Protein 4A26 (pdb70)

Nearest PDB structures (foldseek):
  4a26-assembly1_A  TM=1.003E+00  e=1.614E-64  Leishmania major
  4a26-assembly1_B  TM=9.549E-01  e=9.004E-58  Leishmania major
  4cjx-assembly1_B  TM=9.185E-01  e=7.185E-43  Trypanosoma brucei brucei TREU927
  9itd-assembly2_C  TM=9.331E-01  e=4.008E-36  Homo sapiens
  8wfc-assembly1_A-2  TM=9.470E-01  e=2.326E-33  Porphyromonas gingivalis

Foldseek 3Di:
DADALQLVVLLVVLLVVLLVVQVVVCVVPVNAGFEAEEEEEADDPVLVVVLVVLVVSCVSSPHHYHYHYHYQPDDLVVLLVVLLVLQPDPSYQAYYYGDDHPPVYDDLVSLCSHDQLRDLQQPDVVSVCQLQDVPHHGLYAHQLLVLVVVSCVVVVHQLAPFEEEEEACDPRHRVSNQSVSVSSHHHYDYHYPPHDPVVVLVSQQRGLEYEADHQDFAAAFLVSHAAAHAYAFPHWDWDQPDPDVVRTFIGTNHPPVRNRVRYRYYHGVVSHCDSSSSSSSSVSSVSSVCVSVPHD/DAALQLLVVLVVLLVVLLVVQVVVCVVPPNAFFEAEEEAEAPDPVLVVLLVVLVVSCVSSPHHYHYHYHYQPDDQVVLLVVLVVLQPDPNYLAYDYRDDHHPVYDPLVSLCSHDQLRPLQQQHVVSVCQLLDPPGHGLYAHQLLVLVVVSCVVVVHQLAPFEEEEEDCDPRHRVSNQSVSVVSNHDYDYHYPPDDPVNSLVSQQRGQEYEADHQDFAAAFLVSHHAAHAYAFPHWDWACDVDRIATGTHYPCVRNVVGYPYYHGPPSGSSSSSSSSSSVSSSSSVVVVVD

Sequence (586 aa):
SAQIIDGKAIAAAIRSELKDKVAALRELYGGRVPGLASIIVGQRMMDSKKYVQQLKHKAAAEVGMASFNVELPEDISQEVLEVNVEKLNNDPNCHGIIVQLPLPKHLNENRAIEKIHPHKDADALLPVNVGLLHYKGREPPFTPCTAKGVIVLLKRCGIEMAGKRAVVLGRSNIVGAPVAALLMKENATVTIVHSGTSTTEDMIDYLRTADIVIAAMGQPGYVKGEWIKEGAAVVDVGTTPVPDPSRKDGYRLVGDVCFEEAAARAAWISPVPGGVGPMTIAMLLENTLEAFKAALGVSAQIIDGKAIAAAIRSELKDKVAALRELYGGRVPGLASIIVGQRMDSKKYVQLKHHKAAAEVGMASFNVELPEDISQEVLEVNVEKLNNDPNCHGIIVQLPLPKHLNENRAIEKIHPHKDADALLPVNVGLLHYKGREPPFTPCTAKGVIVLLKRCGIEMAGKRAVVLGRSNIVGAPVAALLMKENATVTIVHSGTSTEDMIDYLRTADIVIAAMGQPGYVKGEWIKEGAAVVDVGTTPVPDPSGYRLVGDVCFEEAAARAAWISPVPGGVGPMTIAMLLENTLEAFKAALG

Secondary structure (DSSP, 8-state):
--EE--HHHHHHHHHHHHHHHHHHHHHHTTT---EEEEEEES--HHHHHHHHHHHHHHHHTT-EEEEEEE-TT--HHHHHHHHHHHHT-TT--EEEE-SPPPTTS-HHHHHHTS-GGG-TT--SHHHHHHHH-TT---S---HHHHHHHHHHHHHT---TT-EEEEE---TTTHHHHHHHHHHTT-EEEEE-TTS-HHHHHHHHHT-SEEEE-S--TT-B-GGGS-TT-EEEE---EEES-S-STTS-EEE-SB-HHHHTTT-SEEE-TTTSSSHHHHHHHHHHHHHHHHHHHT--/-EE--HHHHHHHHHHHHHHHHHHHHHHSTT---EEEEEEES--HHHHHHHHHHHHHHHHTT-EEEEEEE-SS--HHHHHHHHHHHHH-TT--EEEE-SPPPTTS-HHHHHHTS-TTTBTT--SHHHHHHHHSTT---S---HHHHHHHHHHHHTT---TT-EEEEE---TTTHHHHHHHHHHTT-EEEEE-TTS-HHHHHHHHTT-SEEEE-S--TT-B-GGGSPTT-EEEE---EEE------EEE-SB-HHHHHTT-SEEE-SSSSHHHHHHHHHHHHHHHHHHHHT-

B-factor: mean 48.42, std 17.93, range [16.86, 127.42]

Structure (mmCIF, N/CA/C/O backbone):
data_4A26
#
_entry.id   4A26
#
_cell.length_a   117.220
_cell.length_b   220.080
_cell.length_c   56.310
_cell.angle_alpha   90.00
_cell.angle_beta   90.00
_cell.angle_gamma   90.00
#
_symmetry.space_group_name_H-M   'C 2 2 21'
#
loop_
_entity.id
_entity.type
_entity.pdbx_description
1 polymer 'PUTATIVE C-1-TETRAHYDROFOLATE SYNTHASE, CYTOPLASMIC'
2 non-polymer 'CHLORIDE ION'
3 water water
#
loop_
_atom_site.group_PDB
_atom_site.id
_atom_site.type_symbol
_atom_site.label_atom_id
_atom_site.label_alt_id
_atom_site.labe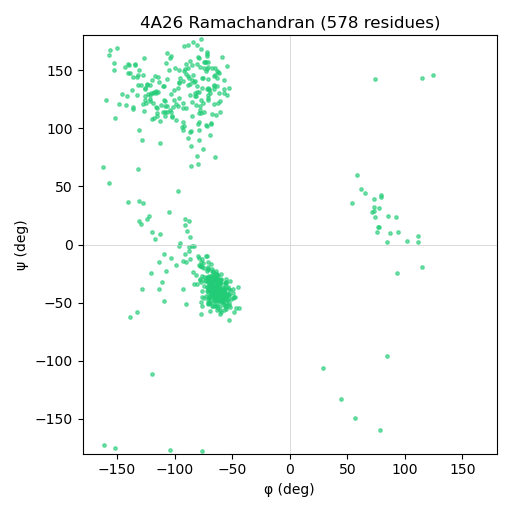l_comp_id
_atom_site.label_asym_id
_atom_site.label_entity_id
_atom_site.label_seq_id
_atom_site.pdbx_PDB_ins_code
_atom_site.Cartn_x
_atom_site.Cartn_y
_atom_site.Cartn_z
_atom_site.occupancy
_atom_site.B_iso_or_equiv
_atom_site.auth_seq_id
_atom_site.auth_comp_id
_atom_site.auth_asym_id
_atom_site.auth_atom_id
_atom_site.pdbx_PDB_model_num
ATOM 1 N N . SER A 1 5 ? -19.318 -64.013 23.688 1.00 50.63 3 SER A N 1
ATOM 2 C CA . SER A 1 5 ? -20.110 -63.531 22.523 1.00 50.56 3 SER A CA 1
ATOM 3 C C . SER A 1 5 ? -20.695 -62.146 22.781 1.00 48.08 3 SER A C 1
ATOM 4 O O . SER A 1 5 ? -20.780 -61.698 23.925 1.00 46.76 3 SER A O 1
ATOM 7 N N . ALA A 1 6 ? -21.105 -61.485 21.702 1.00 47.66 4 ALA A N 1
ATOM 8 C CA . ALA A 1 6 ? -21.652 -60.133 21.770 1.00 45.56 4 ALA A CA 1
ATOM 9 C C . ALA A 1 6 ? -22.939 -60.095 22.577 1.00 45.00 4 ALA A C 1
ATOM 10 O O . ALA A 1 6 ? -23.697 -61.070 22.614 1.00 46.46 4 ALA A O 1
ATOM 12 N N . GLN A 1 7 ? -23.173 -58.958 23.222 1.00 43.05 5 GLN A N 1
ATOM 13 C CA . GLN A 1 7 ? -24.383 -58.739 23.988 1.00 42.40 5 GLN A CA 1
ATOM 14 C C . GLN A 1 7 ? -25.422 -58.124 23.065 1.00 41.68 5 GLN A C 1
ATOM 15 O O . GLN A 1 7 ? -25.079 -57.497 22.061 1.00 41.37 5 GLN A O 1
ATOM 21 N N . ILE A 1 8 ? -26.690 -58.306 23.410 1.00 41.47 6 ILE A N 1
ATOM 22 C CA . ILE A 1 8 ? -27.782 -57.980 22.510 1.00 41.11 6 ILE A CA 1
ATOM 23 C C . ILE A 1 8 ? -28.447 -56.682 22.934 1.00 39.16 6 ILE A C 1
ATOM 24 O O . ILE A 1 8 ? -29.018 -56.598 24.014 1.00 38.98 6 ILE A O 1
ATOM 29 N N . ILE A 1 9 ? -28.345 -55.670 22.074 1.00 37.99 7 ILE A N 1
ATOM 30 C CA . ILE A 1 9 ? -28.959 -54.370 22.299 1.00 36.16 7 ILE A CA 1
ATOM 31 C C . ILE A 1 9 ? -30.473 -54.532 22.189 1.00 36.30 7 ILE A C 1
ATOM 32 O O . ILE A 1 9 ? -31.032 -54.485 21.092 1.00 36.59 7 ILE A O 1
ATOM 37 N N . ASP A 1 10 ? -31.131 -54.744 23.326 1.00 36.16 8 ASP A N 1
ATOM 38 C CA . ASP A 1 10 ? -32.581 -54.937 23.344 1.00 36.44 8 ASP A CA 1
ATOM 39 C C . ASP A 1 10 ? -33.329 -53.614 23.135 1.00 34.85 8 ASP A C 1
ATOM 40 O O . ASP A 1 10 ? -33.780 -52.984 24.093 1.00 34.14 8 ASP A O 1
ATOM 45 N N . GLY A 1 11 ? -33.463 -53.220 21.869 1.00 34.46 9 GLY A N 1
ATOM 46 C CA . GLY A 1 11 ? -34.211 -52.021 21.485 1.00 33.21 9 GLY A CA 1
ATOM 47 C C . GLY A 1 11 ? -35.650 -51.996 21.971 1.00 33.18 9 GLY A C 1
ATOM 48 O O . GLY A 1 11 ? -36.148 -50.945 22.357 1.00 32.23 9 GLY A O 1
ATOM 49 N N . LYS A 1 12 ? -36.313 -53.153 21.949 1.00 34.57 10 LYS A N 1
ATOM 50 C CA . LYS A 1 12 ? -37.702 -53.284 22.417 1.00 34.94 10 LYS A CA 1
ATOM 51 C C . LYS A 1 12 ? -37.846 -52.853 23.871 1.00 34.28 10 LYS A C 1
ATOM 52 O O . LYS A 1 12 ? -38.774 -52.114 24.224 1.00 33.84 10 LYS A O 1
ATOM 58 N N . ALA A 1 13 ? -36.926 -53.326 24.706 1.00 34.26 11 ALA A N 1
ATOM 59 C CA . ALA A 1 13 ? -36.929 -52.994 26.128 1.00 33.94 11 ALA A CA 1
ATOM 60 C C . ALA A 1 13 ? -36.597 -51.513 26.348 1.00 32.14 11 ALA A C 1
ATOM 61 O O . ALA A 1 13 ? -37.294 -50.818 27.088 1.00 32.05 11 ALA A O 1
ATOM 63 N N . ILE A 1 14 ? -35.538 -51.040 25.694 1.00 30.87 12 ILE A N 1
ATOM 64 C CA . ILE A 1 14 ? -35.103 -49.647 25.817 1.00 29.41 12 ILE A CA 1
ATOM 65 C C . ILE A 1 14 ? -36.250 -48.698 25.471 1.00 28.81 12 ILE A C 1
ATOM 66 O O . ILE A 1 14 ? -36.516 -47.747 26.201 1.00 28.63 12 ILE A O 1
ATOM 71 N N . ALA A 1 15 ? -36.929 -48.975 24.362 1.00 28.83 13 ALA A N 1
ATOM 72 C CA . ALA A 1 15 ? -38.110 -48.211 23.953 1.00 28.33 13 ALA A CA 1
ATOM 73 C C . ALA A 1 15 ? -39.210 -48.259 25.016 1.00 28.60 13 ALA A C 1
ATOM 74 O O . ALA A 1 15 ? -39.867 -47.254 25.282 1.00 27.96 13 ALA A O 1
ATOM 76 N N . ALA A 1 16 ? -39.399 -49.433 25.613 1.00 29.66 14 ALA A N 1
ATOM 77 C CA . ALA A 1 16 ? -40.376 -49.613 26.687 1.00 30.51 14 ALA A CA 1
ATOM 78 C C . ALA A 1 16 ? -40.050 -48.717 27.876 1.00 30.16 14 ALA A C 1
ATOM 79 O O . ALA A 1 16 ? -40.939 -48.073 28.432 1.00 30.41 14 ALA A O 1
ATOM 81 N N . ALA A 1 17 ? -38.773 -48.678 28.253 1.00 29.73 15 ALA A N 1
ATOM 82 C CA . ALA A 1 17 ? -38.308 -47.796 29.319 1.00 29.63 15 ALA A CA 1
ATOM 83 C C . ALA A 1 17 ? -38.571 -46.331 28.977 1.00 28.98 15 ALA A C 1
ATOM 84 O O . ALA A 1 17 ? -38.977 -45.552 29.841 1.00 29.19 15 ALA A O 1
ATOM 86 N N . ILE A 1 18 ? -38.339 -45.966 27.716 1.00 28.30 16 ILE A N 1
ATOM 87 C CA . ILE A 1 18 ? -38.543 -44.596 27.257 1.00 27.84 16 ILE A CA 1
ATOM 88 C C . ILE A 1 18 ? -40.021 -44.201 27.286 1.00 28.64 16 ILE A C 1
ATOM 89 O O . ILE A 1 18 ? -40.358 -43.105 27.735 1.00 28.82 16 ILE A O 1
ATOM 94 N N . ARG A 1 19 ? -40.901 -45.091 26.832 1.00 29.55 17 ARG A N 1
ATOM 95 C CA . ARG A 1 19 ? -42.343 -44.827 26.893 1.00 30.38 17 ARG A CA 1
ATOM 96 C C . ARG A 1 19 ? -42.799 -44.546 28.322 1.00 31.50 17 ARG A C 1
ATOM 97 O O . ARG A 1 19 ? -43.616 -43.652 28.551 1.00 31.78 17 ARG A O 1
ATOM 105 N N . SER A 1 20 ? -42.258 -45.302 29.277 1.00 32.50 18 SER A N 1
ATOM 106 C CA . SER A 1 20 ? -42.549 -45.089 30.698 1.00 33.78 18 SER A CA 1
ATOM 107 C C . SER A 1 20 ? -42.072 -43.719 31.172 1.00 33.77 18 SER A C 1
ATOM 108 O O . SER A 1 20 ? -42.774 -43.033 31.913 1.00 34.62 18 SER A O 1
ATOM 111 N N . GLU A 1 21 ? -40.872 -43.335 30.747 1.00 33.14 19 GLU A N 1
ATOM 112 C CA . GLU A 1 21 ? -40.312 -42.031 31.093 1.00 33.21 19 GLU A CA 1
ATOM 113 C C . GLU A 1 21 ? -41.143 -40.890 30.512 1.00 33.35 19 GLU A C 1
ATOM 114 O O . GLU A 1 21 ? -41.407 -39.900 31.201 1.00 34.38 19 GLU A O 1
ATOM 120 N N . LEU A 1 22 ? -41.549 -41.031 29.251 1.00 32.69 20 LEU A N 1
ATOM 121 C CA . LEU A 1 22 ? -42.412 -40.044 28.603 1.00 32.73 20 LEU A CA 1
ATOM 122 C C . LEU A 1 22 ? -43.748 -39.931 29.324 1.00 33.94 20 LEU A C 1
ATOM 123 O O . LEU A 1 22 ? -44.244 -38.827 29.555 1.00 34.50 20 LEU A O 1
ATOM 128 N N . LYS A 1 23 ? -44.324 -41.080 29.674 1.00 34.67 21 LYS A N 1
ATOM 129 C CA . LYS A 1 23 ? -45.583 -41.124 30.416 1.00 36.07 21 LYS A CA 1
ATOM 130 C C . LYS A 1 23 ? -45.486 -40.263 31.672 1.00 37.04 21 LYS A C 1
ATOM 131 O O . LYS A 1 23 ? -46.344 -39.415 31.914 1.00 37.78 21 LYS A O 1
ATOM 137 N N . ASP A 1 24 ? -44.428 -40.476 32.453 1.00 37.28 22 ASP A N 1
ATOM 138 C CA . ASP A 1 24 ? -44.192 -39.707 33.680 1.00 38.48 22 ASP A CA 1
ATOM 139 C C . ASP A 1 24 ? -43.996 -38.217 33.402 1.00 38.33 22 ASP A C 1
ATOM 140 O O . ASP A 1 24 ? -44.582 -37.377 34.085 1.00 39.52 22 ASP A O 1
ATOM 145 N N . LYS A 1 25 ? -43.177 -37.893 32.403 1.00 37.14 23 LYS A N 1
ATOM 146 C CA . LYS A 1 25 ? -42.930 -36.493 32.030 1.00 37.20 23 LYS A CA 1
ATOM 147 C C . LYS A 1 25 ? -44.223 -35.782 31.635 1.00 37.44 23 LYS A C 1
ATOM 148 O O . LYS A 1 25 ? -44.515 -34.694 32.133 1.00 38.58 23 LYS A O 1
ATOM 154 N N . VAL A 1 26 ? -44.993 -36.410 30.751 1.00 36.49 24 VAL A N 1
ATOM 155 C CA . VAL A 1 26 ? -46.298 -35.890 30.345 1.00 36.77 24 VAL A CA 1
ATOM 156 C C . VAL A 1 26 ? -47.237 -35.692 31.544 1.00 38.48 24 VAL A C 1
ATOM 157 O O . VAL A 1 26 ? -47.993 -34.725 31.586 1.00 39.30 24 VAL A O 1
ATOM 161 N N . ALA A 1 27 ? -47.176 -36.604 32.513 1.00 39.19 25 ALA A N 1
ATOM 162 C CA . ALA A 1 27 ? -47.993 -36.510 33.728 1.00 40.97 25 ALA A CA 1
ATOM 163 C C . ALA A 1 27 ? -47.523 -35.382 34.644 1.00 42.09 25 ALA A C 1
ATOM 164 O O . ALA A 1 27 ? -48.327 -34.775 35.349 1.00 43.80 25 ALA A O 1
ATOM 166 N N . ALA A 1 28 ? -46.220 -35.118 34.640 1.00 41.29 26 ALA A N 1
ATOM 167 C CA . ALA A 1 28 ? -45.643 -34.041 35.441 1.00 42.43 26 ALA A CA 1
ATOM 168 C C . ALA A 1 28 ? -46.029 -32.673 34.884 1.00 42.59 26 ALA A C 1
ATOM 169 O O . ALA A 1 28 ? -46.332 -31.755 35.646 1.00 44.68 26 ALA A O 1
ATOM 171 N N . LEU A 1 29 ? -46.017 -32.543 33.558 1.00 40.82 27 LEU A N 1
ATOM 172 C CA . LEU A 1 29 ? -46.376 -31.283 32.899 1.00 40.95 27 LEU A CA 1
ATOM 173 C C . LEU A 1 29 ? -47.869 -30.963 33.016 1.00 41.96 27 LEU A C 1
ATOM 174 O O . LEU A 1 29 ? -48.257 -29.797 33.008 1.00 43.01 27 LEU A O 1
ATOM 179 N N . ARG A 1 30 ? -48.702 -31.995 33.115 1.00 41.74 28 ARG A N 1
ATOM 180 C CA . ARG A 1 30 ? -50.137 -31.803 33.314 1.00 43.09 28 ARG A CA 1
ATOM 181 C C . ARG A 1 30 ? -50.442 -31.007 34.580 1.00 45.49 28 ARG A C 1
ATOM 182 O O . ARG A 1 30 ? -51.222 -30.058 34.546 1.00 46.55 28 ARG A O 1
ATOM 190 N N . GLU A 1 31 ? -49.831 -31.409 35.691 1.00 46.50 29 GLU A N 1
ATOM 191 C CA . GLU A 1 31 ? -50.019 -30.719 36.972 1.00 49.26 29 GLU A CA 1
ATOM 192 C C . GLU A 1 31 ? -49.609 -29.251 36.853 1.00 49.81 29 GLU A C 1
ATOM 193 O O . GLU A 1 31 ? -50.364 -28.354 37.225 1.00 51.75 29 GLU A O 1
ATOM 199 N N . LEU A 1 32 ? -48.420 -29.025 36.300 1.00 48.22 30 LEU A N 1
ATOM 200 C CA . LEU A 1 32 ? -47.839 -27.689 36.210 1.00 48.99 30 LEU A CA 1
ATOM 201 C C . LEU A 1 32 ? -48.524 -26.752 35.211 1.00 48.78 30 LEU A C 1
ATOM 202 O O . LEU A 1 32 ? -48.383 -25.537 35.330 1.00 50.45 30 LEU A O 1
ATOM 207 N N . TYR A 1 33 ? -49.254 -27.293 34.234 1.00 47.00 31 TYR A N 1
ATOM 208 C CA . TYR A 1 33 ? -49.765 -26.473 33.124 1.00 46.59 31 TYR A CA 1
ATOM 209 C C . TYR A 1 33 ? -51.262 -26.658 32.808 1.00 46.47 31 TYR A C 1
ATOM 210 O O . TYR A 1 33 ? -51.677 -26.614 31.649 1.00 44.95 31 TYR A O 1
ATOM 219 N N . GLY A 1 34 ? -52.068 -26.834 33.852 1.00 48.09 32 GLY A N 1
ATOM 220 C CA . GLY A 1 34 ? -53.529 -26.816 33.726 1.00 48.66 32 GLY A CA 1
ATOM 221 C C . GLY A 1 34 ? -54.146 -28.032 33.061 1.00 46.79 32 GLY A C 1
ATOM 222 O O . GLY A 1 34 ? -55.208 -27.934 32.443 1.00 46.64 32 GLY A O 1
ATOM 223 N N . GLY A 1 35 ? -53.490 -29.182 33.190 1.00 45.46 33 GLY A N 1
ATOM 224 C CA . GLY A 1 35 ? -53.982 -30.422 32.597 1.00 44.00 33 GLY A CA 1
ATOM 225 C C . GLY A 1 35 ? -53.783 -30.513 31.094 1.00 41.76 33 GLY A C 1
ATOM 226 O O . GLY A 1 35 ? -54.328 -31.412 30.445 1.00 40.69 33 GLY A O 1
ATOM 227 N N . ARG A 1 36 ? -52.998 -29.589 30.538 1.00 41.16 34 ARG A N 1
ATOM 228 C CA . ARG A 1 36 ? -52.699 -29.587 29.108 1.00 39.26 34 ARG A CA 1
ATOM 229 C C . ARG A 1 36 ? -51.735 -30.718 28.775 1.00 37.46 34 ARG A C 1
ATOM 230 O O . ARG A 1 36 ? -50.997 -31.195 29.638 1.00 37.71 34 ARG A O 1
ATOM 238 N N . VAL A 1 37 ? -51.740 -31.126 27.513 1.00 35.76 35 VAL A N 1
ATOM 239 C CA . VAL A 1 37 ? -51.058 -32.340 27.099 1.00 34.43 35 VAL A CA 1
ATOM 240 C C . VAL A 1 37 ? -50.638 -32.253 25.630 1.00 33.11 35 VAL A C 1
ATOM 241 O O . VAL A 1 37 ? -51.225 -31.489 24.866 1.00 33.26 35 VAL A O 1
ATOM 245 N N . PRO A 1 38 ? -49.606 -33.021 25.232 1.00 32.03 36 PRO A N 1
ATOM 246 C CA . PRO A 1 38 ? -49.165 -32.96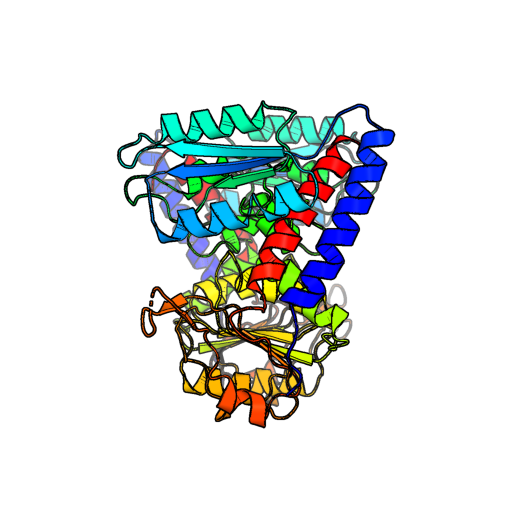8 23.842 1.00 30.99 36 PRO A CA 1
ATOM 247 C C . PRO A 1 38 ? -50.141 -33.644 22.894 1.00 30.60 36 PRO A C 1
ATOM 248 O O . PRO A 1 38 ? -50.823 -34.598 23.271 1.00 30.71 36 PRO A O 1
ATOM 252 N N . GLY A 1 39 ? -50.191 -33.145 21.664 1.00 30.27 37 GLY A N 1
ATOM 253 C CA . GLY A 1 39 ? -51.039 -33.704 20.630 1.00 29.89 37 GLY A CA 1
ATOM 254 C C . GLY A 1 39 ? -50.187 -34.133 19.456 1.00 29.22 37 GLY A C 1
ATOM 255 O O . GLY A 1 39 ? -49.429 -33.334 18.910 1.00 29.23 37 GLY A O 1
ATOM 256 N N . LEU A 1 40 ? -50.291 -35.406 19.091 1.00 28.94 38 LEU A N 1
ATOM 257 C CA . LEU A 1 40 ? -49.702 -35.908 17.863 1.00 28.57 38 LEU A CA 1
ATOM 258 C C . LEU A 1 40 ? -50.808 -36.031 16.830 1.00 28.89 38 LEU A C 1
ATOM 259 O O . LEU A 1 40 ? -51.770 -36.772 17.027 1.00 29.14 38 LEU A O 1
ATOM 264 N N . ALA A 1 41 ? -50.669 -35.286 15.737 1.00 29.06 39 ALA A N 1
ATOM 265 C CA . ALA A 1 41 ? -51.638 -35.303 14.657 1.00 29.36 39 ALA A CA 1
ATOM 266 C C . ALA A 1 41 ? -51.071 -36.055 13.467 1.00 29.43 39 ALA A C 1
ATOM 267 O O . ALA A 1 41 ? -49.880 -35.965 13.180 1.00 29.36 39 ALA A O 1
ATOM 269 N N . SER A 1 42 ? -51.928 -36.803 12.780 1.00 29.91 40 SER A N 1
ATOM 270 C CA . SER A 1 42 ? -51.540 -37.474 11.546 1.00 30.30 40 SER A CA 1
ATOM 271 C C . SER A 1 42 ? -52.559 -37.198 10.450 1.00 30.90 40 SER A C 1
ATOM 272 O O . SER A 1 42 ? -53.739 -36.979 10.730 1.00 31.02 40 SER A O 1
ATOM 275 N N . ILE A 1 43 ? -52.087 -37.196 9.207 1.00 31.35 41 ILE A N 1
ATOM 276 C CA . ILE A 1 43 ? -52.960 -37.126 8.049 1.00 32.26 41 ILE A CA 1
ATOM 277 C C . ILE A 1 43 ? -52.707 -38.357 7.189 1.00 33.22 41 ILE A C 1
ATOM 278 O O . ILE A 1 43 ? -51.572 -38.642 6.822 1.00 33.47 41 ILE A O 1
ATOM 283 N N . ILE A 1 44 ? -53.771 -39.097 6.901 1.00 34.17 42 ILE A N 1
ATOM 284 C CA . ILE A 1 44 ? -53.709 -40.233 5.993 1.00 35.60 42 ILE A CA 1
ATOM 285 C C . ILE A 1 44 ? -54.732 -39.997 4.887 1.00 36.80 42 ILE A C 1
ATOM 286 O O . ILE A 1 44 ? -55.845 -39.532 5.149 1.00 36.41 42 ILE A O 1
ATOM 291 N N . VAL A 1 45 ? -54.332 -40.298 3.653 1.00 38.33 43 VAL A N 1
ATOM 292 C CA . VAL A 1 45 ? -55.164 -40.078 2.477 1.00 39.65 43 VAL A CA 1
ATOM 293 C C . VAL A 1 45 ? -55.445 -41.419 1.811 1.00 41.69 43 VAL A C 1
ATOM 294 O O . VAL A 1 45 ? -54.535 -42.219 1.583 1.00 42.24 43 VAL A O 1
ATOM 298 N N . GLY A 1 46 ? -56.713 -41.658 1.502 1.00 43.11 44 GLY A N 1
ATOM 299 C CA . GLY A 1 46 ? -57.144 -42.961 1.017 1.00 45.39 44 GLY A CA 1
ATOM 300 C C . GLY A 1 46 ? -57.287 -43.945 2.162 1.00 45.64 44 GLY A C 1
ATOM 301 O O . GLY A 1 46 ? -57.422 -43.544 3.318 1.00 44.16 44 GLY A O 1
ATOM 302 N N . GLN A 1 47 ? -57.253 -45.234 1.838 1.00 48.05 45 GLN A N 1
ATOM 303 C CA . GLN A 1 47 ? -57.604 -46.287 2.793 1.00 49.01 45 GLN A CA 1
ATOM 304 C C . GLN A 1 47 ? -56.686 -47.513 2.690 1.00 50.72 45 GLN A C 1
ATOM 305 O O . GLN A 1 47 ? -57.136 -48.649 2.846 1.00 52.26 45 GLN A O 1
ATOM 311 N N . ARG A 1 48 ? -55.399 -47.277 2.433 1.00 50.84 46 ARG A N 1
ATOM 312 C CA . ARG A 1 48 ? -54.403 -48.354 2.427 1.00 52.45 46 ARG A CA 1
ATOM 313 C C . ARG A 1 48 ? -54.323 -49.001 3.808 1.00 52.20 46 ARG A C 1
ATOM 314 O O . ARG A 1 48 ? -54.194 -48.298 4.811 1.00 50.33 46 ARG A O 1
ATOM 322 N N . MET A 1 49 ? -54.390 -50.331 3.852 1.00 54.39 47 MET A N 1
ATOM 323 C CA A MET A 1 49 ? -54.347 -51.058 5.124 0.50 54.42 47 MET A CA 1
ATOM 324 C CA B MET A 1 49 ? -54.342 -51.080 5.110 0.50 54.45 47 MET A CA 1
ATOM 325 C C . MET A 1 49 ? -52.964 -51.003 5.775 1.00 53.22 47 MET A C 1
ATOM 326 O O . MET A 1 49 ? -52.839 -51.173 6.987 1.00 52.39 47 MET A O 1
ATOM 335 N N . ASP A 1 50 ? -51.932 -50.752 4.973 1.00 53.43 48 ASP A N 1
ATOM 336 C CA . ASP A 1 50 ? -50.567 -50.639 5.480 1.00 52.38 48 ASP A CA 1
ATOM 337 C C . ASP A 1 50 ? -50.462 -49.339 6.271 1.00 49.91 48 ASP A C 1
ATOM 338 O O . ASP A 1 50 ? -50.011 -49.335 7.415 1.00 48.88 48 ASP A O 1
ATOM 343 N N . SER A 1 51 ? -50.904 -48.244 5.652 1.00 49.22 49 SER A N 1
ATOM 344 C CA . SER A 1 51 ? -50.868 -46.912 6.264 1.00 47.01 49 SER A CA 1
ATOM 345 C C . SER A 1 51 ? -51.781 -46.802 7.481 1.00 45.96 49 SER A C 1
ATOM 346 O O . SER A 1 51 ? -51.433 -46.138 8.456 1.00 44.57 49 SER A O 1
ATOM 349 N N . LYS A 1 52 ? -52.948 -47.439 7.419 1.00 46.95 50 LYS A N 1
ATOM 350 C CA . LYS A 1 52 ? -53.898 -47.419 8.540 1.00 46.46 50 LYS A CA 1
ATOM 351 C C . LYS A 1 52 ? -53.348 -48.145 9.769 1.00 46.10 50 LYS A C 1
ATOM 352 O O . LYS A 1 52 ? -53.505 -47.673 10.896 1.00 44.86 50 LYS A O 1
ATOM 358 N N . LYS A 1 53 ? -52.713 -49.291 9.537 1.00 47.18 51 LYS A N 1
ATOM 359 C CA . LYS A 1 53 ? -52.096 -50.075 10.603 1.00 47.16 51 LYS A CA 1
ATOM 360 C C . LYS A 1 53 ? -50.957 -49.305 11.274 1.00 45.27 51 LYS A C 1
ATOM 361 O O . LYS A 1 53 ? -50.888 -49.254 12.505 1.00 44.59 51 LYS A O 1
ATOM 367 N N . TYR A 1 54 ? -50.073 -48.706 10.472 1.00 44.54 52 TYR A N 1
ATOM 368 C CA . TYR A 1 54 ? -48.943 -47.942 11.017 1.00 42.94 52 TYR A CA 1
ATOM 369 C C . TYR A 1 54 ? -49.449 -46.819 11.906 1.00 41.09 52 TYR A C 1
ATOM 370 O O . TYR A 1 54 ? -48.896 -46.574 12.978 1.00 40.06 52 TYR A O 1
ATOM 379 N N . VAL A 1 55 ? -50.497 -46.140 11.443 1.00 40.74 53 VAL A N 1
ATOM 380 C CA . VAL A 1 55 ? -51.055 -44.982 12.141 1.00 39.37 53 VAL A CA 1
ATOM 381 C C . VAL A 1 55 ? -51.726 -45.378 13.451 1.00 39.31 53 VAL A C 1
ATOM 382 O O . VAL A 1 55 ? -51.681 -44.614 14.413 1.00 38.58 53 VAL A O 1
ATOM 386 N N . GLN A 1 56 ? -52.343 -46.559 13.492 1.00 40.51 54 GLN A N 1
ATOM 387 C CA A GLN A 1 56 ? -52.924 -47.086 14.730 0.50 41.01 54 GLN A CA 1
ATOM 388 C CA B GLN A 1 56 ? -52.924 -47.060 14.735 0.50 40.97 54 GLN A CA 1
ATOM 389 C C . GLN A 1 56 ? -51.833 -47.247 15.783 1.00 40.32 54 GLN A C 1
ATOM 390 O O . GLN A 1 56 ? -51.950 -46.730 16.894 1.00 39.83 54 GLN A O 1
ATOM 401 N N . LEU A 1 57 ? -50.771 -47.968 15.416 1.00 40.44 55 LEU A N 1
ATOM 402 C CA . LEU A 1 57 ? -49.641 -48.236 16.316 1.00 39.89 55 LEU A CA 1
ATOM 403 C C . LEU A 1 57 ? -49.039 -46.974 16.926 1.00 38.12 55 LEU A C 1
ATOM 404 O O . LEU A 1 57 ? -48.713 -46.957 18.109 1.00 37.74 55 LEU A O 1
ATOM 409 N N . LYS A 1 58 ? -48.874 -45.929 16.120 1.00 37.26 56 LYS A N 1
ATOM 410 C CA . LYS A 1 58 ? -48.359 -44.656 16.626 1.00 36.06 56 LYS A CA 1
ATOM 411 C C . LYS A 1 58 ? -49.330 -44.056 17.636 1.00 36.05 56 LYS A C 1
ATOM 412 O O . LYS A 1 58 ? -48.912 -43.579 18.687 1.00 35.64 56 LYS A O 1
ATOM 418 N N . HIS A 1 59 ? -50.623 -44.096 17.317 1.00 36.74 57 HIS A N 1
ATOM 419 C CA . HIS A 1 59 ? -51.649 -43.499 18.174 1.00 36.90 57 HIS A CA 1
ATOM 420 C C . HIS A 1 59 ? -51.884 -44.291 19.455 1.00 37.70 57 HIS A C 1
ATOM 421 O O . HIS A 1 59 ? -52.284 -43.718 20.467 1.00 37.90 57 HIS A O 1
ATOM 428 N N . LYS A 1 60 ? -51.631 -45.598 19.416 1.00 38.58 58 LYS A N 1
ATOM 429 C CA . LYS A 1 60 ? -51.715 -46.431 20.620 1.00 39.54 58 LYS A CA 1
ATOM 430 C C . LYS A 1 60 ? -50.555 -46.090 21.561 1.00 38.59 58 LYS A C 1
ATOM 431 O O . LYS A 1 60 ? -50.757 -45.896 22.759 1.00 39.06 58 LYS A O 1
ATOM 437 N N . ALA A 1 61 ? -49.347 -45.990 21.011 1.00 37.47 59 ALA A N 1
ATOM 438 C CA . ALA A 1 61 ? -48.184 -45.554 21.783 1.00 36.50 59 ALA A CA 1
ATOM 439 C C . ALA A 1 61 ? -48.435 -44.184 22.415 1.00 35.85 59 ALA A C 1
ATOM 440 O O . ALA A 1 61 ? -48.103 -43.961 23.579 1.00 36.00 59 ALA A O 1
ATOM 442 N N . ALA A 1 62 ? -49.030 -43.276 21.643 1.00 35.26 60 ALA A N 1
ATOM 443 C CA . ALA A 1 62 ? -49.388 -41.945 22.136 1.00 34.83 60 ALA A CA 1
ATOM 444 C C . ALA A 1 62 ? -50.429 -42.008 23.257 1.00 35.73 60 ALA A C 1
ATOM 445 O O . ALA A 1 62 ? -50.416 -41.181 24.166 1.00 35.77 60 ALA A O 1
ATOM 447 N N . ALA A 1 63 ? -51.330 -42.985 23.188 1.00 36.62 61 ALA A N 1
ATOM 448 C CA . ALA A 1 63 ? -52.324 -43.189 24.244 1.00 37.81 61 ALA A CA 1
ATOM 449 C C . ALA A 1 63 ? -51.705 -43.732 25.542 1.00 38.34 61 ALA A C 1
ATOM 450 O O . ALA A 1 63 ? -52.141 -43.358 26.631 1.00 39.17 61 ALA A O 1
ATOM 452 N N . GLU A 1 64 ? -50.702 -44.606 25.423 1.00 37.97 62 GLU A N 1
ATOM 453 C CA . GLU A 1 64 ? -50.000 -45.160 26.594 1.00 38.59 62 GLU A CA 1
ATOM 454 C C . GLU A 1 64 ? -49.253 -44.101 27.402 1.00 37.56 62 GLU A C 1
ATOM 455 O O . GLU A 1 64 ? -49.093 -44.244 28.614 1.00 38.52 62 GLU A O 1
ATOM 461 N N . VAL A 1 65 ? -48.786 -43.061 26.716 1.00 35.75 63 VAL A N 1
ATOM 462 C CA . VAL A 1 65 ? -48.015 -41.979 27.330 1.00 35.00 63 VAL A CA 1
ATOM 463 C C . VAL A 1 65 ? -48.909 -40.819 27.812 1.00 35.35 63 VAL A C 1
ATOM 464 O O . VAL A 1 65 ? -48.442 -39.913 28.498 1.00 35.39 63 VAL A O 1
ATOM 468 N N . GLY A 1 66 ? -50.192 -40.858 27.464 1.00 35.73 64 GLY A N 1
ATOM 469 C CA . GLY A 1 66 ? -51.143 -39.839 27.902 1.00 36.44 64 GLY A CA 1
ATOM 470 C C . GLY A 1 66 ? -51.178 -38.599 27.026 1.00 35.56 64 GLY A C 1
ATOM 471 O O . GLY A 1 66 ? -51.564 -37.522 27.484 1.00 36.15 64 GLY A O 1
ATOM 472 N N . MET A 1 67 ? -50.775 -38.750 25.766 1.00 34.30 65 MET A N 1
ATOM 473 C CA . MET A 1 67 ? -50.858 -37.672 24.790 1.00 33.63 65 MET A CA 1
ATOM 474 C C . MET A 1 67 ? -52.225 -37.673 24.126 1.00 33.96 65 MET A C 1
ATOM 475 O O . MET A 1 67 ? -52.916 -38.694 24.109 1.00 34.37 65 MET A O 1
ATOM 480 N N . ALA A 1 68 ? -52.608 -36.524 23.578 1.00 33.82 66 ALA A N 1
ATOM 481 C CA . ALA A 1 68 ? -53.806 -36.437 22.753 1.00 34.13 66 ALA A CA 1
ATOM 482 C C . ALA A 1 68 ? -53.455 -36.933 21.358 1.00 33.25 66 ALA A C 1
ATOM 483 O O . ALA A 1 68 ? -52.292 -36.907 20.957 1.00 32.55 66 ALA A O 1
ATOM 485 N N . SER A 1 69 ? -54.458 -37.399 20.627 1.00 33.53 67 SER A N 1
ATOM 486 C CA . SER A 1 69 ? -54.241 -37.953 19.300 1.00 33.09 67 SER A CA 1
ATOM 487 C C . SER A 1 69 ? -55.198 -37.296 18.318 1.00 33.25 67 SER A C 1
ATOM 488 O O . SER A 1 69 ? -56.371 -37.105 18.633 1.00 33.89 67 SER A O 1
ATOM 491 N N . PHE A 1 70 ? -54.694 -36.943 17.137 1.00 32.71 68 PHE A N 1
ATOM 492 C CA . PHE A 1 70 ? -55.509 -36.296 16.117 1.00 32.95 68 PHE A CA 1
ATOM 493 C C . PHE A 1 70 ? -55.340 -36.977 14.769 1.00 32.88 68 PHE A C 1
ATOM 494 O O . PHE A 1 70 ? -54.377 -36.716 14.052 1.00 32.41 68 PHE A O 1
ATOM 502 N N . ASN A 1 71 ? -56.281 -37.856 14.431 1.00 33.55 69 ASN A N 1
ATOM 503 C CA . ASN A 1 71 ? -56.265 -38.527 13.137 1.00 33.83 69 ASN A CA 1
ATOM 504 C C . ASN A 1 71 ? -57.212 -37.838 12.167 1.00 33.82 69 ASN A C 1
ATOM 505 O O . ASN A 1 71 ? -58.414 -37.723 12.434 1.00 34.53 69 ASN A O 1
ATOM 510 N N . VAL A 1 72 ? -56.654 -37.365 11.056 1.00 33.13 70 VAL A N 1
ATOM 511 C CA . VAL A 1 72 ? -57.426 -36.805 9.959 1.00 33.14 70 VAL A CA 1
ATOM 512 C C . VAL A 1 72 ? -57.382 -37.797 8.802 1.00 33.61 70 VAL A C 1
ATOM 513 O O . VAL A 1 72 ? -56.301 -38.116 8.304 1.00 33.55 70 VAL A O 1
ATOM 517 N N . GLU A 1 73 ? -58.547 -38.295 8.389 1.00 34.06 71 GLU A N 1
ATOM 518 C CA . GLU A 1 73 ? -58.632 -39.261 7.290 1.00 34.86 71 GLU A CA 1
ATOM 519 C C . GLU A 1 73 ? -59.330 -38.658 6.075 1.00 35.20 71 GLU A C 1
ATOM 520 O O . GLU A 1 73 ? -60.546 -38.483 6.075 1.00 35.51 71 GLU A O 1
ATOM 526 N N . LEU A 1 74 ? -58.545 -38.342 5.046 1.00 35.29 72 LEU A N 1
ATOM 527 C CA . LEU A 1 74 ? -59.062 -37.741 3.818 1.00 35.91 72 LEU A CA 1
ATOM 528 C C . LEU A 1 74 ? -59.309 -38.812 2.754 1.00 37.48 72 LEU A C 1
ATOM 529 O O . LEU A 1 74 ? -58.618 -39.835 2.734 1.00 37.93 72 LEU A O 1
ATOM 534 N N . PRO A 1 75 ? -60.297 -38.586 1.863 1.00 38.45 73 PRO A N 1
ATOM 535 C CA . PRO A 1 75 ? -60.550 -39.534 0.777 1.00 40.22 73 PRO A CA 1
ATOM 536 C C . PRO A 1 75 ? -59.347 -39.759 -0.142 1.00 41.22 73 PRO A C 1
ATOM 537 O O . PRO A 1 75 ? -58.415 -38.953 -0.168 1.00 40.58 73 PRO A O 1
ATOM 541 N N . GLU A 1 76 ? -59.383 -40.854 -0.892 1.00 43.21 74 GLU A N 1
ATOM 542 C CA . GLU A 1 76 ? -58.264 -41.249 -1.746 1.00 44.61 74 GLU A CA 1
ATOM 543 C C . GLU A 1 76 ? -58.100 -40.339 -2.965 1.00 45.48 74 GLU A C 1
ATOM 544 O O . GLU A 1 76 ? -56.990 -40.180 -3.472 1.00 45.90 74 GLU A O 1
ATOM 550 N N . ASP A 1 77 ? -59.205 -39.746 -3.418 1.00 45.87 75 ASP A N 1
ATOM 551 C CA . ASP A 1 77 ? -59.241 -38.967 -4.662 1.00 47.03 75 ASP A CA 1
ATOM 552 C C . ASP A 1 77 ? -59.288 -37.453 -4.410 1.00 45.96 75 ASP A C 1
ATOM 553 O O . ASP A 1 77 ? -59.798 -36.693 -5.236 1.00 46.82 75 ASP A O 1
ATOM 558 N N . ILE A 1 78 ? -58.731 -37.019 -3.282 1.00 44.31 76 ILE A N 1
ATOM 559 C CA . ILE A 1 78 ? -58.858 -35.629 -2.833 1.00 43.29 76 ILE A CA 1
ATOM 560 C C . ILE A 1 78 ? -57.809 -34.706 -3.461 1.00 43.90 76 ILE A C 1
ATOM 561 O O . ILE A 1 78 ? -56.725 -35.152 -3.850 1.00 44.63 76 ILE A O 1
ATOM 566 N N . SER A 1 79 ? -58.147 -33.419 -3.549 1.00 43.82 77 SER A N 1
ATOM 567 C CA . SER A 1 79 ? -57.265 -32.404 -4.122 1.00 44.57 77 SER A CA 1
ATOM 568 C C . SER A 1 79 ? -55.999 -32.206 -3.306 1.00 43.59 77 SER A C 1
ATOM 569 O O . SER A 1 79 ? -55.995 -32.415 -2.095 1.00 42.16 77 SER A O 1
ATOM 572 N N . GLN A 1 80 ? -54.932 -31.786 -3.981 1.00 44.65 78 GLN A N 1
ATOM 573 C CA . GLN A 1 80 ? -53.735 -31.290 -3.313 1.00 44.02 78 GLN A CA 1
ATOM 574 C C . GLN A 1 80 ? -54.100 -30.096 -2.435 1.00 43.12 78 GLN A C 1
ATOM 575 O O . GLN A 1 80 ? -53.705 -30.034 -1.269 1.00 41.65 78 GLN A O 1
ATOM 581 N N . GLU A 1 81 ? -54.855 -29.155 -3.006 1.00 44.05 79 GLU A N 1
ATOM 582 C CA . GLU A 1 81 ? -55.262 -27.936 -2.296 1.00 43.70 79 GLU A CA 1
ATOM 583 C C . GLU A 1 81 ? -55.958 -28.290 -0.982 1.00 41.65 79 GLU A C 1
ATOM 584 O O . GLU A 1 81 ? -55.619 -27.747 0.069 1.00 40.87 79 GLU A O 1
ATOM 590 N N . VAL A 1 82 ? -56.907 -29.221 -1.050 1.00 40.95 80 VAL A N 1
ATOM 591 C CA . VAL A 1 82 ? -57.715 -29.596 0.110 1.00 39.29 80 VAL A CA 1
ATOM 592 C C . VAL A 1 82 ? -56.883 -30.312 1.177 1.00 38.00 80 VAL A C 1
ATOM 593 O O . VAL A 1 82 ? -57.071 -30.075 2.367 1.00 37.14 80 VAL A O 1
ATOM 597 N N . LEU A 1 83 ? -55.969 -31.182 0.755 1.00 38.05 81 LEU A N 1
ATOM 598 C CA . LEU A 1 83 ? -55.013 -31.800 1.678 1.00 36.91 81 LEU A CA 1
ATOM 599 C C . LEU A 1 83 ? -54.253 -30.724 2.444 1.00 36.49 81 LEU A C 1
ATOM 600 O O . LEU A 1 83 ? -54.210 -30.737 3.671 1.00 35.52 81 LEU A O 1
ATOM 605 N N . GLU A 1 84 ? -53.654 -29.797 1.705 1.00 37.64 82 GLU A N 1
ATOM 606 C CA . GLU A 1 84 ? -52.846 -28.729 2.295 1.00 37.71 82 GLU A CA 1
ATOM 607 C C . GLU A 1 84 ? -53.642 -27.833 3.247 1.00 37.03 82 GLU A C 1
ATOM 608 O O . GLU A 1 84 ? -53.095 -27.333 4.227 1.00 36.70 82 GLU A O 1
ATOM 614 N N . VAL A 1 85 ? -54.925 -27.629 2.952 1.00 37.05 83 VAL A N 1
ATOM 615 C CA . VAL A 1 85 ? -55.817 -26.879 3.840 1.00 36.63 83 VAL A CA 1
ATOM 616 C C . VAL A 1 85 ? -55.903 -27.561 5.203 1.00 35.45 83 VAL A C 1
ATOM 617 O O . VAL A 1 85 ? -55.776 -26.908 6.242 1.00 35.30 83 VAL A O 1
ATOM 621 N N . ASN A 1 86 ? -56.111 -28.876 5.192 1.00 34.86 84 ASN A N 1
ATOM 622 C CA . ASN A 1 86 ? -56.140 -29.658 6.428 1.00 33.88 84 ASN A CA 1
ATOM 623 C C . ASN A 1 86 ? -54.799 -29.652 7.147 1.00 33.45 84 ASN A C 1
ATOM 624 O O . ASN A 1 86 ? -54.758 -29.665 8.375 1.00 32.92 84 ASN A O 1
ATOM 629 N N . VAL A 1 87 ? -53.707 -29.629 6.386 1.00 33.97 85 VAL A N 1
ATOM 630 C CA . VAL A 1 87 ? -52.376 -29.494 6.978 1.00 33.89 85 VAL A CA 1
ATOM 631 C C . VAL A 1 87 ? -52.250 -28.129 7.653 1.00 34.42 85 VAL A C 1
ATOM 632 O O . VAL A 1 87 ? -51.736 -28.032 8.768 1.00 34.00 85 VAL A O 1
ATOM 636 N N . GLU A 1 88 ? -52.738 -27.086 6.982 1.00 35.62 86 GLU A N 1
ATOM 637 C CA . GLU A 1 88 ? -52.731 -25.729 7.540 1.00 36.56 86 GLU A CA 1
ATOM 638 C C . GLU A 1 88 ? -53.611 -25.625 8.792 1.00 36.03 86 GLU A C 1
ATOM 639 O O . GLU A 1 88 ? -53.261 -24.924 9.742 1.00 36.39 86 GLU A O 1
ATOM 645 N N . LYS A 1 89 ? -54.750 -26.314 8.790 1.00 35.35 87 LYS A N 1
ATOM 646 C CA . LYS A 1 89 ? -55.621 -26.336 9.962 1.00 35.15 87 LYS A CA 1
ATOM 647 C C . LYS A 1 89 ? -54.862 -26.879 11.174 1.00 34.40 87 LYS A C 1
ATOM 648 O O . LYS A 1 89 ? -54.948 -26.323 12.271 1.00 34.77 87 LYS A O 1
ATOM 654 N N . LEU A 1 90 ? -54.110 -27.956 10.960 1.00 33.58 88 LEU A N 1
ATOM 655 C CA . LEU A 1 90 ? -53.291 -28.550 12.019 1.00 32.80 88 LEU A CA 1
ATOM 656 C C . LEU A 1 90 ? -52.142 -27.628 12.431 1.00 33.29 88 LEU A C 1
ATOM 657 O O . LEU A 1 90 ? -51.801 -27.572 13.610 1.00 33.15 88 LEU A O 1
ATOM 662 N N . ASN A 1 91 ? -51.557 -26.902 11.474 1.00 34.11 89 ASN A N 1
ATOM 663 C CA . ASN A 1 91 ? -50.530 -25.906 11.795 1.00 35.11 89 ASN A CA 1
ATOM 664 C C . ASN A 1 91 ? -51.064 -24.887 12.791 1.00 36.00 89 ASN A C 1
ATOM 665 O O . ASN A 1 91 ? -50.406 -24.573 13.778 1.00 36.22 89 ASN A O 1
ATOM 670 N N . ASN A 1 92 ? -52.272 -24.394 12.526 1.00 36.74 90 ASN A N 1
ATOM 671 C CA . ASN A 1 92 ? -52.908 -23.372 13.359 1.00 38.02 90 ASN A CA 1
ATOM 672 C C . ASN A 1 92 ? -53.742 -23.938 14.518 1.00 37.68 90 ASN A C 1
ATOM 673 O O . ASN A 1 92 ? -54.493 -23.195 15.154 1.00 38.72 90 ASN A O 1
ATOM 678 N N . ASP A 1 93 ? -53.609 -25.239 14.785 1.00 36.54 91 ASP A N 1
ATOM 679 C CA . ASP A 1 93 ? -54.291 -25.891 15.906 1.00 36.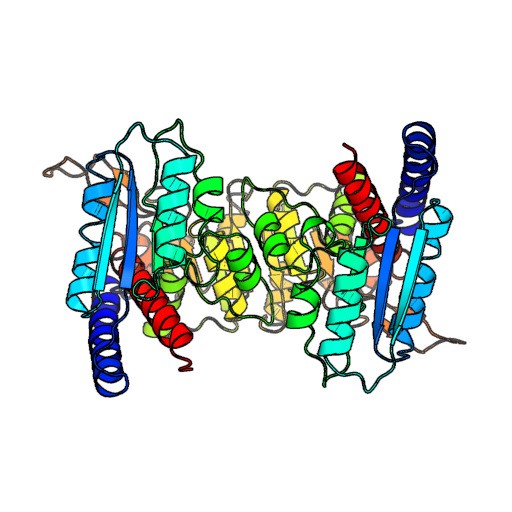37 91 ASP A CA 1
ATOM 680 C C . ASP A 1 93 ? -53.322 -26.014 17.090 1.00 36.51 91 ASP A C 1
ATOM 681 O O . ASP A 1 93 ? -52.405 -26.835 17.057 1.00 35.62 91 ASP A O 1
ATOM 686 N N . PRO A 1 94 ? -53.522 -25.203 18.145 1.00 37.74 92 PRO A N 1
ATOM 687 C CA . PRO A 1 94 ? -52.582 -25.242 19.268 1.00 38.10 92 PRO A CA 1
ATOM 688 C C . PRO A 1 94 ? -52.694 -26.487 20.152 1.00 37.54 92 PRO A C 1
ATOM 689 O O . PRO A 1 94 ? -51.838 -26.697 21.010 1.00 37.86 92 PRO A O 1
ATOM 693 N N . ASN A 1 95 ? -53.732 -27.296 19.949 1.00 37.23 93 ASN A N 1
ATOM 694 C CA . ASN A 1 95 ? -53.871 -28.583 20.640 1.00 36.81 93 ASN A CA 1
ATOM 695 C C . ASN A 1 95 ? -52.941 -29.638 20.034 1.00 35.66 93 ASN A C 1
ATOM 696 O O . ASN A 1 95 ? -52.635 -30.652 20.665 1.00 35.26 93 ASN A O 1
ATOM 701 N N . CYS A 1 96 ? -52.504 -29.377 18.805 1.00 35.41 94 CYS A N 1
ATOM 702 C CA . CYS A 1 96 ? -51.664 -30.283 18.037 1.00 34.52 94 CYS A CA 1
ATOM 703 C C . CYS A 1 96 ? -50.258 -29.711 17.937 1.00 34.39 94 CYS A C 1
ATOM 704 O O . CYS A 1 96 ? -50.069 -28.590 17.461 1.00 34.94 94 CYS A O 1
ATOM 707 N N . HIS A 1 97 ? -49.278 -30.490 18.387 1.00 33.82 95 HIS A N 1
ATOM 708 C CA . HIS A 1 97 ? -47.883 -30.046 18.459 1.00 33.82 95 HIS A CA 1
ATOM 709 C C . HIS A 1 97 ? -46.992 -30.760 17.453 1.00 33.31 95 HIS A C 1
ATOM 710 O O . HIS A 1 97 ? -46.022 -30.182 16.972 1.00 34.04 95 HIS A O 1
ATOM 717 N N . GLY A 1 98 ? -47.312 -32.016 17.153 1.00 32.75 96 GLY A N 1
ATOM 718 C CA . GLY A 1 98 ? -46.626 -32.779 16.109 1.00 32.43 96 GLY A CA 1
ATOM 719 C C . GLY A 1 98 ? -47.577 -33.091 14.966 1.00 32.55 96 GLY A C 1
ATOM 720 O O . GLY A 1 98 ? -48.771 -33.339 15.185 1.00 32.32 96 GLY A O 1
ATOM 721 N N . ILE A 1 99 ? -47.046 -33.071 13.745 1.00 32.86 97 ILE A N 1
ATOM 722 C CA . ILE A 1 99 ? -47.837 -33.322 12.540 1.00 33.10 97 ILE A CA 1
ATOM 723 C C . ILE A 1 99 ? -47.080 -34.248 11.601 1.00 33.35 97 ILE A C 1
ATOM 724 O O . ILE A 1 99 ? -46.004 -33.900 11.119 1.00 33.70 97 ILE A O 1
ATOM 729 N N . ILE A 1 100 ? -47.638 -35.431 11.354 1.00 33.55 98 ILE A N 1
ATOM 730 C CA . ILE A 1 100 ? -47.095 -36.341 10.344 1.00 34.24 98 ILE A CA 1
ATOM 731 C C . ILE A 1 100 ? -48.136 -36.628 9.263 1.00 35.02 98 ILE A C 1
ATOM 732 O O . ILE A 1 100 ? -49.326 -36.735 9.547 1.00 34.72 98 ILE A O 1
ATOM 737 N N . VAL A 1 101 ? -47.670 -36.719 8.022 1.00 36.13 99 VAL A N 1
ATOM 738 C CA . VAL A 1 101 ? -48.495 -37.143 6.906 1.00 37.19 99 VAL A CA 1
ATOM 739 C C . VAL A 1 101 ? -48.056 -38.545 6.553 1.00 37.90 99 VAL A C 1
ATOM 740 O O . VAL A 1 101 ? -46.891 -38.760 6.212 1.00 38.49 99 VAL A O 1
ATOM 744 N N . GLN A 1 102 ? -48.980 -39.498 6.647 1.00 38.23 100 GLN A N 1
ATOM 745 C CA . GLN A 1 102 ? -48.653 -40.906 6.435 1.00 38.97 100 GLN A CA 1
ATOM 746 C C . GLN A 1 102 ? -48.372 -41.176 4.963 1.00 40.40 100 GLN A C 1
ATOM 747 O O . GLN A 1 102 ? -49.195 -40.864 4.099 1.00 41.28 100 GLN A O 1
ATOM 753 N N . LEU A 1 103 ? -47.206 -41.758 4.692 1.00 40.85 101 LEU A N 1
ATOM 754 C CA . LEU A 1 103 ? -46.748 -42.001 3.326 1.00 42.40 101 LEU A CA 1
ATOM 755 C C . LEU A 1 103 ? -46.829 -43.492 2.985 1.00 43.52 101 LEU A C 1
ATOM 756 O O . LEU A 1 103 ? -46.813 -44.334 3.884 1.00 43.08 101 LEU A O 1
ATOM 761 N N . PRO A 1 104 ? -46.924 -43.829 1.685 1.00 45.06 102 PRO A N 1
ATOM 762 C CA . PRO A 1 104 ? -47.038 -42.934 0.531 1.00 45.73 102 PRO A CA 1
ATOM 763 C C . PRO A 1 104 ? -48.470 -42.495 0.235 1.00 45.42 102 PRO A C 1
ATOM 764 O O . PRO A 1 104 ? -49.403 -43.289 0.354 1.00 45.55 102 PRO A O 1
ATOM 768 N N . LEU A 1 105 ? -48.620 -41.235 -0.164 1.00 45.06 103 LEU A N 1
ATOM 769 C CA . LEU A 1 105 ? -49.896 -40.699 -0.633 1.00 45.17 103 LEU A CA 1
ATOM 770 C C . LEU A 1 105 ? -50.233 -41.278 -2.004 1.00 47.54 103 LEU A C 1
ATOM 771 O O . LEU A 1 105 ? -49.359 -41.833 -2.672 1.00 49.07 103 LEU A O 1
ATOM 776 N N . PRO A 1 106 ? -51.502 -41.152 -2.436 1.00 48.07 104 PRO A N 1
ATOM 777 C CA . PRO A 1 106 ? -51.851 -41.532 -3.802 1.00 50.50 104 PRO A CA 1
ATOM 778 C C . PRO A 1 106 ? -50.985 -40.814 -4.844 1.00 51.94 104 PRO A C 1
ATOM 779 O O . PRO A 1 106 ? -50.482 -39.718 -4.583 1.00 51.10 104 PRO A O 1
ATOM 783 N N . LYS A 1 107 ? -50.819 -41.434 -6.009 1.00 54.37 105 LYS A N 1
ATOM 784 C CA . LYS A 1 107 ? -49.883 -40.949 -7.024 1.00 56.18 105 LYS A CA 1
ATOM 785 C C . LYS A 1 107 ? -50.166 -39.517 -7.490 1.00 56.12 105 LYS A C 1
ATOM 786 O O . LYS A 1 107 ? -49.236 -38.755 -7.749 1.00 56.50 105 LYS A O 1
ATOM 792 N N . HIS A 1 108 ? -51.442 -39.150 -7.582 1.00 55.75 106 HIS A N 1
ATOM 793 C CA . HIS A 1 108 ? -51.822 -37.840 -8.121 1.00 56.03 106 HIS A CA 1
ATOM 794 C C . HIS A 1 108 ? -51.396 -36.668 -7.225 1.00 54.16 106 HIS A C 1
ATOM 795 O O . HIS A 1 108 ? -51.285 -35.535 -7.703 1.00 54.85 106 HIS A O 1
ATOM 802 N N . LEU A 1 109 ? -51.158 -36.937 -5.942 1.00 52.04 107 LEU A N 1
ATOM 803 C CA . LEU A 1 109 ? -50.720 -35.900 -5.005 1.00 50.47 107 LEU A CA 1
ATOM 804 C C . LEU A 1 109 ? -49.198 -35.752 -4.978 1.00 51.05 107 LEU A C 1
ATOM 805 O O . LEU A 1 109 ? -48.460 -36.709 -5.232 1.00 51.99 107 LEU A O 1
ATOM 810 N N . ASN A 1 110 ? -48.748 -34.540 -4.660 1.00 50.71 108 ASN A N 1
ATOM 811 C CA . ASN A 1 110 ? -47.332 -34.229 -4.498 1.00 51.14 108 ASN A CA 1
ATOM 812 C C . ASN A 1 110 ? -46.980 -34.277 -3.012 1.00 49.13 108 ASN A C 1
ATOM 813 O O . ASN A 1 110 ? -47.538 -33.515 -2.221 1.00 47.82 108 ASN A O 1
ATOM 818 N N . GLU A 1 111 ? -46.055 -35.164 -2.641 1.00 49.16 109 GLU A N 1
ATOM 819 C CA . GLU A 1 111 ? -45.718 -35.401 -1.230 1.00 47.33 109 GLU A CA 1
ATOM 820 C C . GLU A 1 111 ? -44.856 -34.294 -0.637 1.00 47.00 109 GLU A C 1
ATOM 821 O O . GLU A 1 111 ? -45.188 -33.741 0.413 1.00 45.50 109 GLU A O 1
ATOM 827 N N . ASN A 1 112 ? -43.744 -33.986 -1.303 1.00 48.69 110 ASN A N 1
ATOM 828 C CA . ASN A 1 112 ? -42.837 -32.924 -0.849 1.00 48.82 110 ASN A CA 1
ATOM 829 C C . ASN A 1 112 ? -43.562 -31.590 -0.668 1.00 48.71 110 ASN A C 1
ATOM 830 O O . ASN A 1 112 ? -43.264 -30.835 0.255 1.00 47.78 110 ASN A O 1
ATOM 835 N N . ARG A 1 113 ? -44.515 -31.317 -1.554 1.00 49.77 111 ARG A N 1
ATOM 836 C CA . ARG A 1 113 ? -45.314 -30.092 -1.498 1.00 50.07 111 ARG A CA 1
ATOM 837 C C . ARG A 1 113 ? -46.298 -30.105 -0.325 1.00 47.66 111 ARG A C 1
ATOM 838 O O . ARG A 1 113 ? -46.510 -29.077 0.318 1.00 47.32 111 ARG A O 1
ATOM 846 N N . ALA A 1 114 ? -46.889 -31.266 -0.047 1.00 46.25 112 ALA A N 1
ATOM 847 C CA . ALA A 1 114 ? -47.780 -31.420 1.106 1.00 44.18 112 ALA A CA 1
ATOM 848 C C . ALA A 1 114 ? -47.014 -31.310 2.421 1.00 42.86 112 ALA A C 1
ATOM 849 O O . ALA A 1 114 ? -47.540 -30.796 3.402 1.00 42.03 112 ALA A O 1
ATOM 851 N N . ILE A 1 115 ? -45.775 -31.797 2.431 1.00 42.96 113 ILE A N 1
ATOM 852 C CA . ILE A 1 115 ? -44.906 -31.718 3.608 1.00 41.99 113 ILE A CA 1
ATOM 853 C C . ILE A 1 115 ? -44.361 -30.303 3.854 1.00 42.63 113 ILE A C 1
ATOM 854 O O . ILE A 1 115 ? -44.127 -29.917 5.001 1.00 41.78 113 ILE A O 1
ATOM 859 N N . GLU A 1 116 ? -44.157 -29.538 2.783 1.00 44.32 114 GLU A N 1
ATOM 860 C CA . GLU A 1 116 ? -43.615 -28.178 2.896 1.00 45.32 114 GLU A CA 1
ATOM 861 C C . GLU A 1 116 ? -44.602 -27.260 3.629 1.00 44.53 114 GLU A C 1
ATOM 862 O O . GLU A 1 116 ? -44.187 -26.324 4.317 1.00 44.78 114 GLU A O 1
ATOM 868 N N . LYS A 1 117 ? -45.899 -27.549 3.486 1.00 43.50 115 LYS A N 1
ATOM 869 C CA . LYS A 1 117 ? -46.964 -26.824 4.194 1.00 42.77 115 LYS A CA 1
ATOM 870 C C . LYS A 1 117 ? -46.848 -26.912 5.711 1.00 41.12 115 LYS A C 1
ATOM 871 O O . LYS A 1 117 ? -47.284 -26.001 6.414 1.00 41.21 115 LYS A O 1
ATOM 877 N N . ILE A 1 118 ? -46.291 -28.011 6.215 1.00 39.67 116 ILE A N 1
ATOM 878 C CA . ILE A 1 118 ? -46.153 -28.189 7.658 1.00 38.28 116 ILE A CA 1
ATOM 879 C C . ILE A 1 118 ? -45.226 -27.112 8.208 1.00 38.82 116 ILE A C 1
ATOM 880 O O . ILE A 1 118 ? -44.198 -26.803 7.608 1.00 39.83 116 ILE A O 1
ATOM 885 N N . HIS A 1 119 ? -45.611 -26.533 9.340 1.00 38.23 117 HIS A N 1
ATOM 886 C CA . HIS A 1 119 ? -44.790 -25.537 10.003 1.00 39.03 117 HIS A CA 1
ATOM 887 C C . HIS A 1 119 ? -43.551 -26.216 10.591 1.00 38.43 117 HIS A C 1
ATOM 888 O O . HIS A 1 119 ? -43.666 -27.266 11.226 1.00 37.03 117 HIS A O 1
ATOM 895 N N . PRO A 1 120 ? -42.359 -25.630 10.366 1.00 39.58 118 PRO A N 1
ATOM 896 C CA . PRO A 1 120 ? -41.098 -26.203 10.848 1.00 39.11 118 PRO A CA 1
ATOM 897 C C . PRO A 1 120 ? -41.132 -26.696 12.291 1.00 37.74 118 PRO A C 1
ATOM 898 O O . PRO A 1 120 ? -40.515 -27.720 12.597 1.00 36.80 118 PRO A O 1
ATOM 902 N N . HIS A 1 121 ? -41.849 -25.979 13.158 1.00 37.74 119 HIS A N 1
ATOM 903 C CA . HIS A 1 121 ? -41.897 -26.300 14.587 1.00 36.86 119 HIS A CA 1
ATOM 904 C C . HIS A 1 121 ? -42.904 -27.401 14.955 1.00 35.19 119 HIS A C 1
ATOM 905 O O . HIS A 1 121 ? -42.999 -27.778 16.122 1.00 34.60 119 HIS A O 1
ATOM 912 N N . LYS A 1 122 ? -43.636 -27.926 13.972 1.00 34.66 120 LYS A N 1
ATOM 913 C CA . LYS A 1 122 ? -44.533 -29.069 14.193 1.00 33.46 120 LYS A CA 1
ATOM 914 C C . LYS A 1 122 ? -44.154 -30.287 13.340 1.00 33.10 120 LYS A C 1
ATOM 915 O O . LYS A 1 122 ? -44.901 -31.266 13.277 1.00 32.36 120 LYS A O 1
ATOM 921 N N . ASP A 1 123 ? -42.982 -30.230 12.712 1.00 33.88 121 ASP A N 1
ATOM 922 C CA . ASP A 1 123 ? -42.525 -31.268 11.789 1.00 33.99 121 ASP A CA 1
ATOM 923 C C . ASP A 1 123 ? -41.947 -32.462 12.558 1.00 33.23 121 ASP A C 1
ATOM 924 O O . ASP A 1 123 ? -40.732 -32.655 12.611 1.00 33.64 121 ASP A O 1
ATOM 929 N N . ALA A 1 124 ? -42.831 -33.274 13.128 1.00 35.86 122 ALA A N 1
ATOM 930 C CA . ALA A 1 124 ? -42.435 -34.364 14.028 1.00 34.39 122 ALA A CA 1
ATOM 931 C C . ALA A 1 124 ? -41.499 -35.412 13.406 1.00 33.30 122 ALA A C 1
ATOM 932 O O . ALA A 1 124 ? -40.692 -36.017 14.117 1.00 32.20 122 ALA A O 1
ATOM 934 N N . ASP A 1 125 ? -41.616 -35.641 12.100 1.00 33.93 123 ASP A N 1
ATOM 935 C CA . ASP A 1 125 ? -40.730 -36.586 11.403 1.00 33.11 123 ASP A CA 1
ATOM 936 C C . ASP A 1 125 ? -39.417 -35.940 10.932 1.00 32.74 123 ASP A C 1
ATOM 937 O O . ASP A 1 125 ? -38.477 -36.648 10.557 1.00 32.04 123 ASP A O 1
ATOM 942 N N . ALA A 1 126 ? -39.349 -34.610 10.964 1.00 33.36 124 ALA A N 1
ATOM 943 C CA . ALA A 1 126 ? -38.154 -33.876 10.542 1.00 33.42 124 ALA A CA 1
ATOM 944 C C . ALA A 1 126 ? -37.877 -34.061 9.051 1.00 33.99 124 ALA A C 1
ATOM 945 O O . ALA A 1 126 ? -36.731 -34.285 8.649 1.00 33.74 124 ALA A O 1
ATOM 947 N N . LEU A 1 127 ? -38.933 -33.964 8.245 1.00 34.97 125 LEU A N 1
ATOM 948 C CA . LEU A 1 127 ? -38.851 -34.171 6.795 1.00 35.97 125 LEU A CA 1
ATOM 949 C C . LEU A 1 127 ? -38.617 -32.874 6.003 1.00 37.69 125 LEU A C 1
ATOM 950 O O . LEU A 1 127 ? -38.276 -32.923 4.822 1.00 38.59 125 LEU A O 1
ATOM 955 N N . LEU A 1 128 ? -38.814 -31.728 6.651 1.00 38.12 126 LEU A N 1
ATOM 956 C CA . LEU A 1 128 ? -38.592 -30.428 6.020 1.00 40.23 126 LEU A CA 1
ATOM 957 C C . LEU A 1 128 ? -37.097 -30.180 5.816 1.00 39.96 126 LEU A C 1
ATOM 958 O O . LEU A 1 128 ? -36.289 -30.568 6.661 1.00 38.23 126 LEU A O 1
ATOM 963 N N . PRO A 1 129 ? -36.720 -29.552 4.687 1.00 42.04 127 PRO A N 1
ATOM 964 C CA . PRO A 1 129 ? -35.313 -29.198 4.458 1.00 42.38 127 PRO A CA 1
ATOM 965 C C . PRO A 1 129 ? -34.692 -28.340 5.562 1.00 42.19 127 PRO A C 1
ATOM 966 O O . PRO A 1 129 ? -33.551 -28.578 5.956 1.00 40.86 127 PRO A O 1
ATOM 970 N N . VAL A 1 130 ? -35.442 -27.362 6.061 1.00 43.69 128 VAL A N 1
ATOM 971 C CA . VAL A 1 130 ? -34.952 -26.492 7.131 1.00 44.04 128 VAL A CA 1
ATOM 972 C C . VAL A 1 130 ? -34.564 -27.289 8.387 1.00 41.47 128 VAL A C 1
ATOM 973 O O . VAL A 1 130 ? -33.544 -27.001 9.011 1.00 41.35 128 VAL A O 1
ATOM 977 N N . ASN A 1 131 ? -35.348 -28.304 8.739 1.00 39.85 129 ASN A N 1
ATOM 978 C CA . ASN A 1 131 ? -34.982 -29.187 9.859 1.00 37.75 129 ASN A CA 1
ATOM 979 C C . ASN A 1 131 ? -33.775 -30.067 9.516 1.00 36.59 129 ASN A C 1
ATOM 980 O O . ASN A 1 131 ? -32.898 -30.285 10.356 1.00 35.63 129 ASN A O 1
ATOM 985 N N . VAL A 1 132 ? -33.725 -30.546 8.274 1.00 37.06 130 VAL A N 1
ATOM 986 C CA . VAL A 1 132 ? -32.556 -31.269 7.773 1.00 36.37 130 VAL A CA 1
ATOM 987 C C . VAL A 1 132 ? -31.324 -30.364 7.792 1.00 37.66 130 VAL A C 1
ATOM 988 O O . VAL A 1 132 ? -30.223 -30.808 8.112 1.00 36.54 130 VAL A O 1
ATOM 992 N N . GLY A 1 133 ? -31.520 -29.092 7.452 1.00 40.37 131 GLY A N 1
ATOM 993 C CA . GLY A 1 133 ? -30.449 -28.106 7.509 1.00 42.08 131 GLY A CA 1
ATOM 994 C C . GLY A 1 133 ? -29.892 -27.974 8.908 1.00 41.49 131 GLY A C 1
ATOM 995 O O . GLY A 1 133 ? -28.707 -28.197 9.134 1.00 41.15 131 GLY A O 1
ATOM 996 N N . LEU A 1 134 ? -30.766 -27.634 9.850 1.00 41.81 132 LEU A N 1
ATOM 997 C CA . LEU A 1 134 ? -30.387 -27.485 11.259 1.00 41.55 132 LEU A CA 1
ATOM 998 C C . LEU A 1 134 ? -29.719 -28.744 11.831 1.00 39.48 132 LEU A C 1
ATOM 999 O O . LEU A 1 134 ? -28.834 -28.653 12.680 1.00 39.41 132 LEU A O 1
ATOM 1004 N N . LEU A 1 135 ? -30.141 -29.911 11.356 1.00 38.22 133 LEU A N 1
ATOM 1005 C CA . LEU A 1 135 ? -29.532 -31.178 11.759 1.00 36.51 133 LEU A CA 1
ATOM 1006 C C . LEU A 1 135 ? -28.070 -31.258 11.312 1.00 36.90 133 LEU A C 1
ATOM 1007 O O . LEU A 1 135 ? -27.230 -31.776 12.040 1.00 36.09 133 LEU A O 1
ATOM 1012 N N . HIS A 1 136 ? -27.772 -30.738 10.121 1.00 38.61 134 HIS A N 1
ATOM 1013 C CA . HIS A 1 136 ? -26.402 -30.732 9.588 1.00 39.35 134 HIS A CA 1
ATOM 1014 C C . HIS A 1 136 ? -25.610 -29.480 9.980 1.00 41.67 134 HIS A C 1
ATOM 1015 O O . HIS A 1 136 ? -24.390 -29.457 9.851 1.00 42.10 134 HIS A O 1
ATOM 1022 N N . TYR A 1 137 ? -26.305 -28.451 10.455 1.00 43.64 135 TYR A N 1
ATOM 1023 C CA . TYR A 1 137 ? -25.687 -27.162 10.779 1.00 46.47 135 TYR A CA 1
ATOM 1024 C C . TYR A 1 137 ? -24.844 -27.271 12.054 1.00 46.45 135 TYR A C 1
ATOM 1025 O O . TYR A 1 137 ? -25.383 -27.301 13.163 1.00 46.18 135 TYR A O 1
ATOM 1034 N N . LYS A 1 138 ? -23.525 -27.344 11.890 1.00 47.27 136 LYS A N 1
ATOM 1035 C CA . LYS A 1 138 ? -22.601 -27.407 13.025 1.00 47.77 136 LYS A CA 1
ATOM 1036 C C . LYS A 1 138 ? -22.700 -26.116 13.828 1.00 50.44 136 LYS A C 1
ATOM 1037 O O . LYS A 1 138 ? -22.317 -25.055 13.342 1.00 53.11 136 LYS A O 1
ATOM 1043 N N . GLY A 1 139 ? -23.229 -26.217 15.047 1.00 50.21 137 GLY A N 1
ATOM 1044 C CA . GLY A 1 139 ? -23.443 -25.051 15.913 1.00 52.85 137 GLY A CA 1
ATOM 1045 C C . GLY A 1 139 ? -24.905 -24.706 16.150 1.00 52.91 137 GLY A C 1
ATOM 1046 O O . GLY A 1 139 ? -25.214 -23.670 16.738 1.00 55.20 137 GLY A O 1
ATOM 1047 N N . ARG A 1 140 ? -25.810 -25.564 15.686 1.00 50.63 138 ARG A N 1
ATOM 1048 C CA . ARG A 1 140 ? -27.240 -25.381 15.924 1.00 50.54 138 ARG A CA 1
ATOM 1049 C C . ARG A 1 140 ? -27.907 -26.725 16.148 1.00 47.48 138 ARG A C 1
ATOM 1050 O O . ARG A 1 140 ? -27.432 -27.750 15.657 1.00 45.72 138 ARG A O 1
ATOM 1058 N N . GLU A 1 141 ? -29.004 -26.708 16.899 1.00 47.16 139 GLU A N 1
ATOM 1059 C CA . GLU A 1 141 ? -29.779 -27.908 17.181 1.00 44.82 139 GLU A CA 1
ATOM 1060 C C . GLU A 1 141 ? -31.176 -27.780 16.586 1.00 44.11 139 GLU A C 1
ATOM 1061 O O . GLU A 1 141 ? -31.844 -26.766 16.786 1.00 45.75 139 GLU A O 1
ATOM 1067 N N . PRO A 1 142 ? -31.621 -28.809 15.845 1.00 41.68 140 PRO A N 1
ATOM 1068 C CA . PRO A 1 142 ? -32.965 -28.775 15.284 1.00 41.33 140 PRO A CA 1
ATOM 1069 C C . PRO A 1 142 ? -34.016 -29.101 16.341 1.00 40.52 140 PRO A C 1
ATOM 1070 O O . PRO A 1 142 ? -33.709 -29.809 17.302 1.00 39.67 140 PRO A O 1
ATOM 1074 N N . PRO A 1 143 ? -35.248 -28.591 16.170 1.00 40.85 141 PRO A N 1
ATOM 1075 C CA . PRO A 1 143 ? -36.330 -28.955 17.087 1.00 40.22 141 PRO A CA 1
ATOM 1076 C C . PRO A 1 143 ? -36.644 -30.449 17.042 1.00 37.77 141 PRO A C 1
ATOM 1077 O O . PRO A 1 143 ? -37.001 -31.029 18.063 1.00 37.16 141 PRO A O 1
ATOM 1081 N N . PHE A 1 144 ? -36.504 -31.050 15.860 1.00 36.54 142 PHE A N 1
ATOM 1082 C CA . PHE A 1 144 ? -36.730 -32.474 15.665 1.00 34.68 142 PHE A CA 1
ATOM 1083 C C . PHE A 1 144 ? -35.587 -33.120 14.891 1.00 33.58 142 PHE A C 1
ATOM 1084 O O . PHE A 1 144 ? -35.103 -32.563 13.905 1.00 34.13 142 PHE A O 1
ATOM 1092 N N . THR A 1 145 ? -35.168 -34.299 15.345 1.00 32.16 143 THR A N 1
ATOM 1093 C CA . THR A 1 145 ? -34.265 -35.161 14.583 1.00 31.05 143 THR A CA 1
ATOM 1094 C C . THR A 1 145 ? -35.097 -36.304 14.013 1.00 30.15 143 THR A C 1
ATOM 1095 O O . THR A 1 145 ? -36.106 -36.676 14.615 1.00 30.14 143 THR A O 1
ATOM 1099 N N . PRO A 1 146 ? -34.697 -36.852 12.846 1.00 29.57 144 PRO A N 1
ATOM 1100 C CA . PRO A 1 146 ? -35.424 -37.985 12.279 1.00 29.18 144 PRO A CA 1
ATOM 1101 C C . PRO A 1 146 ? -35.479 -39.155 13.252 1.00 28.22 144 PRO A C 1
ATOM 1102 O O . PRO A 1 146 ? -34.454 -39.548 13.801 1.00 27.40 144 PRO A O 1
ATOM 1106 N N . CYS A 1 147 ? -36.677 -39.697 13.449 1.00 28.58 145 CYS A N 1
ATOM 1107 C CA . CYS A 1 147 ? -36.940 -40.664 14.510 1.00 28.30 145 CYS A CA 1
ATOM 1108 C C . CYS A 1 147 ? -35.985 -41.847 14.512 1.00 27.66 145 CYS A C 1
ATOM 1109 O O . CYS A 1 147 ? -35.210 -42.008 15.457 1.00 27.37 145 CYS A O 1
ATOM 1112 N N . THR A 1 148 ? -36.032 -42.667 13.463 1.00 27.80 146 THR A N 1
ATOM 1113 C CA . THR A 1 148 ? -35.184 -43.857 13.393 1.00 27.40 146 THR A CA 1
ATOM 1114 C C . THR A 1 148 ? -33.720 -43.490 13.621 1.00 26.72 146 THR A C 1
ATOM 1115 O O . THR A 1 148 ? -33.016 -44.161 14.375 1.00 26.48 146 THR A O 1
ATOM 1119 N N . ALA A 1 149 ? -33.285 -42.403 12.991 1.00 26.84 147 ALA A N 1
ATOM 1120 C CA . ALA A 1 149 ? -31.915 -41.915 13.142 1.00 26.38 147 ALA A CA 1
ATOM 1121 C C . ALA A 1 149 ? -31.594 -41.639 14.607 1.00 26.23 147 ALA A C 1
ATOM 1122 O O . ALA A 1 149 ? -30.603 -42.146 15.133 1.00 26.05 147 ALA A O 1
ATOM 1124 N N . LYS A 1 150 ? -32.445 -40.854 15.264 1.00 26.63 148 LYS A N 1
ATOM 1125 C CA . LYS A 1 150 ? -32.224 -40.472 16.661 1.00 26.92 148 LYS A CA 1
ATOM 1126 C C . LYS A 1 150 ? -32.231 -41.697 17.584 1.00 26.67 148 LYS A C 1
ATOM 1127 O O . LYS A 1 150 ? -31.423 -41.787 18.509 1.00 26.82 148 LYS A O 1
ATOM 1133 N N . GLY A 1 151 ? -33.138 -42.633 17.317 1.00 26.50 149 GLY A N 1
ATOM 1134 C CA . GLY A 1 151 ? -33.266 -43.857 18.112 1.00 26.48 149 GLY A CA 1
ATOM 1135 C C . GLY A 1 151 ? -32.089 -44.807 17.990 1.00 25.82 149 GLY A C 1
ATOM 1136 O O . GLY A 1 151 ? -31.872 -45.641 18.867 1.00 26.37 149 GLY A O 1
ATOM 1137 N N . VAL A 1 152 ? -31.337 -44.699 16.900 1.00 24.85 150 VAL A N 1
ATOM 1138 C CA . VAL A 1 152 ? -30.089 -45.447 16.762 1.00 24.44 150 VAL A CA 1
ATOM 1139 C C . VAL A 1 152 ? -29.027 -44.894 17.715 1.00 24.08 150 VAL A C 1
ATOM 1140 O O . VAL A 1 152 ? -28.333 -45.654 18.383 1.00 24.46 150 VAL A O 1
ATOM 1144 N N . ILE A 1 153 ? -28.905 -43.570 17.776 1.00 23.55 151 ILE A N 1
ATOM 1145 C CA . ILE A 1 153 ? -27.952 -42.933 18.690 1.00 23.46 151 ILE A CA 1
ATOM 1146 C C . ILE A 1 153 ? -28.321 -43.210 20.152 1.00 24.08 151 ILE A C 1
ATOM 1147 O O . ILE A 1 153 ? -27.439 -43.475 20.972 1.00 24.71 151 ILE A O 1
ATOM 1152 N N . VAL A 1 154 ? -29.615 -43.168 20.467 1.00 23.99 152 VAL A N 1
ATOM 1153 C CA . VAL A 1 154 ? -30.089 -43.426 21.834 1.00 24.89 152 VAL A CA 1
ATOM 1154 C C . VAL A 1 154 ? -29.846 -44.881 22.254 1.00 25.25 152 VAL A C 1
ATOM 1155 O O . VAL A 1 154 ? -29.497 -45.150 23.400 1.00 26.45 152 VAL A O 1
ATOM 1159 N N . LEU A 1 155 ? -30.023 -45.811 21.323 1.00 24.62 153 LEU A N 1
ATOM 1160 C CA . LEU A 1 155 ? -29.604 -47.201 21.525 1.00 25.13 153 LEU A CA 1
ATOM 1161 C C . LEU A 1 155 ? -28.171 -47.294 22.044 1.00 25.50 153 LEU A C 1
ATOM 1162 O O . LEU A 1 155 ? -27.895 -48.050 22.972 1.00 26.59 153 LEU A O 1
ATOM 1167 N N . LEU A 1 156 ? -27.269 -46.523 21.441 1.00 24.86 154 LEU A N 1
ATOM 1168 C CA . LEU A 1 156 ? -25.859 -46.519 21.837 1.00 25.39 154 LEU A CA 1
ATOM 1169 C C . LEU A 1 156 ? -25.666 -45.891 23.214 1.00 26.77 154 LEU A C 1
ATOM 1170 O O . LEU A 1 156 ? -25.139 -46.530 24.118 1.00 28.12 154 LEU A O 1
ATOM 1175 N N . LYS A 1 157 ? -26.102 -44.641 23.364 1.00 26.90 155 LYS A N 1
ATOM 1176 C CA . LYS A 1 157 ? -26.004 -43.915 24.635 1.00 28.58 155 LYS A CA 1
ATOM 1177 C C . LYS A 1 157 ? -26.497 -44.747 25.810 1.00 29.93 155 LYS A C 1
ATOM 1178 O O . LYS A 1 157 ? -25.858 -44.792 26.865 1.00 31.44 155 LYS A O 1
ATOM 1184 N N . ARG A 1 158 ? -27.643 -45.395 25.613 1.00 29.37 156 ARG A N 1
ATOM 1185 C CA . ARG A 1 158 ? -28.296 -46.161 26.668 1.00 30.80 156 ARG A CA 1
ATOM 1186 C C . ARG A 1 158 ? -27.653 -47.516 26.943 1.00 31.45 156 ARG A C 1
ATOM 1187 O O . ARG A 1 158 ? -27.928 -48.123 27.972 1.00 33.37 156 ARG A O 1
ATOM 1195 N N . CYS A 1 159 ? -26.811 -47.986 26.030 1.00 30.22 157 CYS A N 1
ATOM 1196 C CA . CYS A 1 159 ? -25.993 -49.175 26.271 1.00 31.36 157 CYS A CA 1
ATOM 1197 C C . CYS A 1 159 ? -24.598 -48.811 26.782 1.00 32.08 157 CYS A C 1
ATOM 1198 O O . CYS A 1 159 ? -23.772 -49.691 27.020 1.00 32.85 157 CYS A O 1
ATOM 1201 N N . GLY A 1 160 ? -24.346 -47.516 26.953 1.00 31.95 158 GLY A N 1
ATOM 1202 C CA . GLY A 1 160 ? -23.060 -47.033 27.440 1.00 33.13 158 GLY A CA 1
ATOM 1203 C C . GLY A 1 160 ? -21.989 -47.055 26.369 1.00 31.93 158 GLY A C 1
ATOM 1204 O O . GLY A 1 160 ? -20.797 -46.944 26.672 1.00 32.69 158 GLY A O 1
ATOM 1205 N N . ILE A 1 161 ? -22.413 -47.190 25.114 1.00 30.02 159 ILE A N 1
ATOM 1206 C CA . ILE A 1 161 ? -21.486 -47.295 24.002 1.00 29.08 159 ILE A CA 1
ATOM 1207 C C . ILE A 1 161 ? -20.950 -45.910 23.652 1.00 29.02 159 ILE A C 1
ATOM 1208 O O . ILE A 1 161 ? -21.708 -45.022 23.247 1.00 28.05 159 ILE A O 1
ATOM 1213 N N . GLU A 1 162 ? -19.640 -45.739 23.840 1.00 30.29 160 GLU A N 1
ATOM 1214 C CA . GLU A 1 162 ? -18.955 -44.483 23.552 1.00 30.66 160 GLU A CA 1
ATOM 1215 C C . GLU A 1 162 ? -18.991 -44.197 22.056 1.00 29.08 160 GLU A C 1
ATOM 1216 O O . GLU A 1 162 ? -18.768 -45.095 21.241 1.00 28.08 160 GLU A O 1
ATOM 1222 N N . MET A 1 163 ? -19.279 -42.943 21.712 1.00 29.18 161 MET A N 1
ATOM 1223 C CA . MET A 1 163 ? -19.210 -42.455 20.335 1.00 28.09 161 MET A CA 1
ATOM 1224 C C . MET A 1 163 ? -18.031 -41.493 20.139 1.00 29.07 161 MET A C 1
ATOM 1225 O O . MET A 1 163 ? -17.267 -41.646 19.200 1.00 28.75 161 MET A O 1
ATOM 1230 N N . ALA A 1 164 ? -17.885 -40.508 21.023 1.00 30.76 162 ALA A N 1
ATOM 1231 C CA . ALA A 1 164 ? -16.798 -39.528 20.912 1.00 32.24 162 ALA A CA 1
ATOM 1232 C C . ALA A 1 164 ? -15.423 -40.196 20.834 1.00 32.88 162 ALA A C 1
ATOM 1233 O O . ALA A 1 164 ? -15.092 -41.038 21.667 1.00 33.70 162 ALA A O 1
ATOM 1235 N N . GLY A 1 165 ? -14.634 -39.818 19.830 1.00 32.88 163 GLY A N 1
ATOM 1236 C CA . GLY A 1 165 ? -13.278 -40.343 19.657 1.00 33.59 163 GLY A CA 1
ATOM 1237 C C . GLY A 1 165 ? -13.192 -41.673 18.925 1.00 32.27 163 GLY A C 1
ATOM 1238 O O . GLY A 1 165 ? -12.098 -42.227 18.747 1.00 32.70 163 GLY A O 1
ATOM 1239 N N . LYS A 1 166 ? -14.338 -42.182 18.483 1.00 30.81 164 LYS A N 1
ATOM 1240 C CA . LYS A 1 166 ? -14.403 -43.491 17.847 1.00 29.95 164 LYS A CA 1
ATOM 1241 C C . LYS A 1 166 ? -14.527 -43.365 16.331 1.00 29.05 164 LYS A C 1
ATOM 1242 O O . LYS A 1 166 ? -14.871 -42.299 15.811 1.00 29.17 164 LYS A O 1
ATOM 1248 N N . ARG A 1 167 ? -14.223 -44.456 15.632 1.00 28.40 165 ARG A N 1
ATOM 1249 C CA . ARG A 1 167 ? -14.410 -44.530 14.193 1.00 27.70 165 ARG A CA 1
ATOM 1250 C C . ARG A 1 167 ? -15.757 -45.195 13.938 1.00 26.69 165 ARG A C 1
ATOM 1251 O O . ARG A 1 167 ? -16.129 -46.139 14.631 1.00 26.73 165 ARG A O 1
ATOM 1259 N N . ALA A 1 168 ? -16.494 -44.685 12.956 1.00 26.13 166 ALA A N 1
ATOM 1260 C CA . ALA A 1 168 ? -17.830 -45.186 12.649 1.00 25.29 166 ALA A CA 1
ATOM 1261 C C . ALA A 1 168 ? -18.020 -45.333 11.149 1.00 24.99 166 ALA A C 1
ATOM 1262 O O . ALA A 1 168 ? -17.512 -44.529 10.363 1.00 25.58 166 ALA A O 1
ATOM 1264 N N . VAL A 1 169 ? -18.763 -46.361 10.758 1.00 24.39 167 VAL A N 1
ATOM 1265 C CA . VAL A 1 169 ? -19.138 -46.550 9.366 1.00 24.28 167 VAL A CA 1
ATOM 1266 C C . VAL A 1 169 ? -20.651 -46.685 9.272 1.00 23.84 167 VAL A C 1
ATOM 1267 O O . VAL A 1 169 ? -21.242 -47.522 9.939 1.00 23.63 167 VAL A O 1
ATOM 1271 N N . VAL A 1 170 ? -21.267 -45.829 8.463 1.00 23.88 168 VAL A N 1
ATOM 1272 C CA . VAL A 1 170 ? -22.686 -45.921 8.165 1.00 23.73 168 VAL A CA 1
ATOM 1273 C C . VAL A 1 170 ? -22.826 -46.536 6.785 1.00 24.64 168 VAL A C 1
ATOM 1274 O O . VAL A 1 170 ? -22.453 -45.918 5.787 1.00 25.51 168 VAL A O 1
ATOM 1278 N N . LEU A 1 171 ? -23.330 -47.766 6.734 1.00 24.89 169 LEU A N 1
ATOM 1279 C CA . LEU A 1 171 ? -23.622 -48.425 5.468 1.00 25.99 169 LEU A CA 1
ATOM 1280 C C . LEU A 1 171 ? -24.952 -47.899 4.945 1.00 26.75 169 LEU A C 1
ATOM 1281 O O . LEU A 1 171 ? -26.009 -48.267 5.444 1.00 26.52 169 LEU A O 1
ATOM 1286 N N . GLY A 1 172 ? -24.883 -47.022 3.945 1.00 27.89 170 GLY A N 1
ATOM 1287 C CA . GLY A 1 172 ? -26.076 -46.460 3.312 1.00 28.98 170 GLY A CA 1
ATOM 1288 C C . GLY A 1 172 ? -26.197 -44.968 3.551 1.00 28.59 170 GLY A C 1
ATOM 1289 O O . GLY A 1 172 ? -25.877 -44.483 4.636 1.00 27.45 170 GLY A O 1
ATOM 1290 N N . ARG A 1 173 ? -26.677 -44.255 2.534 1.00 29.95 171 ARG A N 1
ATOM 1291 C CA . ARG A 1 173 ? -26.762 -42.792 2.547 1.00 30.13 171 ARG A CA 1
ATOM 1292 C C . ARG A 1 173 ? -28.195 -42.294 2.325 1.00 30.95 171 ARG A C 1
ATOM 1293 O O . ARG A 1 173 ? -28.410 -41.170 1.883 1.00 31.77 171 ARG A O 1
ATOM 1301 N N . SER A 1 174 ? -29.171 -43.136 2.652 1.00 30.91 172 SER A N 1
ATOM 1302 C CA . SER A 1 174 ? -30.577 -42.816 2.450 1.00 31.82 172 SER A CA 1
ATOM 1303 C C . SER A 1 174 ? -30.994 -41.620 3.290 1.00 31.30 172 SER A C 1
ATOM 1304 O O . SER A 1 174 ? -30.536 -41.460 4.418 1.00 30.08 172 SER A O 1
ATOM 1307 N N . ASN A 1 175 ? -31.870 -40.789 2.731 1.00 32.98 173 ASN A N 1
ATOM 1308 C CA . ASN A 1 175 ? -32.421 -39.624 3.432 1.00 32.86 173 ASN A CA 1
ATOM 1309 C C . ASN A 1 175 ? -33.042 -39.973 4.773 1.00 31.42 173 ASN A C 1
ATOM 1310 O O . ASN A 1 175 ? -32.943 -39.200 5.725 1.00 30.72 173 ASN A O 1
ATOM 1315 N N . ILE A 1 176 ? -33.679 -41.139 4.831 1.00 31.43 174 ILE A N 1
ATOM 1316 C CA . ILE A 1 176 ? -34.525 -41.526 5.957 1.00 30.63 174 ILE A CA 1
ATOM 1317 C C . ILE A 1 176 ? -33.732 -42.070 7.153 1.00 28.89 174 ILE A C 1
ATOM 1318 O O . ILE A 1 176 ? -34.196 -41.977 8.291 1.00 28.56 174 ILE A O 1
ATOM 1323 N N . VAL A 1 177 ? -32.549 -42.635 6.912 1.00 28.25 175 VAL A N 1
ATOM 1324 C CA . VAL A 1 177 ? -31.731 -43.178 8.007 1.00 26.70 175 VAL A CA 1
ATOM 1325 C C . VAL A 1 177 ? -30.245 -42.859 7.849 1.00 26.19 175 VAL A C 1
ATOM 1326 O O . VAL A 1 177 ? -29.666 -42.163 8.679 1.00 25.39 175 VAL A O 1
ATOM 1330 N N . GLY A 1 178 ? -29.639 -43.361 6.777 1.00 26.82 176 GLY A N 1
ATOM 1331 C CA . GLY A 1 178 ? -28.197 -43.235 6.550 1.00 26.44 176 GLY A CA 1
ATOM 1332 C C . GLY A 1 178 ? -27.619 -41.841 6.727 1.00 26.40 176 GLY A C 1
ATOM 1333 O O . GLY A 1 178 ? -26.714 -41.635 7.540 1.00 25.66 176 GLY A O 1
ATOM 1334 N N . ALA A 1 179 ? -28.133 -40.882 5.962 1.00 27.28 177 ALA A N 1
ATOM 1335 C CA . ALA A 1 179 ? -27.598 -39.517 5.980 1.00 27.63 177 ALA A CA 1
ATOM 1336 C C . ALA A 1 179 ? -27.746 -38.837 7.344 1.00 26.64 177 ALA A C 1
ATOM 1337 O O . ALA A 1 179 ? -26.768 -38.315 7.877 1.00 26.58 177 ALA A O 1
ATOM 1339 N N . PRO A 1 180 ? -28.967 -38.827 7.908 1.00 26.10 178 PRO A N 1
ATOM 1340 C CA . PRO A 1 180 ? -29.116 -38.191 9.210 1.00 25.60 178 PRO A CA 1
ATOM 1341 C C . PRO A 1 180 ? -28.270 -38.828 10.315 1.00 24.64 178 PRO A C 1
ATOM 1342 O O . PRO A 1 180 ? -27.620 -38.100 11.068 1.00 25.05 178 PRO A O 1
ATOM 1346 N N . VAL A 1 181 ? -28.265 -40.160 10.407 1.00 23.78 179 VAL A N 1
ATOM 1347 C CA . VAL A 1 181 ? -27.523 -40.843 11.472 1.00 23.10 179 VAL A CA 1
ATOM 1348 C C . VAL A 1 181 ? -26.015 -40.627 11.359 1.00 23.20 179 VAL A C 1
ATOM 1349 O O . VAL A 1 181 ? -25.322 -40.594 12.372 1.00 23.22 179 VAL A O 1
ATOM 1353 N N . ALA A 1 182 ? -25.513 -40.479 10.135 1.00 23.60 180 ALA A N 1
ATOM 1354 C CA . ALA A 1 182 ? -24.099 -40.186 9.925 1.00 23.91 180 ALA A CA 1
ATOM 1355 C C . ALA A 1 182 ? -23.722 -38.843 10.545 1.00 24.70 180 ALA A C 1
ATOM 1356 O O . ALA A 1 182 ? -22.641 -38.706 11.114 1.00 25.11 180 ALA A O 1
ATOM 1358 N N . ALA A 1 183 ? -24.617 -37.863 10.448 1.00 25.34 181 ALA A N 1
ATOM 1359 C CA . ALA A 1 183 ? -24.361 -36.533 11.002 1.00 26.45 181 ALA A CA 1
ATOM 1360 C C . ALA A 1 183 ? -24.542 -36.507 12.515 1.00 26.31 181 ALA A C 1
ATOM 1361 O O . ALA A 1 183 ? -23.869 -35.749 13.203 1.00 27.22 181 ALA A O 1
ATOM 1363 N N . LEU A 1 184 ? -25.461 -37.322 13.032 1.00 25.56 182 LEU A N 1
ATOM 1364 C CA . LEU A 1 184 ? -25.683 -37.399 14.474 1.00 25.40 182 LEU A CA 1
ATOM 1365 C C . LEU A 1 184 ? -24.458 -37.998 15.166 1.00 25.34 182 LEU A C 1
ATOM 1366 O O . LEU A 1 184 ? -24.053 -37.528 16.228 1.00 26.34 182 LEU A O 1
ATOM 1371 N N . LEU A 1 185 ? -23.861 -39.014 14.549 1.00 24.49 183 LEU A N 1
ATOM 1372 C CA . LEU A 1 185 ? -22.626 -39.610 15.056 1.00 24.48 183 LEU A CA 1
ATOM 1373 C C . LEU A 1 185 ? -21.432 -38.648 15.010 1.00 25.56 183 LEU A C 1
ATOM 1374 O O . LEU A 1 185 ? -20.605 -38.649 15.922 1.00 26.22 183 LEU A O 1
ATOM 1379 N N . MET A 1 186 ? -21.335 -37.841 13.953 1.00 26.13 184 MET A N 1
ATOM 1380 C CA . MET A 1 186 ? -20.279 -36.824 13.857 1.00 27.48 184 MET A CA 1
ATOM 1381 C C . MET A 1 186 ? -20.508 -35.730 14.883 1.00 28.88 184 MET A C 1
ATOM 1382 O O . MET A 1 186 ? -19.563 -35.224 15.482 1.00 30.01 184 MET A O 1
ATOM 1387 N N . LYS A 1 187 ? -21.771 -35.368 15.072 1.00 29.12 185 LYS A N 1
ATOM 1388 C CA . LYS A 1 187 ? -22.170 -34.412 16.099 1.00 30.76 185 LYS A CA 1
ATOM 1389 C C . LYS A 1 187 ? -21.789 -34.940 17.489 1.00 30.88 185 LYS A C 1
ATOM 1390 O O . LYS A 1 187 ? -21.495 -34.160 18.402 1.00 32.43 185 LYS A O 1
ATOM 1396 N N . GLU A 1 188 ? -21.784 -36.265 17.632 1.00 29.30 186 GLU A N 1
ATOM 1397 C CA . GLU A 1 188 ? -21.353 -36.915 18.868 1.00 29.52 186 GLU A CA 1
ATOM 1398 C C . GLU A 1 188 ? -19.825 -37.148 18.882 1.00 29.84 186 GLU A C 1
ATOM 1399 O O . GLU A 1 188 ? -19.295 -37.785 19.798 1.00 30.29 186 GLU A O 1
ATOM 1405 N N . ASN A 1 189 ? -19.143 -36.623 17.863 1.00 29.58 187 ASN A N 1
ATOM 1406 C CA . ASN A 1 189 ? -17.679 -36.605 17.755 1.00 30.20 187 ASN A CA 1
ATOM 1407 C C . ASN A 1 189 ? -17.034 -37.950 17.424 1.00 28.80 187 ASN A C 1
ATOM 1408 O O . ASN A 1 189 ? -15.853 -38.178 17.713 1.00 29.51 187 ASN A O 1
ATOM 1413 N N . ALA A 1 190 ? -17.815 -38.828 16.801 1.00 26.71 188 ALA A N 1
ATOM 1414 C CA . ALA A 1 190 ? -17.272 -40.015 16.158 1.00 25.40 188 ALA A CA 1
ATOM 1415 C C . ALA A 1 190 ? -16.826 -39.574 14.776 1.00 25.00 188 ALA A C 1
ATOM 1416 O O . ALA A 1 190 ? -17.431 -38.682 14.186 1.00 25.08 188 ALA A O 1
ATOM 1418 N N . THR A 1 191 ? -15.756 -40.172 14.271 1.00 24.54 189 THR A N 1
ATOM 1419 C CA . THR A 1 191 ? -15.275 -39.845 12.943 1.00 24.50 189 THR A CA 1
ATOM 1420 C C . THR A 1 191 ? -15.983 -40.790 11.984 1.00 23.13 189 THR A C 1
ATOM 1421 O O . THR A 1 191 ? -15.842 -42.006 12.088 1.00 21.96 189 THR A O 1
ATOM 1425 N N . VAL A 1 192 ? -16.773 -40.218 11.073 1.00 23.18 190 VAL A N 1
ATOM 1426 C CA . VAL A 1 192 ? -17.753 -40.988 10.311 1.00 22.38 190 VAL A CA 1
ATOM 1427 C C . VAL A 1 192 ? -17.389 -41.132 8.835 1.00 23.11 190 VAL A C 1
ATOM 1428 O O . VAL A 1 192 ? -16.963 -40.172 8.194 1.00 24.17 190 VAL A O 1
ATOM 1432 N N . THR A 1 193 ? -17.561 -42.348 8.316 1.00 22.81 191 THR A N 1
ATOM 1433 C CA . THR A 1 193 ? -17.462 -42.632 6.884 1.00 23.59 191 THR A CA 1
ATOM 1434 C C . THR A 1 193 ? -18.778 -43.232 6.391 1.00 23.34 191 THR A C 1
ATOM 1435 O O . THR A 1 193 ? -19.286 -44.195 6.974 1.00 22.55 191 THR A O 1
ATOM 1439 N N . ILE A 1 194 ? -19.323 -42.666 5.317 1.00 24.21 192 ILE A N 1
ATOM 1440 C CA . ILE A 1 194 ? -20.593 -43.133 4.766 1.00 24.23 192 ILE A CA 1
ATOM 1441 C C . ILE A 1 194 ? -20.322 -43.985 3.536 1.00 24.88 192 ILE A C 1
ATOM 1442 O O . ILE A 1 194 ? -19.888 -43.477 2.514 1.00 26.16 192 ILE A O 1
ATOM 1447 N N . VAL A 1 195 ? -20.560 -45.287 3.653 1.00 24.37 193 VAL A N 1
ATOM 1448 C CA . VAL A 1 195 ? -20.431 -46.201 2.523 1.00 25.38 193 VAL A CA 1
ATOM 1449 C C . VAL A 1 195 ? -21.758 -46.253 1.761 1.00 26.53 193 VAL A C 1
ATOM 1450 O O . VAL A 1 195 ? -22.838 -46.202 2.373 1.00 25.78 193 VAL A O 1
ATOM 1454 N N . HIS A 1 196 ? -21.665 -46.357 0.434 1.00 28.31 194 HIS A N 1
ATOM 1455 C CA . HIS A 1 196 ? -22.832 -46.304 -0.451 1.00 29.96 194 HIS A CA 1
ATOM 1456 C C . HIS A 1 196 ? -22.599 -47.095 -1.750 1.00 32.27 194 HIS A C 1
ATOM 1457 O O . HIS A 1 196 ? -21.569 -47.752 -1.904 1.00 32.43 194 HIS A O 1
ATOM 1464 N N . SER A 1 197 ? -23.558 -47.037 -2.675 1.00 34.39 195 SER A N 1
ATOM 1465 C CA . SER A 1 197 ? -23.491 -47.791 -3.937 1.00 36.94 195 SER A CA 1
ATOM 1466 C C . SER A 1 197 ? -22.229 -47.531 -4.760 1.00 38.28 195 SER A C 1
ATOM 1467 O O . SER A 1 197 ? -21.792 -48.396 -5.519 1.00 39.94 195 SER A O 1
ATOM 1470 N N . GLY A 1 198 ? -21.673 -46.328 -4.635 1.00 37.89 196 GLY A N 1
ATOM 1471 C CA . GLY A 1 198 ? -20.429 -45.978 -5.312 1.00 39.02 196 GLY A CA 1
ATOM 1472 C C . GLY A 1 198 ? -19.199 -46.550 -4.634 1.00 37.52 196 GLY A C 1
ATOM 1473 O O . GLY A 1 198 ? -18.137 -46.638 -5.248 1.00 38.64 196 GLY A O 1
ATOM 1474 N N . THR A 1 199 ? -19.338 -46.940 -3.369 1.00 35.31 197 THR A N 1
ATOM 1475 C CA . THR A 1 199 ? -18.214 -47.459 -2.590 1.00 34.04 197 THR A CA 1
ATOM 1476 C C . THR A 1 199 ? -17.809 -48.846 -3.067 1.00 35.21 197 THR A C 1
ATOM 1477 O O . THR A 1 199 ? -18.652 -49.712 -3.279 1.00 35.78 197 THR A O 1
ATOM 1481 N N . SER A 1 200 ? -16.507 -49.038 -3.236 1.00 35.92 198 SER A N 1
ATOM 1482 C CA . SER A 1 200 ? -15.955 -50.327 -3.612 1.00 37.20 198 SER A CA 1
ATOM 1483 C C . SER A 1 200 ? -16.138 -51.315 -2.466 1.00 35.87 198 SER A C 1
ATOM 1484 O O . SER A 1 200 ? -16.193 -50.914 -1.296 1.00 34.13 198 SER A O 1
ATOM 1487 N N . THR A 1 201 ? -16.240 -52.598 -2.803 1.00 37.16 199 THR A N 1
ATOM 1488 C CA A THR A 1 201 ? -16.357 -53.645 -1.792 0.50 36.27 199 THR A CA 1
ATOM 1489 C CA B THR A 1 201 ? -16.354 -53.654 -1.802 0.50 36.25 199 THR A CA 1
ATOM 1490 C C . THR A 1 201 ? -15.093 -53.713 -0.947 1.00 35.16 199 THR A C 1
ATOM 1491 O O . THR A 1 201 ? -15.165 -53.841 0.267 1.00 33.59 199 THR A O 1
ATOM 1498 N N . GLU A 1 202 ? -13.935 -53.612 -1.591 1.00 36.57 200 GLU A N 1
ATOM 1499 C CA . GLU A 1 202 ? -12.660 -53.691 -0.878 1.00 36.23 200 GLU A CA 1
ATOM 1500 C C . GLU A 1 202 ? -12.503 -52.543 0.110 1.00 34.60 200 GLU A C 1
ATOM 1501 O O . GLU A 1 202 ? -12.031 -52.746 1.228 1.00 33.50 200 GLU A O 1
ATOM 1507 N N . ASP A 1 203 ? -12.908 -51.344 -0.307 1.00 34.99 201 ASP A N 1
ATOM 1508 C CA . ASP A 1 203 ? -12.875 -50.169 0.564 1.00 33.85 201 ASP A CA 1
ATOM 1509 C C . ASP A 1 203 ? -13.889 -50.340 1.688 1.00 32.65 201 ASP A C 1
ATOM 1510 O O . ASP A 1 203 ? -13.541 -50.219 2.860 1.00 31.70 201 ASP A O 1
ATOM 1515 N N . MET A 1 204 ? -15.138 -50.640 1.334 1.00 33.17 202 MET A N 1
ATOM 1516 C CA . MET A 1 204 ? -16.168 -50.914 2.336 1.00 32.23 202 MET A CA 1
ATOM 1517 C C . MET A 1 204 ? -15.592 -51.826 3.412 1.00 31.46 202 MET A C 1
ATOM 1518 O O . MET A 1 204 ? -15.618 -51.488 4.592 1.00 30.55 202 MET A O 1
ATOM 1523 N N . ILE A 1 205 ? -15.051 -52.967 2.995 1.00 32.34 203 ILE A N 1
ATOM 1524 C CA . ILE A 1 205 ? -14.396 -53.893 3.920 1.00 32.15 203 ILE A CA 1
ATOM 1525 C C . ILE A 1 205 ? -13.278 -53.211 4.719 1.00 31.44 203 ILE A C 1
ATOM 1526 O O . ILE A 1 205 ? -13.183 -53.402 5.931 1.00 30.83 203 ILE A O 1
ATOM 1531 N N . ASP A 1 206 ? -12.447 -52.415 4.045 1.00 31.93 204 ASP A N 1
ATOM 1532 C CA . ASP A 1 206 ? -11.317 -51.749 4.701 1.00 31.70 204 ASP A CA 1
ATOM 1533 C C . ASP A 1 206 ? -11.787 -50.778 5.779 1.00 30.54 204 ASP A C 1
ATOM 1534 O O . ASP A 1 206 ? -11.236 -50.754 6.879 1.00 30.28 204 ASP A O 1
ATOM 1539 N N . TYR A 1 207 ? -12.811 -49.989 5.461 1.00 30.22 205 TYR A N 1
ATOM 1540 C CA . TYR A 1 207 ? -13.396 -49.060 6.427 1.00 29.30 205 TYR A CA 1
ATOM 1541 C C . TYR A 1 207 ? -13.964 -49.791 7.642 1.00 28.71 205 TYR A C 1
ATOM 1542 O O . TYR A 1 207 ? -13.730 -49.378 8.781 1.00 28.51 205 TYR A O 1
ATOM 1551 N N . LEU A 1 208 ? -14.705 -50.872 7.397 1.00 28.86 206 LEU A N 1
ATOM 1552 C CA . LEU A 1 208 ? -15.294 -51.673 8.483 1.00 28.51 206 LEU A CA 1
ATOM 1553 C C . LEU A 1 208 ? -14.245 -52.317 9.394 1.00 28.96 206 LEU A C 1
ATOM 1554 O O . LEU A 1 208 ? -14.504 -52.543 10.575 1.00 28.69 206 LEU A O 1
ATOM 1559 N N . ARG A 1 209 ? -13.068 -52.613 8.839 1.00 29.82 207 ARG A N 1
ATOM 1560 C CA . ARG A 1 209 ? -11.987 -53.268 9.583 1.00 30.49 207 ARG A CA 1
ATOM 1561 C C . ARG A 1 209 ? -11.611 -52.511 10.859 1.00 29.99 207 ARG A C 1
ATOM 1562 O O . ARG A 1 209 ? -11.217 -53.127 11.851 1.00 30.63 207 ARG A O 1
ATOM 1570 N N . THR A 1 210 ? -11.729 -51.184 10.830 1.00 29.12 208 THR A N 1
ATOM 1571 C CA . THR A 1 210 ? -11.370 -50.348 11.976 1.00 29.00 208 THR A CA 1
ATOM 1572 C C . THR A 1 210 ? -12.573 -49.656 12.633 1.00 27.93 208 THR A C 1
ATOM 1573 O O . THR A 1 210 ? -12.392 -48.814 13.510 1.00 27.94 208 THR A O 1
ATOM 1577 N N . ALA A 1 211 ? -13.788 -50.032 12.233 1.00 27.10 209 ALA A N 1
ATOM 1578 C CA . ALA A 1 211 ? -15.005 -49.369 12.710 1.00 26.23 209 ALA A CA 1
ATOM 1579 C C . ALA A 1 211 ? -15.397 -49.842 14.101 1.00 26.48 209 ALA A C 1
ATOM 1580 O O . ALA A 1 211 ? -15.784 -50.998 14.287 1.00 26.70 209 ALA A O 1
ATOM 1582 N N . ASP A 1 212 ? -15.306 -48.934 15.070 1.00 26.41 210 ASP A N 1
ATOM 1583 C CA . ASP A 1 212 ? -15.754 -49.197 16.432 1.00 26.82 210 ASP A CA 1
ATOM 1584 C C . ASP A 1 212 ? -17.277 -49.268 16.498 1.00 26.29 210 ASP A C 1
ATOM 1585 O O . ASP A 1 212 ? -17.847 -49.956 17.348 1.00 26.91 210 ASP A O 1
ATOM 1590 N N . ILE A 1 213 ? -17.926 -48.545 15.594 1.00 25.49 211 ILE A N 1
ATOM 1591 C CA . ILE A 1 213 ? -19.375 -48.546 15.476 1.00 25.08 211 ILE A CA 1
ATOM 1592 C C . ILE A 1 213 ? -19.734 -48.853 14.018 1.00 24.97 211 ILE A C 1
ATOM 1593 O O . ILE A 1 213 ? -18.997 -48.482 13.101 1.00 25.05 211 ILE A O 1
ATOM 1598 N N . VAL A 1 214 ? -20.841 -49.560 13.808 1.00 25.05 212 VAL A N 1
ATOM 1599 C CA . VAL A 1 214 ? -21.305 -49.885 12.462 1.00 25.07 212 VAL A CA 1
ATOM 1600 C C . VAL A 1 214 ? -22.819 -49.798 12.406 1.00 25.15 212 VAL A C 1
ATOM 1601 O O . VAL A 1 214 ? -23.518 -50.413 13.222 1.00 25.60 212 VAL A O 1
ATOM 1605 N N . ILE A 1 215 ? -23.317 -49.036 11.435 1.00 24.91 213 ILE A N 1
ATOM 1606 C CA . ILE A 1 215 ? -24.747 -48.864 11.238 1.00 24.87 213 ILE A CA 1
ATOM 1607 C C . ILE A 1 215 ? -25.088 -49.479 9.888 1.00 25.55 213 ILE A C 1
ATOM 1608 O O . ILE A 1 215 ? -24.677 -48.967 8.845 1.00 25.64 213 ILE A O 1
ATOM 1613 N N . ALA A 1 216 ? -25.806 -50.599 9.919 1.00 26.14 214 ALA A N 1
ATOM 1614 C CA . ALA A 1 216 ? -26.191 -51.309 8.705 1.00 27.15 214 ALA A CA 1
ATOM 1615 C C . ALA A 1 216 ? -27.558 -50.824 8.228 1.00 27.53 214 ALA A C 1
ATOM 1616 O O . ALA A 1 216 ? -28.593 -51.222 8.772 1.00 27.81 214 ALA A O 1
ATOM 1618 N N . ALA A 1 217 ? -27.550 -49.964 7.211 1.00 27.68 215 ALA A N 1
ATOM 1619 C CA . ALA A 1 217 ? -28.766 -49.317 6.722 1.00 28.32 215 ALA A CA 1
ATOM 1620 C C . ALA A 1 217 ? -28.934 -49.409 5.209 1.00 29.99 215 ALA A C 1
ATOM 1621 O O . ALA A 1 217 ? -29.675 -48.621 4.626 1.00 30.64 215 ALA A O 1
ATOM 1623 N N . MET A 1 218 ? -28.264 -50.362 4.568 1.00 31.20 216 MET A N 1
ATOM 1624 C CA . MET A 1 218 ? -28.332 -50.475 3.105 1.00 33.28 216 MET A CA 1
ATOM 1625 C C . MET A 1 218 ? -29.666 -51.051 2.644 1.00 34.65 216 MET A C 1
ATOM 1626 O O . MET A 1 218 ? -30.180 -50.645 1.607 1.00 36.13 216 MET A O 1
ATOM 1631 N N . GLY A 1 219 ? -30.214 -51.983 3.422 1.00 34.50 217 GLY A N 1
ATOM 1632 C CA . GLY A 1 219 ? -31.472 -52.664 3.092 1.00 36.25 217 GLY A CA 1
ATOM 1633 C C . GLY A 1 219 ? -31.301 -53.962 2.314 1.00 38.36 217 GLY A C 1
ATOM 1634 O O . GLY A 1 219 ? -32.222 -54.397 1.622 1.00 40.63 217 GLY A O 1
ATOM 1635 N N . GLN A 1 220 ? -30.122 -54.575 2.436 1.00 37.77 218 GLN A N 1
ATOM 1636 C CA . GLN A 1 220 ? -29.793 -55.843 1.779 1.00 39.62 218 GLN A CA 1
ATOM 1637 C C . GLN A 1 220 ? -29.782 -56.972 2.807 1.00 39.48 218 GLN A C 1
ATOM 1638 O O . GLN A 1 220 ? -28.912 -56.993 3.671 1.00 37.73 218 GLN A O 1
ATOM 1644 N N . PRO A 1 221 ? -30.716 -57.931 2.707 1.00 41.58 219 PRO A N 1
ATOM 1645 C CA . PRO A 1 221 ? -30.751 -58.970 3.738 1.00 41.94 219 PRO A CA 1
ATOM 1646 C C . PRO A 1 221 ? -29.465 -59.791 3.831 1.00 42.10 219 PRO A C 1
ATOM 1647 O O . PRO A 1 221 ? -29.025 -60.358 2.838 1.00 43.92 219 PRO A O 1
ATOM 1651 N N . GLY A 1 222 ? -28.866 -59.811 5.020 1.00 40.49 220 GLY A N 1
ATOM 1652 C CA . GLY A 1 222 ? -27.753 -60.700 5.343 1.00 40.99 220 GLY A CA 1
ATOM 1653 C C . GLY A 1 222 ? -26.534 -60.552 4.458 1.00 40.95 220 GLY A C 1
ATOM 1654 O O . GLY A 1 222 ? -26.118 -61.514 3.807 1.00 43.11 220 GLY A O 1
ATOM 1655 N N . TYR A 1 223 ? -25.952 -59.356 4.433 1.00 38.75 221 TYR A N 1
ATOM 1656 C CA . TYR A 1 223 ? -24.780 -59.112 3.594 1.00 38.83 221 TYR A CA 1
ATOM 1657 C C . TYR A 1 223 ? -23.534 -58.655 4.361 1.00 36.74 221 TYR A C 1
ATOM 1658 O O . TYR A 1 223 ? -22.418 -58.840 3.870 1.00 37.25 221 TYR A O 1
ATOM 1667 N N . VAL A 1 224 ? -23.708 -58.061 5.541 1.00 34.65 222 VAL A N 1
ATOM 1668 C CA . VAL A 1 224 ? -22.563 -57.704 6.375 1.00 32.94 222 VAL A CA 1
ATOM 1669 C C . VAL A 1 224 ? -22.075 -58.959 7.092 1.00 33.93 222 VAL A C 1
ATOM 1670 O O . VAL A 1 224 ? -22.721 -59.442 8.023 1.00 34.31 222 VAL A O 1
ATOM 1674 N N . LYS A 1 225 ? -20.945 -59.495 6.635 1.00 34.57 223 LYS A N 1
ATOM 1675 C CA . LYS A 1 225 ? -20.364 -60.699 7.225 1.00 35.74 223 LYS A CA 1
ATOM 1676 C C . LYS A 1 225 ? -19.699 -60.367 8.560 1.00 34.47 223 LYS A C 1
ATOM 1677 O O . LYS A 1 225 ? -19.089 -59.305 8.716 1.00 32.48 223 LYS A O 1
ATOM 1683 N N . GLY A 1 226 ? -19.818 -61.294 9.510 1.00 35.69 224 GLY A N 1
ATOM 1684 C CA . GLY A 1 226 ? -19.253 -61.131 10.845 1.00 35.21 224 GLY A CA 1
ATOM 1685 C C . GLY A 1 226 ? -17.762 -60.853 10.888 1.00 34.76 224 GLY A C 1
ATOM 1686 O O . GLY A 1 226 ? -17.295 -60.147 11.773 1.00 33.92 224 GLY A O 1
ATOM 1687 N N . GLU A 1 227 ? -17.012 -61.405 9.941 1.00 35.91 225 GLU A N 1
ATOM 1688 C CA . GLU A 1 227 ? -15.560 -61.222 9.913 1.00 36.05 225 GLU A CA 1
ATOM 1689 C C . GLU A 1 227 ? -15.126 -59.804 9.531 1.00 34.27 225 GLU A C 1
ATOM 1690 O O . GLU A 1 227 ? -13.985 -59.421 9.793 1.00 34.27 225 GLU A O 1
ATOM 1696 N N . TRP A 1 228 ? -16.016 -59.037 8.902 1.00 33.27 226 TRP A N 1
ATOM 1697 C CA . TRP A 1 228 ? -15.708 -57.654 8.532 1.00 31.59 226 TRP A CA 1
ATOM 1698 C C . TRP A 1 228 ? -15.817 -56.726 9.736 1.00 30.46 226 TRP A C 1
ATOM 1699 O O . TRP A 1 228 ? -15.288 -55.616 9.720 1.00 29.58 226 TRP A O 1
ATOM 1710 N N . ILE A 1 229 ? -16.513 -57.182 10.772 1.00 30.92 227 ILE A N 1
ATOM 1711 C CA . ILE A 1 229 ? -16.746 -56.378 11.965 1.00 30.19 227 ILE A CA 1
ATOM 1712 C C . ILE A 1 229 ? -15.512 -56.439 12.854 1.00 30.82 227 ILE A C 1
ATOM 1713 O O . ILE A 1 229 ? -14.988 -57.519 13.110 1.00 32.20 227 ILE A O 1
ATOM 1718 N N . LYS A 1 230 ? -15.050 -55.279 13.311 1.00 30.13 228 LYS A N 1
ATOM 1719 C CA . LYS A 1 230 ? -13.898 -55.204 14.199 1.00 31.03 228 LYS A CA 1
ATOM 1720 C C . LYS A 1 230 ? -14.228 -55.860 15.531 1.00 32.33 228 LYS A C 1
ATOM 1721 O O . LYS A 1 230 ? -15.311 -55.660 16.086 1.00 32.16 228 LYS A O 1
ATOM 1727 N N . GLU A 1 231 ? -13.279 -56.634 16.045 1.00 33.94 229 GLU A N 1
ATOM 1728 C CA . GLU A 1 231 ? -13.456 -57.350 17.305 1.00 35.53 229 GLU A CA 1
ATOM 1729 C C . GLU A 1 231 ? -13.716 -56.357 18.444 1.00 35.07 229 GLU A C 1
ATOM 1730 O O . GLU A 1 231 ? -12.851 -55.550 18.776 1.00 35.04 229 GLU A O 1
ATOM 1736 N N . GLY A 1 232 ? -14.920 -56.412 19.013 1.00 34.99 230 GLY A N 1
ATOM 1737 C CA . GLY A 1 232 ? -15.338 -55.510 20.094 1.00 34.76 230 GLY A CA 1
ATOM 1738 C C . GLY A 1 232 ? -16.246 -54.373 19.642 1.00 32.81 230 GLY A C 1
ATOM 1739 O O . GLY A 1 232 ? -16.634 -53.525 20.448 1.00 32.67 230 GLY A O 1
ATOM 1740 N N . ALA A 1 233 ? -16.597 -54.361 18.357 1.00 31.36 231 ALA A N 1
ATOM 1741 C CA . ALA A 1 233 ? -17.392 -53.278 17.776 1.00 29.69 231 ALA A CA 1
ATOM 1742 C C . ALA A 1 233 ? -18.839 -53.312 18.246 1.00 29.52 231 ALA A C 1
ATOM 1743 O O . ALA A 1 233 ? -19.301 -54.309 18.808 1.00 30.83 231 ALA A O 1
ATOM 1745 N N . ALA A 1 234 ? -19.541 -52.207 18.015 1.00 28.15 232 ALA A N 1
ATOM 1746 C CA . ALA A 1 234 ? -20.972 -52.121 18.267 1.00 27.84 232 ALA A CA 1
ATOM 1747 C C . ALA A 1 234 ? -21.658 -52.062 16.916 1.00 26.97 232 ALA A C 1
ATOM 1748 O O . ALA A 1 234 ? -21.338 -51.198 16.095 1.00 25.94 232 ALA A O 1
ATOM 1750 N N . VAL A 1 235 ? -22.592 -52.981 16.682 1.00 27.58 233 VAL A N 1
ATOM 1751 C CA . VAL A 1 235 ? -23.282 -53.065 15.401 1.00 27.18 233 VAL A CA 1
ATOM 1752 C C . VAL A 1 235 ? -24.783 -52.837 15.562 1.00 27.29 233 VAL A C 1
ATOM 1753 O O . VAL A 1 235 ? -25.447 -53.565 16.297 1.00 27.80 233 VAL A O 1
ATOM 1757 N N . VAL A 1 236 ? -25.311 -51.827 14.867 1.00 26.71 234 VAL A N 1
ATOM 1758 C CA . VAL A 1 236 ? -26.757 -51.582 14.844 1.00 26.94 234 VAL A CA 1
ATOM 1759 C C . VAL A 1 236 ? -27.339 -51.906 13.469 1.00 27.33 234 VAL A C 1
ATOM 1760 O O . VAL A 1 236 ? -27.026 -51.246 12.480 1.00 26.94 234 VAL A O 1
ATOM 1764 N N . ASP A 1 237 ? -28.189 -52.928 13.426 1.00 28.60 235 ASP A N 1
ATOM 1765 C CA . ASP A 1 237 ? -28.799 -53.389 12.188 1.00 29.54 235 ASP A CA 1
ATOM 1766 C C . ASP A 1 237 ? -30.141 -52.691 11.995 1.00 29.75 235 ASP A C 1
ATOM 1767 O O . ASP A 1 237 ? -31.114 -53.013 12.662 1.00 30.26 235 ASP A O 1
ATOM 1772 N N . VAL A 1 238 ? -30.179 -51.730 11.079 1.00 29.82 236 VAL A N 1
ATOM 1773 C CA . VAL A 1 238 ? -31.400 -50.974 10.788 1.00 30.37 236 VAL A CA 1
ATOM 1774 C C . VAL A 1 238 ? -32.122 -51.503 9.538 1.00 32.08 236 VAL A C 1
ATOM 1775 O O . VAL A 1 238 ? -33.304 -51.219 9.324 1.00 32.77 236 VAL A O 1
ATOM 1779 N N . GLY A 1 239 ? -31.415 -52.273 8.718 1.00 33.16 237 GLY A N 1
ATOM 1780 C CA . GLY A 1 239 ? -32.021 -52.897 7.549 1.00 35.18 237 GLY A CA 1
ATOM 1781 C C . GLY A 1 239 ? -33.071 -53.928 7.918 1.00 36.90 237 GLY A C 1
ATOM 1782 O O . GLY A 1 239 ? -32.936 -54.630 8.912 1.00 36.90 237 GLY A O 1
ATOM 1783 N N . THR A 1 240 ? -34.120 -54.008 7.104 1.00 38.96 238 THR A N 1
ATOM 1784 C CA . THR A 1 240 ? -35.218 -54.952 7.311 1.00 41.09 238 THR A CA 1
ATOM 1785 C C . THR A 1 240 ? -35.790 -55.382 5.966 1.00 43.69 238 THR A C 1
ATOM 1786 O O . THR A 1 240 ? -36.244 -54.541 5.191 1.00 43.88 238 THR A O 1
ATOM 1790 N N . THR A 1 241 ? -35.758 -56.684 5.695 1.00 46.07 239 THR A N 1
ATOM 1791 C CA . THR A 1 241 ? -36.250 -57.235 4.435 1.00 49.18 239 THR A CA 1
ATOM 1792 C C . THR A 1 241 ? -36.870 -58.620 4.660 1.00 52.23 239 THR A C 1
ATOM 1793 O O . THR A 1 241 ? -36.238 -59.482 5.272 1.00 52.38 239 THR A O 1
ATOM 1797 N N . PRO A 1 242 ? -38.103 -58.843 4.167 1.00 55.12 240 PRO A N 1
ATOM 1798 C CA . PRO A 1 242 ? -38.695 -60.176 4.283 1.00 58.45 240 PRO A CA 1
ATOM 1799 C C . PRO A 1 242 ? -38.028 -61.205 3.364 1.00 61.33 240 PRO A C 1
ATOM 1800 O O . PRO A 1 242 ? -37.475 -60.841 2.327 1.00 61.44 240 PRO A O 1
ATOM 1804 N N . VAL A 1 243 ? -38.077 -62.476 3.762 1.00 64.08 241 VAL A N 1
ATOM 1805 C CA . VAL A 1 243 ? -37.526 -63.580 2.971 1.00 67.29 241 VAL A CA 1
ATOM 1806 C C . VAL A 1 243 ? -38.470 -64.780 3.034 1.00 71.78 241 VAL A C 1
ATOM 1807 O O . VAL A 1 243 ? -39.205 -64.924 4.004 1.00 71.87 241 VAL A O 1
ATOM 1811 N N . PRO A 1 244 ? -38.439 -65.659 2.012 1.00 76.03 242 PRO A N 1
ATOM 1812 C CA . PRO A 1 244 ? -39.356 -66.795 1.965 1.00 80.74 242 PRO A CA 1
ATOM 1813 C C . PRO A 1 244 ? -38.822 -68.084 2.616 1.00 82.87 242 PRO A C 1
ATOM 1814 O O . PRO A 1 244 ? -39.376 -69.158 2.377 1.00 87.25 242 PRO A O 1
ATOM 1818 N N . ASP A 1 245 ? -37.774 -67.979 3.432 1.00 80.42 243 ASP A N 1
ATOM 1819 C CA . ASP A 1 245 ? -37.144 -69.157 4.049 1.00 82.49 243 ASP A CA 1
ATOM 1820 C C . ASP A 1 245 ? -38.034 -69.911 5.052 1.00 85.11 243 ASP A C 1
ATOM 1821 O O . ASP A 1 245 ? -38.171 -71.134 4.957 1.00 89.19 243 ASP A O 1
ATOM 1826 N N . PRO A 1 246 ? -38.646 -69.188 6.008 1.00 83.23 244 PRO A N 1
ATOM 1827 C CA . PRO A 1 246 ? -39.254 -69.857 7.154 1.00 85.16 244 PRO A CA 1
ATOM 1828 C C . PRO A 1 246 ? -40.657 -70.400 6.891 1.00 89.42 244 PRO A C 1
ATOM 1829 O O . PRO A 1 246 ? -41.516 -69.680 6.374 1.00 89.16 244 PRO A O 1
ATOM 1833 N N . SER A 1 247 ? -40.876 -71.663 7.251 1.00 93.63 245 SER A N 1
ATOM 1834 C CA . SER A 1 247 ? -42.214 -72.246 7.269 1.00 97.87 245 SER A CA 1
ATOM 1835 C C . SER A 1 247 ? -42.999 -71.567 8.391 1.00 96.05 245 SER A C 1
ATOM 1836 O O . SER A 1 247 ? -42.774 -71.842 9.570 1.00 95.64 245 SER A O 1
ATOM 1839 N N . ARG A 1 248 ? -43.898 -70.660 8.016 1.00 95.19 246 ARG A N 1
ATOM 1840 C CA . ARG A 1 248 ? -44.578 -69.798 8.981 1.00 92.89 246 ARG A CA 1
ATOM 1841 C C . ARG A 1 248 ? -45.915 -69.298 8.428 1.00 94.28 246 ARG A C 1
ATOM 1842 O O . ARG A 1 248 ? -46.201 -69.447 7.237 1.00 96.50 246 ARG A O 1
ATOM 1850 N N . LYS A 1 249 ? -46.736 -68.723 9.304 1.00 93.27 247 LYS A N 1
ATOM 1851 C CA . LYS A 1 249 ? -47.926 -67.989 8.878 1.00 93.64 247 LYS A CA 1
ATOM 1852 C C . LYS A 1 249 ? -47.450 -66.688 8.227 1.00 89.55 247 LYS A C 1
ATOM 1853 O O . LYS A 1 249 ? -46.702 -65.925 8.843 1.00 85.45 247 LYS A O 1
ATOM 1859 N N . ASP A 1 250 ? -47.885 -66.467 6.984 1.00 90.96 248 ASP A N 1
ATOM 1860 C CA . ASP A 1 250 ? -47.420 -65.378 6.096 1.00 88.04 248 ASP A CA 1
ATOM 1861 C C . ASP A 1 250 ? -46.265 -65.822 5.186 1.00 88.13 248 ASP A C 1
ATOM 1862 O O . ASP A 1 250 ? -46.059 -65.235 4.121 1.00 87.85 248 ASP A O 1
ATOM 1867 N N . GLY A 1 251 ? -45.516 -66.843 5.603 1.00 88.69 249 GLY A N 1
ATOM 1868 C CA . GLY A 1 251 ? -44.438 -67.404 4.787 1.00 89.11 249 GLY A CA 1
ATOM 1869 C C . GLY A 1 251 ? -43.208 -66.519 4.654 1.00 84.38 249 GLY A C 1
ATOM 1870 O O . GLY A 1 251 ? -42.491 -66.599 3.657 1.00 84.67 249 GLY A O 1
ATOM 1871 N N . TYR A 1 252 ? -42.961 -65.674 5.653 1.00 80.09 250 TYR A N 1
ATOM 1872 C CA . TYR A 1 252 ? -41.758 -64.838 5.665 1.00 75.81 250 TYR A CA 1
ATOM 1873 C C . TYR A 1 252 ? -41.360 -64.379 7.068 1.00 71.92 250 TYR A C 1
ATOM 1874 O O . TYR A 1 252 ? -42.155 -64.444 8.008 1.00 72.32 250 TYR A O 1
ATOM 1883 N N . ARG A 1 253 ? -40.114 -63.928 7.190 1.00 68.22 251 ARG A N 1
ATOM 1884 C CA . ARG A 1 253 ? -39.624 -63.292 8.408 1.00 64.47 251 ARG A CA 1
ATOM 1885 C C . ARG A 1 253 ? -38.712 -62.121 8.049 1.00 60.22 251 ARG A C 1
ATOM 1886 O O . ARG A 1 253 ? -38.016 -62.165 7.037 1.00 60.28 251 ARG A O 1
ATOM 1894 N N . LEU A 1 254 ? -38.716 -61.082 8.878 1.00 56.53 252 LEU A N 1
ATOM 1895 C CA . LEU A 1 254 ? -37.840 -59.933 8.663 1.00 52.73 252 LEU A CA 1
ATOM 1896 C C . LEU A 1 254 ? -36.397 -60.327 8.958 1.00 51.01 252 LEU A C 1
ATOM 1897 O O . LEU A 1 254 ? -36.105 -60.890 10.012 1.00 50.95 252 LEU A O 1
ATOM 1902 N N . VAL A 1 255 ? -35.505 -60.038 8.014 1.00 49.53 253 VAL A N 1
ATOM 1903 C CA . VAL A 1 255 ? -34.086 -60.356 8.150 1.00 48.08 253 VAL A CA 1
ATOM 1904 C C . VAL A 1 255 ? -33.254 -59.095 7.927 1.00 44.69 253 VAL A C 1
ATOM 1905 O O . VAL A 1 255 ? -33.492 -58.352 6.974 1.00 44.34 253 VAL A O 1
ATOM 1909 N N . GLY A 1 256 ? -32.279 -58.865 8.803 1.00 42.27 254 GLY A N 1
ATOM 1910 C CA . GLY A 1 256 ? -31.458 -57.662 8.754 1.00 39.34 254 GLY A CA 1
ATOM 1911 C C . GLY A 1 256 ? -30.290 -57.748 7.788 1.00 38.99 254 GLY A C 1
ATOM 1912 O O . GLY A 1 256 ? -30.031 -58.795 7.196 1.00 40.47 254 GLY A O 1
ATOM 1913 N N . ASP A 1 257 ? -29.588 -56.627 7.636 1.00 36.85 255 ASP A N 1
ATOM 1914 C CA . ASP A 1 257 ? -28.392 -56.541 6.795 1.00 36.42 255 ASP A CA 1
ATOM 1915 C C . ASP A 1 257 ? -27.238 -57.388 7.323 1.00 36.59 255 ASP A C 1
ATOM 1916 O O . ASP A 1 257 ? -26.415 -57.882 6.551 1.00 37.45 255 ASP A O 1
ATOM 1921 N N . VAL A 1 258 ? -27.178 -57.539 8.641 1.00 36.03 256 VAL A N 1
ATOM 1922 C CA . VAL A 1 258 ? -26.064 -58.203 9.295 1.00 36.10 256 VAL A CA 1
ATOM 1923 C C . VAL A 1 258 ? -26.358 -59.678 9.473 1.00 38.49 256 VAL A C 1
ATOM 1924 O O . VAL A 1 258 ? -27.488 -60.050 9.773 1.00 39.68 256 VAL A O 1
ATOM 1928 N N . CYS A 1 259 ? -25.342 -60.513 9.264 1.00 39.57 257 CYS A N 1
ATOM 1929 C CA . CYS A 1 259 ? -25.417 -61.920 9.635 1.00 42.00 257 CYS A CA 1
ATOM 1930 C C . CYS A 1 259 ? -25.183 -61.999 11.133 1.00 41.42 257 CYS A C 1
ATOM 1931 O O . CYS A 1 259 ? -24.042 -61.970 11.598 1.00 40.86 257 CYS A O 1
ATOM 1934 N N . PHE A 1 260 ? -26.274 -62.097 11.884 1.00 41.78 258 PHE A N 1
ATOM 1935 C CA . PHE A 1 260 ? -26.224 -61.951 13.328 1.00 41.39 258 PHE A CA 1
ATOM 1936 C C . PHE A 1 260 ? -25.275 -62.932 14.018 1.00 42.95 258 PHE A C 1
ATOM 1937 O O . PHE A 1 260 ? -24.374 -62.524 14.753 1.00 42.03 258 PHE A O 1
ATOM 1945 N N . GLU A 1 261 ? -25.488 -64.222 13.787 1.00 45.57 259 GLU A N 1
ATOM 1946 C CA . GLU A 1 261 ? -24.731 -65.262 14.491 1.00 47.70 259 GLU A CA 1
ATOM 1947 C C . GLU A 1 261 ? -23.236 -65.202 14.199 1.00 46.72 259 GLU A C 1
ATOM 1948 O O . GLU A 1 261 ? -22.427 -65.613 15.027 1.00 47.63 259 GLU A O 1
ATOM 1954 N N . GLU A 1 262 ? -22.872 -64.690 13.028 1.00 45.19 260 GLU A N 1
ATOM 1955 C CA . GLU A 1 262 ? -21.467 -64.479 12.698 1.00 44.14 260 GLU A CA 1
ATOM 1956 C C . GLU A 1 262 ? -20.934 -63.253 13.431 1.00 41.55 260 GLU A C 1
ATOM 1957 O O . GLU A 1 262 ? -19.839 -63.283 13.998 1.00 41.62 260 GLU A O 1
ATOM 1963 N N . ALA A 1 263 ? -21.716 -62.177 13.413 1.00 39.46 261 ALA A N 1
ATOM 1964 C CA . ALA A 1 263 ? -21.323 -60.913 14.037 1.00 37.12 261 ALA A CA 1
ATOM 1965 C C . ALA A 1 263 ? -21.210 -61.011 15.560 1.00 37.49 261 ALA A C 1
ATOM 1966 O O . ALA A 1 263 ? -20.444 -60.269 16.171 1.00 36.55 261 ALA A O 1
ATOM 1968 N N . ALA A 1 264 ? -21.967 -61.924 16.163 1.00 39.16 262 ALA A N 1
ATOM 1969 C CA . ALA A 1 264 ? -21.973 -62.093 17.619 1.00 40.07 262 ALA A CA 1
ATOM 1970 C C . ALA A 1 264 ? -20.652 -62.648 18.164 1.00 41.06 262 ALA A C 1
ATOM 1971 O O . ALA A 1 264 ? -20.278 -62.361 19.299 1.00 41.45 262 ALA A O 1
ATOM 1973 N N . ALA A 1 265 ? -19.950 -63.439 17.359 1.00 41.70 263 ALA A N 1
ATOM 1974 C CA . ALA A 1 265 ? -18.665 -64.008 17.772 1.00 42.85 263 ALA A CA 1
ATOM 1975 C C . ALA A 1 265 ? -17.547 -62.955 17.855 1.00 40.86 263 ALA A C 1
ATOM 1976 O O . ALA A 1 265 ? -16.547 -63.169 18.546 1.00 41.96 263 ALA A O 1
ATOM 1978 N N . ARG A 1 266 ? -17.725 -61.829 17.160 1.00 38.10 264 ARG A N 1
ATOM 1979 C CA . ARG A 1 266 ? -16.711 -60.766 17.101 1.00 36.27 264 ARG A CA 1
ATOM 1980 C C . ARG A 1 266 ? -17.125 -59.458 17.782 1.00 34.47 264 ARG A C 1
ATOM 1981 O O . ARG A 1 266 ? -16.298 -58.806 18.414 1.00 34.17 264 ARG A O 1
ATOM 1989 N N . ALA A 1 267 ? -18.391 -59.073 17.646 1.00 33.41 265 ALA A N 1
ATOM 1990 C CA . ALA A 1 267 ? -18.889 -57.822 18.225 1.00 31.92 265 ALA A CA 1
ATOM 1991 C C . ALA A 1 267 ? -18.984 -57.886 19.748 1.00 33.21 265 ALA A C 1
ATOM 1992 O O . ALA A 1 267 ? -19.066 -58.964 20.331 1.00 35.16 265 ALA A O 1
ATOM 1994 N N . ALA A 1 268 ? -18.962 -56.715 20.381 1.00 32.42 266 ALA A N 1
ATOM 1995 C CA . ALA A 1 268 ? -19.247 -56.590 21.810 1.00 33.73 266 ALA A CA 1
ATOM 1996 C C . ALA A 1 268 ? -20.729 -56.287 22.024 1.00 33.45 266 ALA A C 1
ATOM 1997 O O . ALA A 1 268 ? -21.339 -56.778 22.978 1.00 35.16 266 ALA A O 1
ATOM 1999 N N . TRP A 1 269 ? -21.296 -55.466 21.141 1.00 31.50 267 TRP A N 1
ATOM 2000 C CA . TRP A 1 269 ? -22.718 -55.147 21.170 1.00 31.16 267 TRP A CA 1
ATOM 2001 C C . TRP A 1 269 ? -23.323 -55.267 19.775 1.00 29.87 267 TRP A C 1
ATOM 2002 O O . TRP A 1 269 ? -22.680 -54.935 18.780 1.00 28.75 267 TRP A O 1
ATOM 2013 N N . ILE A 1 270 ? -24.565 -55.735 19.714 1.00 30.31 268 ILE A N 1
ATOM 2014 C CA . ILE A 1 270 ? -25.289 -55.851 18.454 1.00 29.62 268 ILE A CA 1
ATOM 2015 C C . ILE A 1 270 ? -26.798 -55.748 18.698 1.00 30.19 268 ILE A C 1
ATOM 2016 O O . ILE A 1 270 ? -27.282 -56.102 19.771 1.00 31.42 268 ILE A O 1
ATOM 2021 N N . SER A 1 271 ? -27.533 -55.229 17.716 1.00 29.57 269 SER A N 1
ATOM 2022 C CA . SER A 1 271 ? -28.996 -55.180 17.780 1.00 30.22 269 SER A CA 1
ATOM 2023 C C . SER A 1 271 ? -29.569 -56.042 16.661 1.00 31.16 269 SER A C 1
ATOM 2024 O O . SER A 1 271 ? -29.346 -55.755 15.484 1.00 30.41 269 SER A O 1
ATOM 2027 N N . PRO A 1 272 ? -30.319 -57.093 17.016 1.00 33.21 270 PRO A N 1
ATOM 2028 C CA . PRO A 1 272 ? -30.810 -58.020 16.010 1.00 34.81 270 PRO A CA 1
ATOM 2029 C C . PRO A 1 272 ? -32.044 -57.498 15.276 1.00 34.85 270 PRO A C 1
ATOM 2030 O O . PRO A 1 272 ? -32.708 -56.586 15.762 1.00 33.99 270 PRO A O 1
ATOM 2034 N N . VAL A 1 273 ? -32.337 -58.076 14.114 1.00 36.14 271 VAL A N 1
ATOM 2035 C CA . VAL A 1 273 ? -33.612 -57.859 13.439 1.00 36.93 271 VAL A CA 1
ATOM 2036 C C . VAL A 1 273 ? -34.394 -59.170 13.483 1.00 40.16 271 VAL A C 1
ATOM 2037 O O . VAL A 1 273 ? -33.910 -60.181 12.990 1.00 41.41 271 VAL A O 1
ATOM 2041 N N . PRO A 1 274 ? -35.591 -59.168 14.100 1.00 41.87 272 PRO A N 1
ATOM 2042 C CA . PRO A 1 274 ? -36.266 -58.061 14.785 1.00 41.06 272 PRO A CA 1
ATOM 2043 C C . PRO A 1 274 ? -35.599 -57.701 16.112 1.00 40.72 272 PRO A C 1
ATOM 2044 O O . PRO A 1 274 ? -34.847 -58.506 16.661 1.00 41.70 272 PRO A O 1
ATOM 2048 N N . GLY A 1 275 ? -35.894 -56.507 16.621 1.00 40.11 273 GLY A N 1
ATOM 2049 C CA . GLY A 1 275 ? -35.227 -55.963 17.811 1.00 39.81 273 GLY A CA 1
ATOM 2050 C C . GLY A 1 275 ? -34.421 -54.719 17.471 1.00 38.19 273 GLY A C 1
ATOM 2051 O O . GLY A 1 275 ? -34.065 -53.928 18.354 1.00 37.32 273 GLY A O 1
ATOM 2052 N N . GLY A 1 276 ? -34.115 -54.563 16.182 1.00 38.31 274 GLY A N 1
ATOM 2053 C CA . GLY A 1 276 ? -33.473 -53.358 15.667 1.00 36.94 274 GLY A CA 1
ATOM 2054 C C . GLY A 1 276 ? -34.537 -52.298 15.439 1.00 36.80 274 GLY A C 1
ATOM 2055 O O . GLY A 1 276 ? -35.546 -52.569 14.780 1.00 37.98 274 GLY A O 1
ATOM 2056 N N . VAL A 1 277 ? -34.319 -51.106 16.001 1.00 35.64 275 VAL A N 1
ATOM 2057 C CA . VAL A 1 277 ? -35.253 -49.979 15.892 1.00 35.19 275 VAL A CA 1
ATOM 2058 C C . VAL A 1 277 ? -36.711 -50.427 16.117 1.00 36.22 275 VAL A C 1
ATOM 2059 O O . VAL A 1 277 ? -36.979 -51.130 17.096 1.00 37.51 275 VAL A O 1
ATOM 2063 N N . GLY A 1 278 ? -37.644 -50.014 15.259 1.00 35.99 276 GLY A N 1
ATOM 2064 C CA . GLY A 1 278 ? -39.016 -50.525 15.299 1.00 37.05 276 GLY A CA 1
ATOM 2065 C C . GLY A 1 278 ? -39.858 -49.768 16.304 1.00 36.69 276 GLY A C 1
ATOM 2066 O O . GLY A 1 278 ? -40.409 -48.719 15.973 1.00 36.38 276 GLY A O 1
ATOM 2067 N N . PRO A 1 279 ? -39.983 -50.298 17.538 1.00 36.88 277 PRO A N 1
ATOM 2068 C CA . PRO A 1 279 ? -40.613 -49.499 18.595 1.00 36.54 277 PRO A CA 1
ATOM 2069 C C . PRO A 1 279 ? -39.771 -48.314 19.089 1.00 34.68 277 PRO A C 1
ATOM 2070 O O . PRO A 1 279 ? -40.308 -47.438 19.766 1.00 34.80 277 PRO A O 1
ATOM 2074 N N . MET A 1 280 ? -38.475 -48.292 18.773 1.00 33.14 278 MET A N 1
ATOM 2075 C CA . MET A 1 280 ? -37.642 -47.112 19.043 1.00 31.70 278 MET A CA 1
ATOM 2076 C C . MET A 1 280 ? -38.106 -45.926 18.208 1.00 30.66 278 MET A C 1
ATOM 2077 O O . MET A 1 280 ? -38.239 -44.820 18.727 1.00 30.72 278 MET A O 1
ATOM 2082 N N . THR A 1 281 ? -38.336 -46.167 16.918 1.00 29.96 279 THR A N 1
ATOM 2083 C CA . THR A 1 281 ? -38.775 -45.132 15.982 1.00 29.32 279 THR A CA 1
ATOM 2084 C C . THR A 1 281 ? -40.041 -44.441 16.470 1.00 29.75 279 THR A C 1
ATOM 2085 O O . THR A 1 281 ? -40.096 -43.210 16.520 1.00 29.39 279 THR A O 1
ATOM 2089 N N . ILE A 1 282 ? -41.047 -45.239 16.833 1.00 30.35 280 ILE A N 1
ATOM 2090 C CA . ILE A 1 282 ? -42.306 -44.713 17.371 1.00 30.94 280 ILE A CA 1
ATOM 2091 C C . ILE A 1 282 ? -42.097 -44.012 18.710 1.00 30.66 280 ILE A C 1
ATOM 2092 O O . ILE A 1 282 ? -42.749 -43.008 18.996 1.00 30.92 280 ILE A O 1
ATOM 2097 N N . ALA A 1 283 ? -41.191 -44.541 19.528 1.00 30.42 281 ALA A N 1
ATOM 2098 C CA . ALA A 1 283 ? -40.855 -43.921 20.813 1.00 30.63 281 ALA A CA 1
ATOM 2099 C C . ALA A 1 283 ? -40.213 -42.556 20.589 1.00 29.88 281 ALA A C 1
ATOM 2100 O O . ALA A 1 283 ? -40.579 -41.564 21.230 1.00 30.34 281 ALA A O 1
ATOM 2102 N N . MET A 1 284 ? -39.257 -42.522 19.665 1.00 28.86 282 MET A N 1
ATOM 2103 C CA . MET A 1 284 ? -38.609 -41.279 19.248 1.00 28.30 282 MET A CA 1
ATOM 2104 C C . MET A 1 284 ? -39.584 -40.259 18.650 1.00 28.67 282 MET A C 1
ATOM 2105 O O . MET A 1 284 ? -39.390 -39.052 18.806 1.00 28.97 282 MET A O 1
ATOM 2110 N N . LEU A 1 285 ? -40.624 -40.738 17.971 1.00 28.82 283 LEU A N 1
ATOM 2111 C CA . LEU A 1 285 ? -41.681 -39.852 17.475 1.00 29.38 283 LEU A CA 1
ATOM 2112 C C . LEU A 1 285 ? -42.440 -39.199 18.626 1.00 30.20 283 LEU A C 1
ATOM 2113 O O . LEU A 1 285 ? -42.831 -38.039 18.530 1.00 30.67 283 LEU A O 1
ATOM 2118 N N . LEU A 1 286 ? -42.652 -39.942 19.710 1.00 30.73 284 LEU A N 1
ATOM 2119 C CA . LEU A 1 286 ? -43.327 -39.391 20.889 1.00 31.85 284 LEU A CA 1
ATOM 2120 C C . LEU A 1 286 ? -42.435 -38.397 21.633 1.00 31.94 284 LEU A C 1
ATOM 2121 O O . LEU A 1 286 ? -42.913 -37.361 22.098 1.00 32.70 284 LEU A O 1
ATOM 2126 N N . GLU A 1 287 ? -41.144 -38.709 21.735 1.00 31.41 285 GLU A N 1
ATOM 2127 C CA . GLU A 1 287 ? -40.193 -37.809 22.393 1.00 32.02 285 GLU A CA 1
ATOM 2128 C C . GLU A 1 287 ? -40.062 -36.496 21.628 1.00 32.04 285 GLU A C 1
ATOM 2129 O O . GLU A 1 287 ? -40.094 -35.415 22.223 1.00 33.12 285 GLU A O 1
ATOM 2135 N N . ASN A 1 288 ? -39.913 -36.604 20.310 1.00 31.12 286 ASN A N 1
ATOM 2136 C CA . ASN A 1 288 ? -39.971 -35.449 19.428 1.00 31.42 286 ASN A CA 1
ATOM 2137 C C . ASN A 1 288 ? -41.210 -34.608 19.720 1.00 32.76 286 ASN A C 1
ATOM 2138 O O . ASN A 1 288 ? -41.124 -33.392 19.842 1.00 33.83 286 ASN A O 1
ATOM 2143 N N . THR A 1 289 ? -42.357 -35.268 19.856 1.00 33.10 287 THR A N 1
ATOM 2144 C CA . THR A 1 289 ? -43.629 -34.581 20.098 1.00 34.38 287 THR A CA 1
ATOM 2145 C C . THR A 1 289 ? -43.723 -33.975 21.494 1.00 35.47 287 THR A C 1
ATOM 2146 O O . THR A 1 289 ? -44.427 -32.984 21.688 1.00 36.76 287 THR A O 1
ATOM 2150 N N . LEU A 1 290 ? -43.034 -34.572 22.466 1.00 35.19 288 LEU A N 1
ATOM 2151 C CA . LEU A 1 290 ? -42.963 -33.996 23.810 1.00 36.51 288 LEU A CA 1
ATOM 2152 C C . LEU A 1 290 ? -42.192 -32.680 23.748 1.00 37.33 288 LEU A C 1
ATOM 2153 O O . LEU A 1 290 ? -42.685 -31.653 24.204 1.00 38.66 288 LEU A O 1
ATOM 2158 N N . GLU A 1 291 ? -40.991 -32.724 23.168 1.00 36.57 289 GLU A N 1
ATOM 2159 C CA . GLU A 1 291 ? -40.144 -31.535 23.010 1.00 37.72 289 GLU A CA 1
ATOM 2160 C C . GLU A 1 291 ? -40.882 -30.381 22.339 1.00 38.54 289 GLU A C 1
ATOM 2161 O O . GLU A 1 291 ? -40.687 -29.226 22.712 1.00 40.17 289 GLU A O 1
ATOM 2167 N N . ALA A 1 292 ? -41.722 -30.696 21.354 1.00 37.66 290 ALA A N 1
ATOM 2168 C CA . ALA A 1 292 ? -42.547 -29.686 20.686 1.00 38.80 290 ALA A CA 1
ATOM 2169 C C . ALA A 1 292 ? -43.531 -29.051 21.662 1.00 40.38 290 ALA A C 1
ATOM 2170 O O . ALA A 1 292 ? -43.665 -27.832 21.705 1.00 42.22 290 ALA A O 1
ATOM 2172 N N . PHE A 1 293 ? -44.218 -29.891 22.432 1.00 39.99 291 PHE A N 1
ATOM 2173 C CA . PHE A 1 293 ? -45.152 -29.440 23.467 1.00 41.51 291 PHE A CA 1
ATOM 2174 C C . PHE A 1 293 ? -44.414 -28.707 24.584 1.00 42.93 291 PHE A C 1
ATOM 2175 O O . PHE A 1 293 ? -44.911 -27.722 25.127 1.00 45.06 291 PHE A O 1
ATOM 2183 N N . LYS A 1 294 ? -43.222 -29.191 24.911 1.00 42.07 292 LYS A N 1
ATOM 2184 C CA . LYS A 1 294 ? -42.370 -28.553 25.911 1.00 43.48 292 LYS A CA 1
ATOM 2185 C C . LYS A 1 294 ? -41.901 -27.195 25.381 1.00 44.78 292 LYS A C 1
ATOM 2186 O O . LYS A 1 294 ? -41.888 -26.208 26.113 1.00 47.25 292 LYS A O 1
ATOM 2192 N N . ALA A 1 295 ? -41.545 -27.153 24.098 1.00 43.58 293 ALA A N 1
ATOM 2193 C CA . ALA A 1 295 ? -41.128 -25.918 23.435 1.00 44.89 293 ALA A CA 1
ATOM 2194 C C . ALA A 1 295 ? -42.265 -24.903 23.339 1.00 46.95 293 ALA A C 1
ATOM 2195 O O . ALA A 1 295 ? -42.074 -23.725 23.637 1.00 49.41 293 ALA A O 1
ATOM 2197 N N . ALA A 1 296 ? -43.444 -25.367 22.929 1.00 46.43 294 ALA A N 1
ATOM 2198 C CA . ALA A 1 296 ? -44.599 -24.490 22.696 1.00 48.40 294 ALA A CA 1
ATOM 2199 C C . ALA A 1 296 ? -45.115 -23.815 23.964 1.00 50.81 294 ALA A C 1
ATOM 2200 O O . ALA A 1 296 ? -45.691 -22.734 23.894 1.00 53.02 294 ALA A O 1
ATOM 2202 N N . LEU A 1 297 ? -44.919 -24.458 25.112 1.00 50.85 295 LEU A N 1
ATOM 2203 C CA . LEU A 1 297 ? -45.278 -23.868 26.404 1.00 53.51 295 LEU A CA 1
ATOM 2204 C C . LEU A 1 297 ? -44.256 -22.831 26.867 1.00 55.97 295 LEU A C 1
ATOM 2205 O O . LEU A 1 297 ? -44.611 -21.873 27.558 1.00 58.74 295 LEU A O 1
ATOM 2210 N N . GLY A 1 298 ? -42.994 -23.028 26.484 1.00 55.23 296 GLY A N 1
ATOM 2211 C CA . GLY A 1 298 ? -41.897 -22.151 26.898 1.00 57.54 296 GLY A CA 1
ATOM 2212 C C . GLY A 1 298 ? -40.919 -22.826 27.842 1.00 57.51 296 GLY A C 1
ATOM 2213 O O . GLY A 1 298 ? -39.966 -22.198 28.301 1.00 59.41 296 GLY A O 1
ATOM 2214 N N . VAL A 1 299 ? -41.152 -24.106 28.128 1.00 55.75 297 VAL A N 1
ATOM 2215 C CA . VAL A 1 299 ? -40.286 -24.882 29.012 1.00 55.74 297 VAL A CA 1
ATOM 2216 C C . VAL A 1 299 ? -39.050 -25.369 28.271 1.00 54.06 297 VAL A C 1
ATOM 2217 O O . VAL A 1 299 ? -39.147 -25.848 27.139 1.00 51.95 297 VAL A O 1
ATOM 2221 N N . SER A 1 300 ? -37.894 -25.258 28.922 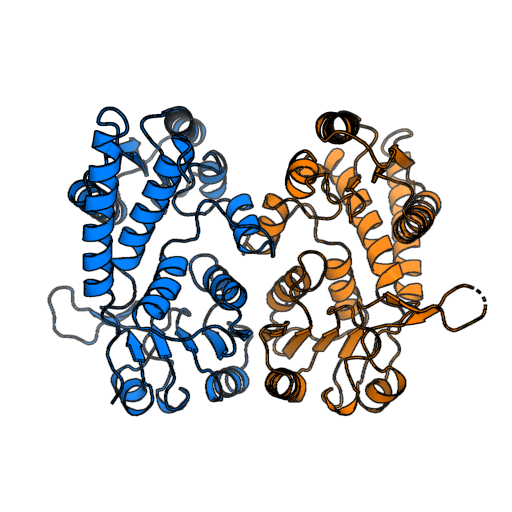1.00 55.47 298 SER A N 1
ATOM 2222 C CA . SER A 1 300 ? -36.630 -25.720 28.348 1.00 54.04 298 SER A CA 1
ATOM 2223 C C . SER A 1 300 ? -36.386 -27.178 28.729 1.00 52.22 298 SER A C 1
ATOM 2224 O O . SER A 1 300 ? -36.366 -28.066 27.874 1.00 49.60 298 SER A O 1
ATOM 2228 N N . ALA B 1 6 ? 3.780 -32.511 -8.512 1.00 75.65 4 ALA B N 1
ATOM 2229 C CA . ALA B 1 6 ? 2.389 -32.035 -8.270 1.00 72.86 4 ALA B CA 1
ATOM 2230 C C . ALA B 1 6 ? 1.991 -30.956 -9.268 1.00 72.76 4 ALA B C 1
ATOM 2231 O O . ALA B 1 6 ? 2.778 -30.063 -9.581 1.00 74.91 4 ALA B O 1
ATOM 2233 N N . GLN B 1 7 ? 0.755 -31.042 -9.752 1.00 70.52 5 GLN B N 1
ATOM 2234 C CA . GLN B 1 7 ? 0.219 -30.073 -10.697 1.00 70.40 5 GLN B CA 1
ATOM 2235 C C . GLN B 1 7 ? -0.515 -28.970 -9.949 1.00 69.25 5 GLN B C 1
ATOM 2236 O O . GLN B 1 7 ? -1.506 -29.226 -9.266 1.00 67.13 5 GLN B O 1
ATOM 2242 N N . ILE B 1 8 ? -0.022 -27.743 -10.078 1.00 70.95 6 ILE B N 1
ATOM 2243 C CA . ILE B 1 8 ? -0.623 -26.607 -9.391 1.00 70.26 6 ILE B CA 1
ATOM 2244 C C . ILE B 1 8 ? -2.010 -26.313 -9.963 1.00 68.21 6 ILE B C 1
ATOM 2245 O O . ILE B 1 8 ? -2.141 -25.896 -11.115 1.00 68.87 6 ILE B O 1
ATOM 2250 N N . ILE B 1 9 ? -3.036 -26.552 -9.146 1.00 66.03 7 ILE B N 1
ATOM 2251 C CA . ILE B 1 9 ? -4.425 -26.279 -9.512 1.00 64.15 7 ILE B CA 1
ATOM 2252 C C . ILE B 1 9 ? -4.624 -24.766 -9.520 1.00 64.92 7 ILE B C 1
ATOM 2253 O O . ILE B 1 9 ? -4.748 -24.146 -8.463 1.00 64.73 7 ILE B O 1
ATOM 2258 N N . ASP B 1 10 ? -4.639 -24.172 -10.710 1.00 66.10 8 ASP B N 1
ATOM 2259 C CA . ASP B 1 10 ? -4.634 -22.715 -10.837 1.00 67.45 8 ASP B CA 1
ATOM 2260 C C . ASP B 1 10 ? -6.054 -22.146 -10.765 1.00 65.66 8 ASP B C 1
ATOM 2261 O O . ASP B 1 10 ? -6.701 -21.907 -11.787 1.00 65.60 8 ASP B O 1
ATOM 2266 N N . GLY B 1 11 ? -6.527 -21.933 -9.540 1.00 64.39 9 GLY B N 1
ATOM 2267 C CA . GLY B 1 11 ? -7.837 -21.334 -9.305 1.00 62.87 9 GLY B CA 1
ATOM 2268 C C . GLY B 1 11 ? -7.936 -19.903 -9.805 1.00 64.23 9 GLY B C 1
ATOM 2269 O O . GLY B 1 11 ? -8.977 -19.495 -10.319 1.00 63.58 9 GLY B O 1
ATOM 2270 N N . LYS B 1 12 ? -6.854 -19.141 -9.655 1.00 66.37 10 LYS B N 1
ATOM 2271 C CA . LYS B 1 12 ? -6.794 -17.769 -10.166 1.00 68.15 10 LYS B CA 1
ATOM 2272 C C . LYS B 1 12 ? -7.041 -17.730 -11.674 1.00 68.98 10 LYS B C 1
ATOM 2273 O O . LYS B 1 12 ? -7.750 -16.853 -12.168 1.00 69.40 10 LYS B O 1
ATOM 2279 N N . ALA B 1 13 ? -6.453 -18.686 -12.392 1.00 69.43 11 ALA B N 1
ATOM 2280 C CA . ALA B 1 13 ? -6.645 -18.812 -13.838 1.00 70.30 11 ALA B CA 1
ATOM 2281 C C . ALA B 1 13 ? -8.057 -19.294 -14.164 1.00 68.00 11 ALA B C 1
ATOM 2282 O O . ALA B 1 13 ? -8.758 -18.687 -14.976 1.00 68.56 11 ALA B O 1
ATOM 2284 N N . ILE B 1 14 ? -8.465 -20.384 -13.521 1.00 65.64 12 ILE B N 1
ATOM 2285 C CA . ILE B 1 14 ? -9.777 -20.982 -13.762 1.00 63.62 12 ILE B CA 1
ATOM 2286 C C . ILE B 1 14 ? -10.899 -19.994 -13.435 1.00 62.84 12 ILE B C 1
ATOM 2287 O O . ILE B 1 14 ? -11.872 -19.894 -14.182 1.00 62.62 12 ILE B O 1
ATOM 2292 N N . ALA B 1 15 ? -10.750 -19.261 -12.334 1.00 62.60 13 ALA B N 1
ATOM 2293 C CA . ALA B 1 15 ? -11.724 -18.236 -11.947 1.00 62.15 13 ALA B CA 1
ATOM 2294 C C . ALA B 1 15 ? -11.736 -17.081 -12.949 1.00 64.25 13 ALA B C 1
ATOM 2295 O O . ALA B 1 15 ? -12.797 -16.534 -13.263 1.00 63.99 13 ALA B O 1
ATOM 2297 N N . ALA B 1 16 ? -10.554 -16.720 -13.448 1.00 66.51 14 ALA B N 1
ATOM 2298 C CA . ALA B 1 16 ? -10.428 -15.709 -14.500 1.00 69.02 14 ALA B CA 1
ATOM 2299 C C . ALA B 1 16 ? -11.235 -16.103 -15.737 1.00 69.18 14 ALA B C 1
ATOM 2300 O O . ALA B 1 16 ? -11.855 -15.252 -16.373 1.00 70.39 14 ALA B O 1
ATOM 2302 N N . ALA B 1 17 ? -11.225 -17.393 -16.066 1.00 68.22 15 ALA B N 1
ATOM 2303 C CA . ALA B 1 17 ? -12.001 -17.918 -17.187 1.00 68.44 15 ALA B CA 1
ATOM 2304 C C . ALA B 1 17 ? -13.502 -17.815 -16.926 1.00 66.87 15 ALA B C 1
ATOM 2305 O O . ALA B 1 17 ? -14.264 -17.419 -17.811 1.00 68.01 15 ALA B O 1
ATOM 2307 N N . ILE B 1 18 ? -13.919 -18.168 -15.711 1.00 64.61 16 ILE B N 1
ATOM 2308 C CA . ILE B 1 18 ? -15.334 -18.126 -15.337 1.00 63.21 16 ILE B CA 1
ATOM 2309 C C . ILE B 1 18 ? -15.843 -16.686 -15.259 1.00 64.19 16 ILE B C 1
ATOM 2310 O O . ILE B 1 18 ? -16.950 -16.395 -15.712 1.00 64.49 16 ILE B O 1
ATOM 2315 N N . ARG B 1 19 ? -15.034 -15.792 -14.692 1.00 65.00 17 ARG B N 1
ATOM 2316 C CA . ARG B 1 19 ? -15.386 -14.367 -14.609 1.00 66.16 17 ARG B CA 1
ATOM 2317 C C . ARG B 1 19 ? -15.743 -13.776 -15.975 1.00 68.50 17 ARG B C 1
ATOM 2318 O O . ARG B 1 19 ? -16.714 -13.028 -16.092 1.00 68.87 17 ARG B O 1
ATOM 2326 N N . SER B 1 20 ? -14.964 -14.117 -17.000 1.00 70.31 18 SER B N 1
ATOM 2327 C CA . SER B 1 20 ? -15.238 -13.642 -18.359 1.00 72.93 18 SER B CA 1
ATOM 2328 C C . SER B 1 20 ? -16.511 -14.279 -18.912 1.00 72.19 18 SER B C 1
ATOM 2329 O O . SER B 1 20 ? -17.286 -13.620 -19.606 1.00 73.78 18 SER B O 1
ATOM 2332 N N . GLU B 1 21 ? -16.723 -15.556 -18.600 1.00 70.12 19 GLU B N 1
ATOM 2333 C CA . GLU B 1 21 ? -17.945 -16.251 -19.005 1.00 69.48 19 GLU B CA 1
ATOM 2334 C C . GLU B 1 21 ? -19.187 -15.615 -18.372 1.00 68.69 19 GLU B C 1
ATOM 2335 O O . GLU B 1 21 ? -20.256 -15.599 -18.983 1.00 69.46 19 GLU B O 1
ATOM 2341 N N . LEU B 1 22 ? -19.037 -15.089 -17.156 1.00 67.47 20 LEU B N 1
ATOM 2342 C CA . LEU B 1 22 ? -20.126 -14.385 -16.470 1.00 66.84 20 LEU B CA 1
ATOM 2343 C C . LEU B 1 22 ? -20.346 -12.980 -17.036 1.00 69.20 20 LEU B C 1
ATOM 2344 O O . LEU B 1 22 ? -21.487 -12.540 -17.177 1.00 69.62 20 LEU B O 1
ATOM 2349 N N . LYS B 1 23 ? -19.255 -12.279 -17.347 1.00 71.01 21 LYS B N 1
ATOM 2350 C CA . LYS B 1 23 ? -19.334 -10.936 -17.932 1.00 73.69 21 LYS B CA 1
ATOM 2351 C C . LYS B 1 23 ? -20.096 -10.964 -19.253 1.00 75.72 21 LYS B C 1
ATOM 2352 O O . LYS B 1 23 ? -20.995 -10.152 -19.474 1.00 76.97 21 LYS B O 1
ATOM 2358 N N . ASP B 1 24 ? -19.728 -11.905 -20.120 1.00 76.32 22 ASP B N 1
ATOM 2359 C CA . ASP B 1 24 ? -20.369 -12.054 -21.429 1.00 78.47 22 ASP B CA 1
ATOM 2360 C C . ASP B 1 24 ? -21.809 -12.555 -21.303 1.00 77.24 22 ASP B C 1
ATOM 2361 O O . ASP B 1 24 ? -22.658 -12.217 -22.132 1.00 79.35 22 ASP B O 1
ATOM 2366 N N . LYS B 1 25 ? -22.078 -13.357 -20.273 1.00 74.17 23 LYS B N 1
ATOM 2367 C CA . LYS B 1 25 ? -23.434 -13.833 -19.993 1.00 73.02 23 LYS B CA 1
ATOM 2368 C C . LYS B 1 25 ? -24.309 -12.696 -19.473 1.00 73.35 23 LYS B C 1
ATOM 2369 O O . LYS B 1 25 ? -25.433 -12.509 -19.941 1.00 74.63 23 LYS B O 1
ATOM 2375 N N . VAL B 1 26 ? -23.785 -11.942 -18.508 1.00 72.42 24 VAL B N 1
ATOM 2376 C CA . VAL B 1 26 ? -24.476 -10.766 -17.963 1.00 72.77 24 VAL B CA 1
ATOM 2377 C C . VAL B 1 26 ? -24.734 -9.704 -19.033 1.00 75.94 24 VAL B C 1
ATOM 2378 O O . VAL B 1 26 ? -25.798 -9.082 -19.051 1.00 76.75 24 VAL B O 1
ATOM 2382 N N . ALA B 1 27 ? -23.757 -9.501 -19.916 1.00 77.90 25 ALA B N 1
ATOM 2383 C CA . ALA B 1 27 ? -23.888 -8.550 -21.022 1.00 81.43 25 ALA B CA 1
ATOM 2384 C C . ALA B 1 27 ? -25.088 -8.888 -21.902 1.00 82.85 25 ALA B C 1
ATOM 2385 O O . ALA B 1 27 ? -25.884 -8.014 -22.235 1.00 84.82 25 ALA B O 1
ATOM 2387 N N . ALA B 1 28 ? -25.211 -10.163 -22.264 1.00 82.03 26 ALA B N 1
ATOM 2388 C CA . ALA B 1 28 ? -26.315 -10.640 -23.097 1.00 83.50 26 ALA B CA 1
ATOM 2389 C C . ALA B 1 28 ? -27.675 -10.384 -22.449 1.00 82.82 26 ALA B C 1
ATOM 2390 O O . ALA B 1 28 ? -28.607 -9.922 -23.111 1.00 85.26 26 ALA B O 1
ATOM 2392 N N . LEU B 1 29 ? -27.777 -10.682 -21.156 1.00 79.80 27 LEU B N 1
ATOM 2393 C CA . LEU B 1 29 ? -29.032 -10.523 -20.413 1.00 79.06 27 LEU B CA 1
ATOM 2394 C C . LEU B 1 29 ? -29.431 -9.055 -20.236 1.00 80.67 27 LEU B C 1
ATOM 2395 O O . LEU B 1 29 ? -30.620 -8.742 -20.117 1.00 81.46 27 LEU B O 1
ATOM 2400 N N . ARG B 1 30 ? -28.441 -8.163 -20.213 1.00 81.37 28 ARG B N 1
ATOM 2401 C CA . ARG B 1 30 ? -28.692 -6.720 -20.139 1.00 83.20 28 ARG B CA 1
ATOM 2402 C C . ARG B 1 30 ? -29.378 -6.218 -21.414 1.00 86.89 28 ARG B C 1
ATOM 2403 O O . ARG B 1 30 ? -30.218 -5.324 -21.360 1.00 88.36 28 ARG B O 1
ATOM 2411 N N . GLU B 1 31 ? -29.017 -6.796 -22.558 1.00 88.50 29 GLU B N 1
ATOM 2412 C CA . GLU B 1 31 ? -29.672 -6.474 -23.825 1.00 92.23 29 GLU B CA 1
ATOM 2413 C C . GLU B 1 31 ? -31.116 -6.982 -23.848 1.00 92.33 29 GLU B C 1
ATOM 2414 O O . GLU B 1 31 ? -32.015 -6.289 -24.321 1.00 95.06 29 GLU B O 1
ATOM 2420 N N . LEU B 1 32 ? -31.329 -8.186 -23.320 1.00 89.59 30 LEU B N 1
ATOM 2421 C CA . LEU B 1 32 ? -32.645 -8.832 -23.350 1.00 89.78 30 LEU B CA 1
ATOM 2422 C C . LEU B 1 32 ? -33.637 -8.262 -22.332 1.00 88.87 30 LEU B C 1
ATOM 2423 O O . LEU B 1 32 ? -34.847 -8.331 -22.550 1.00 90.39 30 LEU B O 1
ATOM 2428 N N . TYR B 1 33 ? -33.135 -7.709 -21.227 1.00 86.63 31 TYR B N 1
ATOM 2429 C CA . TYR B 1 33 ? -34.000 -7.229 -20.143 1.00 85.60 31 TYR B CA 1
ATOM 2430 C C . TYR B 1 33 ? -33.640 -5.817 -19.664 1.00 85.93 31 TYR B C 1
ATOM 2431 O O . TYR B 1 33 ? -33.229 -5.626 -18.517 1.00 83.63 31 TYR B O 1
ATOM 2440 N N . GLY B 1 34 ? -33.802 -4.834 -20.549 1.00 89.03 32 GLY B N 1
ATOM 2441 C CA . GLY B 1 34 ? -33.613 -3.421 -20.201 1.00 89.98 32 GLY B CA 1
ATOM 2442 C C . GLY B 1 34 ? -32.241 -3.106 -19.633 1.00 88.17 32 GLY B C 1
ATOM 2443 O O . GLY B 1 34 ? -31.260 -3.763 -19.973 1.00 87.36 32 GLY B O 1
ATOM 2444 N N . GLY B 1 35 ? -32.169 -2.110 -18.754 1.00 87.58 33 GLY B N 1
ATOM 2445 C CA . GLY B 1 35 ? -30.906 -1.742 -18.107 1.00 86.07 33 GLY B CA 1
ATOM 2446 C C . GLY B 1 35 ? -30.603 -2.516 -16.831 1.00 82.14 33 GLY B C 1
ATOM 2447 O O . GLY B 1 35 ? -29.784 -2.077 -16.022 1.00 81.15 33 GLY B O 1
ATOM 2448 N N . ARG B 1 36 ? -31.236 -3.676 -16.656 1.00 80.12 34 ARG B N 1
ATOM 2449 C CA . ARG B 1 36 ? -31.171 -4.420 -15.398 1.00 76.61 34 ARG B CA 1
ATOM 2450 C C . ARG B 1 36 ? -29.915 -5.284 -15.298 1.00 74.52 34 ARG B C 1
ATOM 2451 O O . ARG B 1 36 ? -29.506 -5.911 -16.277 1.00 75.19 34 ARG B O 1
ATOM 2459 N N . VAL B 1 37 ? -29.315 -5.313 -14.108 1.00 72.10 35 VAL B N 1
ATOM 2460 C CA . VAL B 1 37 ? -28.160 -6.170 -13.823 1.00 70.03 35 VAL B CA 1
ATOM 2461 C C . VAL B 1 37 ? -28.259 -6.762 -12.411 1.00 67.19 35 VAL B C 1
ATOM 2462 O O . VAL B 1 37 ? -28.921 -6.179 -11.548 1.00 66.82 35 VAL B O 1
ATOM 2466 N N . PRO B 1 38 ? -27.597 -7.917 -12.170 1.00 65.18 36 PRO B N 1
ATOM 2467 C CA . PRO B 1 38 ? -27.638 -8.566 -10.853 1.00 62.77 36 PRO B CA 1
ATOM 2468 C C . PRO B 1 38 ? -27.034 -7.715 -9.739 1.00 62.32 36 PRO B C 1
ATOM 2469 O O . PRO B 1 38 ? -26.100 -6.948 -9.982 1.00 63.36 36 PRO B O 1
ATOM 2473 N N . GLY B 1 39 ? -27.565 -7.870 -8.528 1.00 60.99 37 GLY B N 1
ATOM 2474 C CA . GLY B 1 39 ? -27.141 -7.078 -7.375 1.00 60.80 37 GLY B CA 1
ATOM 2475 C C . GLY B 1 39 ? -26.569 -7.937 -6.262 1.00 58.96 37 GLY B C 1
ATOM 2476 O O . GLY B 1 39 ? -27.179 -8.930 -5.860 1.00 57.63 37 GLY B O 1
ATOM 2477 N N . LEU B 1 40 ? -25.397 -7.549 -5.766 1.00 59.02 38 LEU B N 1
ATOM 2478 C CA . LEU B 1 40 ? -24.730 -8.263 -4.685 1.00 57.77 38 LEU B CA 1
ATOM 2479 C C . LEU B 1 40 ? -24.597 -7.333 -3.477 1.00 58.24 38 LEU B C 1
ATOM 2480 O O . LEU B 1 40 ? -23.812 -6.381 -3.501 1.00 59.49 38 LEU B O 1
ATOM 2485 N N . ALA B 1 41 ? -25.373 -7.613 -2.431 1.00 57.43 39 ALA B N 1
ATOM 2486 C CA . ALA B 1 41 ? -25.339 -6.820 -1.204 1.00 57.90 39 ALA B CA 1
ATOM 2487 C C . ALA B 1 41 ? -24.493 -7.518 -0.146 1.00 57.21 39 ALA B C 1
ATOM 2488 O O . ALA B 1 41 ? -24.375 -8.745 -0.142 1.00 56.09 39 ALA B O 1
ATOM 2490 N N . SER B 1 42 ? -23.907 -6.730 0.751 1.00 58.11 40 SER B N 1
ATOM 2491 C CA . SER B 1 42 ? -23.064 -7.271 1.809 1.00 57.93 40 SER B CA 1
ATOM 2492 C C . SER B 1 42 ? -23.073 -6.371 3.044 1.00 59.15 40 SER B C 1
ATOM 2493 O O . SER B 1 42 ? -22.506 -5.275 3.023 1.00 60.64 40 SER B O 1
ATOM 2496 N N . ILE B 1 43 ? -23.719 -6.843 4.111 1.00 58.87 41 ILE B N 1
ATOM 2497 C CA . ILE B 1 43 ? -23.770 -6.118 5.382 1.00 60.06 41 ILE B CA 1
ATOM 2498 C C . ILE B 1 43 ? -22.491 -6.376 6.178 1.00 60.85 41 ILE B C 1
ATOM 2499 O O . ILE B 1 43 ? -21.971 -7.491 6.182 1.00 60.15 41 ILE B O 1
ATOM 2504 N N . ILE B 1 44 ? -21.989 -5.335 6.838 1.00 62.72 42 ILE B N 1
ATOM 2505 C CA . ILE B 1 44 ? -20.797 -5.426 7.678 1.00 64.09 42 ILE B CA 1
ATOM 2506 C C . ILE B 1 44 ? -21.047 -4.674 8.979 1.00 65.87 42 ILE B C 1
ATOM 2507 O O . ILE B 1 44 ? -21.288 -3.467 8.959 1.00 67.05 42 ILE B O 1
ATOM 2512 N N . VAL B 1 45 ? -20.995 -5.381 10.105 1.00 66.43 43 VAL B N 1
ATOM 2513 C CA . VAL B 1 45 ? -21.144 -4.748 11.415 1.00 68.41 43 VAL B CA 1
ATOM 2514 C C . VAL B 1 45 ? -19.761 -4.561 12.039 1.00 70.57 43 VAL B C 1
ATOM 2515 O O . VAL B 1 45 ? -18.999 -5.520 12.172 1.00 70.39 43 VAL B O 1
ATOM 2519 N N . GLY B 1 46 ? -19.439 -3.320 12.400 1.00 72.95 44 GLY B N 1
ATOM 2520 C CA . GLY B 1 46 ? -18.122 -2.980 12.938 1.00 75.51 44 GLY B CA 1
ATOM 2521 C C . GLY B 1 46 ? -17.039 -2.967 11.870 1.00 75.85 44 GLY B C 1
ATOM 2522 O O . GLY B 1 46 ? -17.036 -3.803 10.964 1.00 74.14 44 GLY B O 1
ATOM 2523 N N . GLN B 1 47 ? -16.108 -2.024 11.979 1.00 78.51 45 GLN B N 1
ATOM 2524 C CA . GLN B 1 47 ? -15.019 -1.906 11.012 1.00 79.43 45 GLN B CA 1
ATOM 2525 C C . GLN B 1 47 ? -13.901 -2.915 11.263 1.00 80.21 45 GLN B C 1
ATOM 2526 O O . GLN B 1 47 ? -12.799 -2.534 11.659 1.00 82.66 45 GLN B O 1
ATOM 2532 N N . ARG B 1 48 ? -14.189 -4.196 11.025 1.00 78.43 46 ARG B N 1
ATOM 2533 C CA . ARG B 1 48 ? -13.197 -5.265 11.190 1.00 79.01 46 ARG B CA 1
ATOM 2534 C C . ARG B 1 48 ? -12.249 -5.305 9.991 1.00 79.44 46 ARG B C 1
ATOM 2535 O O . ARG B 1 48 ? -12.695 -5.315 8.842 1.00 77.84 46 ARG B O 1
ATOM 2543 N N . MET B 1 49 ? -10.948 -5.350 10.271 1.00 81.94 47 MET B N 1
ATOM 2544 C CA . MET B 1 49 ? -9.911 -5.246 9.238 1.00 83.10 47 MET B CA 1
ATOM 2545 C C . MET B 1 49 ? -9.918 -6.416 8.250 1.00 81.10 47 MET B C 1
ATOM 2546 O O . MET B 1 49 ? -9.798 -6.211 7.041 1.00 80.69 47 MET B O 1
ATOM 2551 N N . ASP B 1 50 ? -10.058 -7.634 8.767 1.00 80.23 48 ASP B N 1
ATOM 2552 C CA . ASP B 1 50 ? -10.055 -8.839 7.930 1.00 78.45 48 ASP B CA 1
ATOM 2553 C C . ASP B 1 50 ? -11.218 -8.829 6.938 1.00 76.06 48 ASP B C 1
ATOM 2554 O O . ASP B 1 50 ? -11.015 -8.957 5.728 1.00 75.47 48 ASP B O 1
ATOM 2559 N N . SER B 1 51 ? -12.429 -8.666 7.465 1.00 75.03 49 SER B N 1
ATOM 2560 C CA . SER B 1 51 ? -13.650 -8.711 6.660 1.00 72.91 49 SER B CA 1
ATOM 2561 C C . SER B 1 51 ? -13.753 -7.565 5.648 1.00 73.49 49 SER B C 1
ATOM 2562 O O . SER B 1 51 ? -14.322 -7.745 4.570 1.00 72.18 49 SER B O 1
ATOM 2565 N N . LYS B 1 52 ? -13.209 -6.398 5.991 1.00 75.76 50 LYS B N 1
ATOM 2566 C CA . LYS B 1 52 ? -13.197 -5.252 5.070 1.00 76.74 50 LYS B CA 1
ATOM 2567 C C . LYS B 1 52 ? -12.433 -5.541 3.774 1.00 76.90 50 LYS B C 1
ATOM 2568 O O . LYS B 1 52 ? -12.786 -5.022 2.712 1.00 76.84 50 LYS B O 1
ATOM 2574 N N . LYS B 1 53 ? -11.391 -6.364 3.865 1.00 77.28 51 LYS B N 1
ATOM 2575 C CA . LYS B 1 53 ? -10.576 -6.706 2.701 1.00 77.67 51 LYS B CA 1
ATOM 2576 C C . LYS B 1 53 ? -11.352 -7.588 1.719 1.00 75.05 51 LYS B C 1
ATOM 2577 O O . LYS B 1 53 ? -11.409 -7.291 0.524 1.00 75.14 51 LYS B O 1
ATOM 2583 N N . TYR B 1 54 ? -11.949 -8.663 2.232 1.00 72.92 52 TYR B N 1
ATOM 2584 C CA . TYR B 1 54 ? -12.748 -9.587 1.413 1.00 70.51 52 TYR B CA 1
ATOM 2585 C C . TYR B 1 54 ? -13.896 -8.880 0.687 1.00 69.71 52 TYR B C 1
ATOM 2586 O O . TYR B 1 54 ? -14.186 -9.184 -0.470 1.00 68.99 52 TYR B O 1
ATOM 2595 N N . VAL B 1 55 ? -14.537 -7.935 1.371 1.00 69.99 53 VAL B N 1
ATOM 2596 C CA . VAL B 1 55 ? -15.616 -7.142 0.780 1.00 69.56 53 VAL B CA 1
ATOM 2597 C C . VAL B 1 55 ? -15.108 -6.305 -0.398 1.00 71.12 53 VAL B C 1
ATOM 2598 O O . VAL B 1 55 ? -15.770 -6.226 -1.435 1.00 70.71 53 VAL B O 1
ATOM 2602 N N . GLN B 1 56 ? -13.936 -5.690 -0.239 1.00 73.17 54 GLN B N 1
ATOM 2603 C CA . GLN B 1 56 ? -13.320 -4.920 -1.324 1.00 75.09 54 GLN B CA 1
ATOM 2604 C C . GLN B 1 56 ? -13.044 -5.796 -2.547 1.00 74.44 54 GLN B C 1
ATOM 2605 O O . GLN B 1 56 ? -13.290 -5.379 -3.680 1.00 75.15 54 GLN B O 1
ATOM 2611 N N . LEU B 1 57 ? -12.539 -7.006 -2.310 1.00 73.25 55 LEU B N 1
ATOM 2612 C CA . LEU B 1 57 ? -12.269 -7.959 -3.387 1.00 72.52 55 LEU B CA 1
ATOM 2613 C C . LEU B 1 57 ? -13.559 -8.494 -4.012 1.00 70.37 55 LEU B C 1
ATOM 2614 O O . LEU B 1 57 ? -13.610 -8.744 -5.218 1.00 70.49 55 LEU B O 1
ATOM 2619 N N . LYS B 1 58 ? -14.593 -8.664 -3.190 1.00 68.59 56 LYS B N 1
ATOM 2620 C CA . LYS B 1 58 ? -15.859 -9.243 -3.645 1.00 66.72 56 LYS B CA 1
ATOM 2621 C C . LYS B 1 58 ? -16.641 -8.329 -4.587 1.00 67.39 56 LYS B C 1
ATOM 2622 O O . LYS B 1 58 ? -17.249 -8.814 -5.544 1.00 66.75 56 LYS B O 1
ATOM 2628 N N . HIS B 1 59 ? -16.625 -7.022 -4.324 1.00 68.85 57 HIS B N 1
ATOM 2629 C CA A HIS B 1 59 ? -17.327 -6.055 -5.174 0.50 69.90 57 HIS B CA 1
ATOM 2630 C CA B HIS B 1 59 ? -17.330 -6.066 -5.178 0.50 69.85 57 HIS B CA 1
ATOM 2631 C C . HIS B 1 59 ? -16.484 -5.654 -6.385 1.00 71.87 57 HIS B C 1
ATOM 2632 O O . HIS B 1 59 ? -17.013 -5.144 -7.374 1.00 72.89 57 HIS B O 1
ATOM 2645 N N . LYS B 1 60 ? -15.173 -5.877 -6.302 1.00 72.67 58 LYS B N 1
ATOM 2646 C CA . LYS B 1 60 ? -14.275 -5.628 -7.430 1.00 74.64 58 LYS B CA 1
ATOM 2647 C C . LYS B 1 60 ? -14.621 -6.585 -8.567 1.00 73.60 58 LYS B C 1
ATOM 2648 O O . LYS B 1 60 ? -14.854 -6.157 -9.696 1.00 74.99 58 LYS B O 1
ATOM 2654 N N . ALA B 1 61 ? -14.658 -7.878 -8.253 1.00 71.38 59 ALA B N 1
ATOM 2655 C CA . ALA B 1 61 ? -15.063 -8.909 -9.214 1.00 70.27 59 ALA B CA 1
ATOM 2656 C C . ALA B 1 61 ? -16.498 -8.696 -9.702 1.00 69.58 59 ALA B C 1
ATOM 2657 O O . ALA B 1 61 ? -16.797 -8.924 -10.874 1.00 70.16 59 ALA B O 1
ATOM 2659 N N . ALA B 1 62 ? -17.376 -8.259 -8.798 1.00 68.52 60 ALA B N 1
ATOM 2660 C CA . ALA B 1 62 ? -18.757 -7.916 -9.143 1.00 68.16 60 ALA B CA 1
ATOM 2661 C C . ALA B 1 62 ? -18.804 -6.779 -10.159 1.00 70.54 60 ALA B C 1
ATOM 2662 O O . ALA B 1 62 ? -19.568 -6.828 -11.124 1.00 71.04 60 ALA B O 1
ATOM 2664 N N . ALA B 1 63 ? -17.983 -5.757 -9.930 1.00 72.21 61 ALA B N 1
ATOM 2665 C CA . ALA B 1 63 ? -17.843 -4.648 -10.869 1.00 74.88 61 ALA B CA 1
ATOM 2666 C C . ALA B 1 63 ? -17.155 -5.102 -12.159 1.00 76.15 61 ALA B C 1
ATOM 2667 O O . ALA B 1 63 ? -17.532 -4.676 -13.252 1.00 77.96 61 ALA B O 1
ATOM 2669 N N . GLU B 1 64 ? -16.157 -5.973 -12.025 1.00 75.33 62 GLU B N 1
ATOM 2670 C CA . GLU B 1 64 ? -15.423 -6.517 -13.171 1.00 76.49 62 GLU B CA 1
ATOM 2671 C C . GLU B 1 64 ? -16.323 -7.333 -14.107 1.00 75.61 62 GLU B C 1
ATOM 2672 O O . GLU B 1 64 ? -16.074 -7.392 -15.309 1.00 77.43 62 GLU B O 1
ATOM 2678 N N . VAL B 1 65 ? -17.357 -7.961 -13.553 1.00 73.08 63 VAL B N 1
ATOM 2679 C CA . VAL B 1 65 ? -18.315 -8.733 -14.347 1.00 72.42 63 VAL B CA 1
ATOM 2680 C C . VAL B 1 65 ? -19.561 -7.911 -14.698 1.00 73.30 63 VAL B C 1
ATOM 2681 O O . VAL B 1 65 ? -20.462 -8.399 -15.381 1.00 73.21 63 VAL B O 1
ATOM 2685 N N . GLY B 1 66 ? -19.606 -6.663 -14.233 1.00 74.36 64 GLY B N 1
ATOM 2686 C CA . GLY B 1 66 ? -20.693 -5.746 -14.567 1.00 75.56 64 GLY B CA 1
ATOM 2687 C C . GLY B 1 66 ? -21.956 -5.974 -13.758 1.00 73.45 64 GLY B C 1
ATOM 2688 O O . GLY B 1 66 ? -23.061 -5.936 -14.303 1.00 74.02 64 GLY B O 1
ATOM 2689 N N . MET B 1 67 ? -21.789 -6.213 -12.458 1.00 71.25 65 MET B N 1
ATOM 2690 C CA . MET B 1 67 ? -22.913 -6.332 -11.532 1.00 69.44 65 MET B CA 1
ATOM 2691 C C . MET B 1 67 ? -22.990 -5.091 -10.650 1.00 69.98 65 MET B C 1
ATOM 2692 O O . MET B 1 67 ? -22.042 -4.299 -10.586 1.00 71.38 65 MET B O 1
ATOM 2697 N N . ALA B 1 68 ? -24.128 -4.926 -9.983 1.00 69.00 66 ALA B N 1
ATOM 2698 C CA . ALA B 1 68 ? -24.324 -3.842 -9.026 1.00 69.31 66 ALA B CA 1
ATOM 2699 C C . ALA B 1 68 ? -23.889 -4.319 -7.646 1.00 67.32 66 ALA B C 1
ATOM 2700 O O . ALA B 1 68 ? -24.037 -5.494 -7.319 1.00 65.47 66 ALA B O 1
ATOM 2702 N N . SER B 1 69 ? -23.346 -3.404 -6.848 1.00 67.98 67 SER B N 1
ATOM 2703 C CA . SER B 1 69 ? -22.906 -3.711 -5.488 1.00 66.69 67 SER B CA 1
ATOM 2704 C C . SER B 1 69 ? -23.580 -2.783 -4.487 1.00 67.03 67 SER B C 1
ATOM 2705 O O . SER B 1 69 ? -23.694 -1.582 -4.728 1.00 68.95 67 SER B O 1
ATOM 2708 N N . PHE B 1 70 ? -24.023 -3.348 -3.367 1.00 65.43 68 PHE B N 1
ATOM 2709 C CA . PHE B 1 70 ? -24.669 -2.583 -2.303 1.00 65.74 68 PHE B CA 1
ATOM 2710 C C . PHE B 1 70 ? -23.978 -2.903 -0.980 1.00 65.10 68 PHE B C 1
ATOM 2711 O O . PHE B 1 70 ? -24.361 -3.840 -0.276 1.00 63.72 68 PHE B O 1
ATOM 2719 N N . ASN B 1 71 ? -22.944 -2.132 -0.652 1.00 66.40 69 ASN B N 1
ATOM 2720 C CA . ASN B 1 71 ? -22.158 -2.388 0.552 1.00 66.18 69 ASN B CA 1
ATOM 2721 C C . ASN B 1 71 ? -22.677 -1.583 1.739 1.00 66.68 69 ASN B C 1
ATOM 2722 O O . ASN B 1 71 ? -22.371 -0.398 1.884 1.00 68.49 69 ASN B O 1
ATOM 2727 N N . VAL B 1 72 ? -23.476 -2.242 2.575 1.00 65.27 70 VAL B N 1
ATOM 2728 C CA . VAL B 1 72 ? -23.962 -1.659 3.819 1.00 65.74 70 VAL B CA 1
ATOM 2729 C C . VAL B 1 72 ? -22.931 -1.900 4.920 1.00 66.12 70 VAL B C 1
ATOM 2730 O O . VAL B 1 72 ? -22.483 -3.029 5.115 1.00 64.92 70 VAL B O 1
ATOM 2734 N N . GLU B 1 73 ? -22.543 -0.832 5.616 1.00 67.88 71 GLU B N 1
ATOM 2735 C CA . GLU B 1 73 ? -21.658 -0.931 6.778 1.00 68.72 71 GLU B CA 1
ATOM 2736 C C . GLU B 1 73 ? -22.351 -0.336 7.998 1.00 69.60 71 GLU B C 1
ATOM 2737 O O . GLU B 1 73 ? -22.979 0.717 7.909 1.00 70.51 71 GLU B O 1
ATOM 2743 N N . LEU B 1 74 ? -22.233 -1.018 9.133 1.00 69.54 72 LEU B N 1
ATOM 2744 C CA . LEU B 1 74 ? -22.819 -0.559 10.391 1.00 70.62 72 LEU B CA 1
ATOM 2745 C C . LEU B 1 74 ? -21.738 -0.518 11.471 1.00 72.27 72 LEU B C 1
ATOM 2746 O O . LEU B 1 74 ? -20.693 -1.155 11.323 1.00 72.11 72 LEU B O 1
ATOM 2751 N N . PRO B 1 75 ? -21.976 0.239 12.556 1.00 74.09 73 PRO B N 1
ATOM 2752 C CA . PRO B 1 75 ? -20.981 0.296 13.626 1.00 76.14 73 PRO B CA 1
ATOM 2753 C C . PRO B 1 75 ? -20.978 -0.942 14.528 1.00 75.88 73 PRO B C 1
ATOM 2754 O O . PRO B 1 75 ? -21.798 -1.847 14.360 1.00 74.08 73 PRO B O 1
ATOM 2758 N N . GLU B 1 76 ? -20.047 -0.963 15.477 1.00 78.01 74 GLU B N 1
ATOM 2759 C CA . GLU B 1 76 ? -19.838 -2.113 16.354 1.00 78.25 74 GLU B CA 1
ATOM 2760 C C . GLU B 1 76 ? -20.998 -2.290 17.336 1.00 78.60 74 GLU B C 1
ATOM 2761 O O . GLU B 1 76 ? -21.550 -3.383 17.455 1.00 77.33 74 GLU B O 1
ATOM 2767 N N . ASP B 1 77 ? -21.366 -1.208 18.021 1.00 80.55 75 ASP B N 1
ATOM 2768 C CA . ASP B 1 77 ? -22.417 -1.242 19.048 1.00 81.48 75 ASP B CA 1
ATOM 2769 C C . ASP B 1 77 ? -23.828 -1.058 18.464 1.00 79.91 75 ASP B C 1
ATOM 2770 O O . ASP B 1 77 ? -24.494 -0.054 18.722 1.00 81.06 75 ASP B O 1
ATOM 2775 N N . ILE B 1 78 ? -24.277 -2.046 17.690 1.00 77.62 76 ILE B N 1
ATOM 2776 C CA . ILE B 1 78 ? -25.590 -2.004 17.038 1.00 76.22 76 ILE B CA 1
ATOM 2777 C C . ILE B 1 78 ? -26.531 -3.067 17.601 1.00 75.86 76 ILE B C 1
ATOM 2778 O O . ILE B 1 78 ? -26.122 -4.199 17.855 1.00 75.42 76 ILE B O 1
ATOM 2783 N N . SER B 1 79 ? -27.795 -2.689 17.783 1.00 76.23 77 SER B N 1
ATOM 2784 C CA . SER B 1 79 ? -28.826 -3.616 18.238 1.00 76.15 77 SER B CA 1
ATOM 2785 C C . SER B 1 79 ? -29.232 -4.569 17.114 1.00 73.87 77 SER B C 1
ATOM 2786 O O . SER B 1 79 ? -29.145 -4.224 15.934 1.00 72.42 77 SER B O 1
ATOM 2789 N N . GLN B 1 80 ? -29.676 -5.765 17.496 1.00 73.82 78 GLN B N 1
ATOM 2790 C CA . GLN B 1 80 ? -30.127 -6.783 16.540 1.00 71.97 78 GLN B CA 1
ATOM 2791 C C . GLN B 1 80 ? -31.231 -6.270 15.617 1.00 71.29 78 GLN B C 1
ATOM 2792 O O . GLN B 1 80 ? -31.194 -6.504 14.406 1.00 69.52 78 GLN B O 1
ATOM 2798 N N . GLU B 1 81 ? -32.204 -5.572 16.200 1.00 72.88 79 GLU B N 1
ATOM 2799 C CA . GLU B 1 81 ? -33.344 -5.040 15.452 1.00 72.81 79 GLU B CA 1
ATOM 2800 C C . GLU B 1 81 ? -32.890 -4.244 14.226 1.00 71.62 79 GLU B C 1
ATOM 2801 O O . GLU B 1 81 ? -33.414 -4.437 13.129 1.00 70.69 79 GLU B O 1
ATOM 2807 N N . VAL B 1 82 ? -31.908 -3.364 14.416 1.00 71.93 80 VAL B N 1
ATOM 2808 C CA . VAL B 1 82 ? -31.386 -2.536 13.326 1.00 71.10 80 VAL B CA 1
ATOM 2809 C C . VAL B 1 82 ? -30.730 -3.383 12.236 1.00 69.11 80 VAL B C 1
ATOM 2810 O O . VAL B 1 82 ? -30.961 -3.152 11.049 1.00 68.18 80 VAL B O 1
ATOM 2814 N N . LEU B 1 83 ? -29.914 -4.354 12.645 1.00 68.52 81 LEU B N 1
ATOM 2815 C CA . LEU B 1 83 ? -29.262 -5.266 11.702 1.00 66.75 81 LEU B CA 1
ATOM 2816 C C . LEU B 1 83 ? -30.286 -6.066 10.897 1.00 65.62 81 LEU B C 1
ATOM 2817 O O . LEU B 1 83 ? -30.089 -6.306 9.704 1.00 64.44 81 LEU B O 1
ATOM 2822 N N . GLU B 1 84 ? -31.372 -6.473 11.553 1.00 66.20 82 GLU B N 1
ATOM 2823 C CA . GLU B 1 84 ? -32.444 -7.226 10.893 1.00 65.49 82 GLU B CA 1
ATOM 2824 C C . GLU B 1 84 ? -33.324 -6.351 9.992 1.00 65.59 82 GLU B C 1
ATOM 2825 O O . GLU B 1 84 ? -33.894 -6.843 9.017 1.00 64.94 82 GLU B O 1
ATOM 2831 N N . VAL B 1 85 ? -33.432 -5.062 10.312 1.00 66.58 83 VAL B N 1
ATOM 2832 C CA . VAL B 1 85 ? -34.166 -4.118 9.466 1.00 66.94 83 VAL B CA 1
ATOM 2833 C C . VAL B 1 85 ? -33.432 -3.901 8.145 1.00 65.78 83 VAL B C 1
ATOM 2834 O O . VAL B 1 85 ? -34.045 -3.899 7.077 1.00 65.43 83 VAL B O 1
ATOM 2838 N N . ASN B 1 86 ? -32.116 -3.728 8.233 1.00 65.34 84 ASN B N 1
ATOM 2839 C CA . ASN B 1 86 ? -31.275 -3.524 7.055 1.00 64.63 84 ASN B CA 1
ATOM 2840 C C . ASN B 1 86 ? -31.264 -4.730 6.112 1.00 63.00 84 ASN B C 1
ATOM 2841 O O . ASN B 1 86 ? -31.122 -4.565 4.902 1.00 62.67 84 ASN B O 1
ATOM 2846 N N . VAL B 1 87 ? -31.413 -5.932 6.666 1.00 62.16 85 VAL B N 1
ATOM 2847 C CA . VAL B 1 87 ? -31.528 -7.147 5.855 1.00 60.84 85 VAL B CA 1
ATOM 2848 C C . VAL B 1 87 ? -32.877 -7.177 5.126 1.00 61.25 85 VAL B C 1
ATOM 2849 O O . VAL B 1 87 ? -32.932 -7.459 3.927 1.00 60.81 85 VAL B O 1
ATOM 2853 N N . GLU B 1 88 ? -33.952 -6.874 5.854 1.00 62.32 86 GLU B N 1
ATOM 2854 C CA . GLU B 1 88 ? -35.306 -6.805 5.286 1.00 63.08 86 GLU B CA 1
ATOM 2855 C C . GLU B 1 88 ? -35.425 -5.706 4.212 1.00 63.54 86 GLU B C 1
ATOM 2856 O O . GLU B 1 88 ? -36.209 -5.835 3.268 1.00 63.90 86 GLU B O 1
ATOM 2862 N N . LYS B 1 89 ? -34.656 -4.629 4.363 1.00 63.69 87 LYS B N 1
ATOM 2863 C CA . LYS B 1 89 ? -34.559 -3.590 3.328 1.00 64.34 87 LYS B CA 1
ATOM 2864 C C . LYS B 1 89 ? -34.029 -4.190 2.024 1.00 63.28 87 LYS B C 1
ATOM 2865 O O . LYS B 1 89 ? -34.590 -3.954 0.951 1.00 63.97 87 LYS B O 1
ATO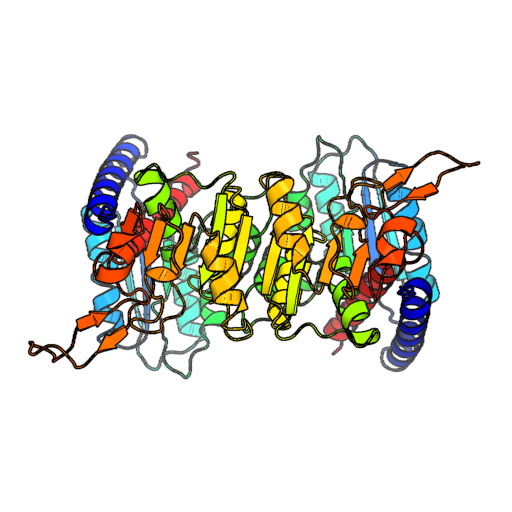M 2871 N N . LEU B 1 90 ? -32.952 -4.964 2.129 1.00 61.76 88 LEU B N 1
ATOM 2872 C CA . LEU B 1 90 ? -32.337 -5.608 0.970 1.00 60.80 88 LEU B CA 1
ATOM 2873 C C . LEU B 1 90 ? -33.204 -6.738 0.407 1.00 60.38 88 LEU B C 1
ATOM 2874 O O . LEU B 1 90 ? -33.141 -7.027 -0.790 1.00 60.17 88 LEU B O 1
ATOM 2879 N N . ASN B 1 91 ? -33.995 -7.382 1.267 1.00 60.39 89 ASN B N 1
ATOM 2880 C CA . ASN B 1 91 ? -34.992 -8.360 0.815 1.00 60.58 89 ASN B CA 1
ATOM 2881 C C . ASN B 1 91 ? -36.030 -7.698 -0.095 1.00 62.14 89 ASN B C 1
ATOM 2882 O O . ASN B 1 91 ? -36.326 -8.201 -1.180 1.00 62.45 89 ASN B O 1
ATOM 2887 N N . ASN B 1 92 ? -36.571 -6.567 0.350 1.00 63.37 90 ASN B N 1
ATOM 2888 C CA . ASN B 1 92 ? -37.596 -5.848 -0.411 1.00 65.14 90 ASN B CA 1
ATOM 2889 C C . ASN B 1 92 ? -37.047 -5.083 -1.620 1.00 65.54 90 ASN B C 1
ATOM 2890 O O . ASN B 1 92 ? -37.814 -4.677 -2.491 1.00 66.98 90 ASN B O 1
ATOM 2895 N N . ASP B 1 93 ? -35.730 -4.883 -1.664 1.00 64.51 91 ASP B N 1
ATOM 2896 C CA . ASP B 1 93 ? -35.076 -4.238 -2.803 1.00 65.04 91 ASP B CA 1
ATOM 2897 C C . ASP B 1 93 ? -35.031 -5.216 -3.986 1.00 64.75 91 ASP B C 1
ATOM 2898 O O . ASP B 1 93 ? -34.345 -6.236 -3.919 1.00 63.14 91 ASP B O 1
ATOM 2903 N N . PRO B 1 94 ? -35.760 -4.906 -5.079 1.00 66.48 92 PRO B N 1
ATOM 2904 C CA . PRO B 1 94 ? -35.748 -5.797 -6.242 1.00 66.56 92 PRO B CA 1
ATOM 2905 C C . PRO B 1 94 ? -34.464 -5.687 -7.073 1.00 66.36 92 PRO B C 1
ATOM 2906 O O . PRO B 1 94 ? -34.213 -6.533 -7.935 1.00 66.16 92 PRO B O 1
ATOM 2910 N N . ASN B 1 95 ? -33.668 -4.651 -6.807 1.00 66.67 93 ASN B N 1
ATOM 2911 C CA . ASN B 1 95 ? -32.406 -4.419 -7.505 1.00 66.79 93 ASN B CA 1
ATOM 2912 C C . ASN B 1 95 ? -31.241 -5.148 -6.826 1.00 64.71 93 ASN B C 1
ATOM 2913 O O . ASN B 1 95 ? -30.107 -5.087 -7.302 1.00 64.78 93 ASN B O 1
ATOM 2918 N N . CYS B 1 96 ? -31.528 -5.818 -5.710 1.00 63.18 94 CYS B N 1
ATOM 2919 C CA . CYS B 1 96 ? -30.553 -6.646 -5.005 1.00 61.38 94 CYS B CA 1
ATOM 2920 C C . CYS B 1 96 ? -31.015 -8.098 -5.049 1.00 59.94 94 CYS B C 1
ATOM 2921 O O . CYS B 1 96 ? -32.069 -8.430 -4.512 1.00 59.89 94 CYS B O 1
ATOM 2924 N N . HIS B 1 97 ? -30.223 -8.956 -5.689 1.00 58.96 95 HIS B N 1
ATOM 2925 C CA . HIS B 1 97 ? -30.601 -10.354 -5.911 1.00 57.88 95 HIS B CA 1
ATOM 2926 C C . HIS B 1 97 ? -29.822 -11.339 -5.042 1.00 56.09 95 HIS B C 1
ATOM 2927 O O . HIS B 1 97 ? -30.282 -12.457 -4.816 1.00 55.29 95 HIS B O 1
ATOM 2934 N N . GLY B 1 98 ? -28.647 -10.924 -4.571 1.00 55.61 96 GLY B N 1
ATOM 2935 C CA . GLY B 1 98 ? -27.810 -11.740 -3.697 1.00 54.23 96 GLY B CA 1
ATOM 2936 C C . GLY B 1 98 ? -27.459 -10.984 -2.429 1.00 54.29 96 GLY B C 1
ATOM 2937 O O . GLY B 1 98 ? -26.970 -9.856 -2.490 1.00 55.09 96 GLY B O 1
ATOM 2938 N N . ILE B 1 99 ? -27.714 -11.610 -1.282 1.00 53.64 97 ILE B N 1
ATOM 2939 C CA . ILE B 1 99 ? -27.452 -11.005 0.021 1.00 53.88 97 ILE B CA 1
ATOM 2940 C C . ILE B 1 99 ? -26.513 -11.903 0.817 1.00 53.16 97 ILE B C 1
ATOM 2941 O O . ILE B 1 99 ? -26.751 -13.105 0.929 1.00 52.56 97 ILE B O 1
ATOM 2946 N N . ILE B 1 100 ? -25.444 -11.321 1.354 1.00 53.52 98 ILE B N 1
ATOM 2947 C CA . ILE B 1 100 ? -24.579 -12.024 2.298 1.00 53.21 98 ILE B CA 1
ATOM 2948 C C . ILE B 1 100 ? -24.327 -11.146 3.523 1.00 54.26 98 ILE B C 1
ATOM 2949 O O . ILE B 1 100 ? -24.261 -9.918 3.418 1.00 54.97 98 ILE B O 1
ATOM 2954 N N . VAL B 1 101 ? -24.213 -11.787 4.683 1.00 54.39 99 VAL B N 1
ATOM 2955 C CA . VAL B 1 101 ? -23.832 -11.107 5.910 1.00 55.62 99 VAL B CA 1
ATOM 2956 C C . VAL B 1 101 ? -22.418 -11.542 6.257 1.00 56.23 99 VAL B C 1
ATOM 2957 O O . VAL B 1 101 ? -22.180 -12.715 6.549 1.00 55.65 99 VAL B O 1
ATOM 2961 N N . GLN B 1 102 ? -21.481 -10.598 6.210 1.00 57.56 100 GLN B N 1
ATOM 2962 C CA . GLN B 1 102 ? -20.075 -10.907 6.462 1.00 58.52 100 GLN B CA 1
ATOM 2963 C C . GLN B 1 102 ? -19.825 -11.297 7.918 1.00 59.68 100 GLN B C 1
ATOM 2964 O O . GLN B 1 102 ? -19.803 -10.446 8.812 1.00 61.17 100 GLN B O 1
ATOM 2970 N N . LEU B 1 103 ? -19.654 -12.598 8.137 1.00 59.31 101 LEU B N 1
ATOM 2971 C CA . LEU B 1 103 ? -19.223 -13.125 9.423 1.00 60.56 101 LEU B CA 1
ATOM 2972 C C . LEU B 1 103 ? -17.732 -12.820 9.594 1.00 62.10 101 LEU B C 1
ATOM 2973 O O . LEU B 1 103 ? -17.029 -12.616 8.601 1.00 62.01 101 LEU B O 1
ATOM 2978 N N . PRO B 1 104 ? -17.239 -12.781 10.844 1.00 63.91 102 PRO B N 1
ATOM 2979 C CA . PRO B 1 104 ? -17.968 -12.979 12.090 1.00 64.77 102 PRO B CA 1
ATOM 2980 C C . PRO B 1 104 ? -18.557 -11.675 12.609 1.00 65.77 102 PRO B C 1
ATOM 2981 O O . PRO B 1 104 ? -17.888 -10.643 12.580 1.00 66.88 102 PRO B O 1
ATOM 2985 N N . LEU B 1 105 ? -19.798 -11.730 13.083 1.00 65.64 103 LEU B N 1
ATOM 2986 C CA . LEU B 1 105 ? -20.449 -10.570 13.688 1.00 66.83 103 LEU B CA 1
ATOM 2987 C C . LEU B 1 105 ? -19.914 -10.351 15.107 1.00 69.38 103 LEU B C 1
ATOM 2988 O O . LEU B 1 105 ? -19.216 -11.214 15.644 1.00 70.17 103 LEU B O 1
ATOM 2993 N N . PRO B 1 106 ? -20.224 -9.190 15.715 1.00 70.90 104 PRO B N 1
ATOM 2994 C CA . PRO B 1 106 ? -19.856 -8.972 17.114 1.00 73.59 104 PRO B CA 1
ATOM 2995 C C . PRO B 1 106 ? -20.520 -9.970 18.060 1.00 74.28 104 PRO B C 1
ATOM 2996 O O . PRO B 1 106 ? -21.640 -10.419 17.801 1.00 72.93 104 PRO B O 1
ATOM 3000 N N . LYS B 1 107 ? -19.822 -10.320 19.136 1.00 76.63 105 LYS B N 1
ATOM 3001 C CA . LYS B 1 107 ? -20.314 -11.307 20.089 1.00 77.81 105 LYS B CA 1
ATOM 3002 C C . LYS B 1 107 ? -21.720 -10.982 20.580 1.00 78.21 105 LYS B C 1
ATOM 3003 O O . LYS B 1 107 ? -22.547 -11.876 20.757 1.00 77.94 105 LYS B O 1
ATOM 3009 N N . HIS B 1 108 ? -21.986 -9.699 20.802 1.00 79.19 106 HIS B N 1
ATOM 3010 C CA . HIS B 1 108 ? -23.293 -9.267 21.311 1.00 79.90 106 HIS B CA 1
ATOM 3011 C C . HIS B 1 108 ? -24.426 -9.471 20.298 1.00 77.48 106 HIS B C 1
ATOM 3012 O O . HIS B 1 108 ? -25.599 -9.458 20.676 1.00 77.84 106 HIS B O 1
ATOM 3019 N N . LEU B 1 109 ? -24.078 -9.657 19.024 1.00 75.28 107 LEU B N 1
ATOM 3020 C CA . LEU B 1 109 ? -25.067 -9.902 17.972 1.00 73.23 107 LEU B CA 1
ATOM 3021 C C . LEU B 1 109 ? -25.220 -11.393 17.677 1.00 72.34 107 LEU B C 1
ATOM 3022 O O . LEU B 1 109 ? -24.232 -12.117 17.552 1.00 72.07 107 LEU B O 1
ATOM 3027 N N . ASN B 1 110 ? -26.471 -11.833 17.563 1.00 72.14 108 ASN B N 1
ATOM 3028 C CA . ASN B 1 110 ? -26.804 -13.215 17.234 1.00 71.43 108 ASN B CA 1
ATOM 3029 C C . ASN B 1 110 ? -26.795 -13.433 15.715 1.00 69.15 108 ASN B C 1
ATOM 3030 O O . ASN B 1 110 ? -27.660 -12.916 15.003 1.00 68.31 108 ASN B O 1
ATOM 3035 N N . GLU B 1 111 ? -25.816 -14.196 15.227 1.00 68.41 109 GLU B N 1
ATOM 3036 C CA . GLU B 1 111 ? -25.652 -14.434 13.788 1.00 66.42 109 GLU B CA 1
ATOM 3037 C C . GLU B 1 111 ? -26.823 -15.217 13.205 1.00 65.74 109 GLU B C 1
ATOM 3038 O O . GLU B 1 111 ? -27.383 -14.837 12.179 1.00 64.49 109 GLU B O 1
ATOM 3044 N N . ASN B 1 112 ? -27.177 -16.314 13.869 1.00 66.91 110 ASN B N 1
ATOM 3045 C CA . ASN B 1 112 ? -28.210 -17.232 13.381 1.00 66.70 110 ASN B CA 1
ATOM 3046 C C . ASN B 1 112 ? -29.518 -16.522 13.047 1.00 66.97 110 ASN B C 1
ATOM 3047 O O . ASN B 1 112 ? -30.051 -16.671 11.947 1.00 65.89 110 ASN B O 1
ATOM 3052 N N . ARG B 1 113 ? -30.018 -15.743 14.001 1.00 68.75 111 ARG B N 1
ATOM 3053 C CA . ARG B 1 113 ? -31.304 -15.062 13.863 1.00 69.41 111 ARG B CA 1
ATOM 3054 C C . ARG B 1 113 ? -31.265 -13.954 12.807 1.00 68.03 111 ARG B C 1
ATOM 3055 O O . ARG B 1 113 ? -32.293 -13.624 12.211 1.00 67.98 111 ARG B O 1
ATOM 3063 N N . ALA B 1 114 ? -30.079 -13.390 12.582 1.00 67.20 112 ALA B N 1
ATOM 3064 C CA . ALA B 1 114 ? -29.877 -12.372 11.549 1.00 66.05 112 ALA B CA 1
ATOM 3065 C C . ALA B 1 114 ? -29.877 -13.000 10.159 1.00 64.32 112 ALA B C 1
ATOM 3066 O O . ALA B 1 114 ? -30.519 -12.493 9.241 1.00 63.89 112 ALA B O 1
ATOM 3068 N N . ILE B 1 115 ? -29.144 -14.101 10.009 1.00 63.50 113 ILE B N 1
ATOM 3069 C CA . ILE B 1 115 ? -29.110 -14.844 8.749 1.00 62.00 113 ILE B CA 1
ATOM 3070 C C . ILE B 1 115 ? -30.497 -15.382 8.393 1.00 62.06 113 ILE B C 1
ATOM 3071 O O . ILE B 1 115 ? -30.879 -15.394 7.223 1.00 61.43 113 ILE B O 1
ATOM 3076 N N . GLU B 1 116 ? -31.249 -15.798 9.409 1.00 63.11 114 GLU B N 1
ATOM 3077 C CA . GLU B 1 116 ? -32.604 -16.323 9.216 1.00 63.63 114 GLU B CA 1
ATOM 3078 C C . GLU B 1 116 ? -33.516 -15.321 8.490 1.00 63.47 114 GLU B C 1
ATOM 3079 O O . GLU B 1 116 ? -34.395 -15.723 7.725 1.00 63.40 114 GLU B O 1
ATOM 3085 N N . LYS B 1 117 ? -33.298 -14.026 8.734 1.00 63.43 115 LYS B N 1
ATOM 3086 C CA . LYS B 1 117 ? -34.089 -12.954 8.103 1.00 63.54 115 LYS B CA 1
ATOM 3087 C C . LYS B 1 117 ? -33.910 -12.861 6.587 1.00 62.12 115 LYS B C 1
ATOM 3088 O O . LYS B 1 117 ? -34.794 -12.354 5.896 1.00 62.61 115 LYS B O 1
ATOM 3094 N N . ILE B 1 118 ? -32.775 -13.338 6.078 1.00 60.49 116 ILE B N 1
ATOM 3095 C CA . ILE B 1 118 ? -32.499 -13.307 4.640 1.00 59.37 116 ILE B CA 1
ATOM 3096 C C . ILE B 1 118 ? -33.489 -14.215 3.913 1.00 59.45 116 ILE B C 1
ATOM 3097 O O . ILE B 1 118 ? -33.733 -15.339 4.348 1.00 59.64 116 ILE B O 1
ATOM 3102 N N . HIS B 1 119 ? -34.063 -13.723 2.816 1.00 59.64 117 HIS B N 1
ATOM 3103 C CA . HIS B 1 119 ? -35.019 -14.510 2.031 1.00 60.06 117 HIS B CA 1
ATOM 3104 C C . HIS B 1 119 ? -34.328 -15.729 1.403 1.00 58.87 117 HIS B C 1
ATOM 3105 O O . HIS B 1 119 ? -33.152 -15.650 1.043 1.00 57.90 117 HIS B O 1
ATOM 3112 N N . PRO B 1 120 ? -35.048 -16.865 1.282 1.00 58.04 118 PRO B N 1
ATOM 3113 C CA . PRO B 1 120 ? -34.431 -18.085 0.739 1.00 55.52 118 PRO B CA 1
ATOM 3114 C C . PRO B 1 120 ? -33.944 -17.964 -0.708 1.00 55.67 118 PRO B C 1
ATOM 3115 O O . PRO B 1 120 ? -32.963 -18.606 -1.077 1.00 53.90 118 PRO B O 1
ATOM 3119 N N . HIS B 1 121 ? -34.626 -17.154 -1.514 1.00 57.92 119 HIS B N 1
ATOM 3120 C CA . HIS B 1 121 ? -34.244 -16.965 -2.919 1.00 58.69 119 HIS B CA 1
ATOM 3121 C C . HIS B 1 121 ? -33.050 -16.013 -3.120 1.00 58.67 119 HIS B C 1
ATOM 3122 O O . HIS B 1 121 ? -32.497 -15.938 -4.222 1.00 59.07 119 HIS B O 1
ATOM 3129 N N . LYS B 1 122 ? -32.655 -15.297 -2.065 1.00 58.26 120 LYS B N 1
ATOM 3130 C CA . LYS B 1 122 ? -31.504 -14.388 -2.121 1.00 58.52 120 LYS B CA 1
ATOM 3131 C C . LYS B 1 122 ? -30.286 -14.879 -1.325 1.00 56.00 120 LYS B C 1
ATOM 3132 O O . LYS B 1 122 ? -29.208 -14.289 -1.420 1.00 56.23 120 LYS B O 1
ATOM 3138 N N . ASP B 1 123 ? -30.451 -15.953 -0.555 1.00 53.66 121 ASP B N 1
ATOM 3139 C CA . ASP B 1 123 ? -29.378 -16.472 0.296 1.00 51.48 121 ASP B CA 1
ATOM 3140 C C . ASP B 1 123 ? -28.198 -16.981 -0.540 1.00 50.16 121 ASP B C 1
ATOM 3141 O O . ASP B 1 123 ? -27.991 -18.188 -0.680 1.00 48.18 121 ASP B O 1
ATOM 3146 N N . ALA B 1 124 ? -27.417 -16.040 -1.066 1.00 51.40 122 ALA B N 1
ATOM 3147 C CA . ALA B 1 124 ? -26.369 -16.330 -2.044 1.00 50.82 122 ALA B CA 1
ATOM 3148 C C . ALA B 1 124 ? -25.231 -17.196 -1.498 1.00 48.33 122 ALA B C 1
ATOM 3149 O O . ALA B 1 124 ? -24.589 -17.921 -2.259 1.00 47.41 122 ALA B O 1
ATOM 3151 N N . ASP B 1 125 ? -24.976 -17.113 -0.193 1.00 47.41 123 ASP B N 1
ATOM 3152 C CA . ASP B 1 125 ? -23.922 -17.915 0.442 1.00 45.39 123 ASP B CA 1
ATOM 3153 C C . ASP B 1 125 ? -24.408 -19.302 0.894 1.00 42.82 123 ASP B C 1
ATOM 3154 O O . ASP B 1 125 ? -23.612 -20.116 1.351 1.00 40.90 123 ASP B O 1
ATOM 3159 N N . ALA B 1 126 ? -25.709 -19.555 0.763 1.00 42.96 124 ALA B N 1
ATOM 3160 C CA . ALA B 1 126 ? -26.317 -20.839 1.120 1.00 41.19 124 ALA B CA 1
ATOM 3161 C C . ALA B 1 126 ? -26.151 -21.166 2.604 1.00 40.03 124 ALA B C 1
ATOM 3162 O O . ALA B 1 126 ? -25.772 -22.281 2.966 1.00 38.33 124 ALA B O 1
ATOM 3164 N N . LEU B 1 127 ? -26.450 -20.186 3.453 1.00 41.33 125 LEU B N 1
ATOM 3165 C CA . LEU B 1 127 ? -26.287 -20.319 4.905 1.00 40.93 125 LEU B CA 1
ATOM 3166 C C . LEU B 1 127 ? -27.599 -20.559 5.656 1.00 41.17 125 LEU B C 1
ATOM 3167 O O . LEU B 1 127 ? -27.579 -20.880 6.844 1.00 40.88 125 LEU B O 1
ATOM 3172 N N . LEU B 1 128 ? -28.732 -20.391 4.979 1.00 42.09 126 LEU B N 1
ATOM 3173 C CA . LEU B 1 128 ? -30.028 -20.699 5.574 1.00 42.62 126 LEU B CA 1
ATOM 3174 C C . LEU B 1 128 ? -30.160 -22.209 5.723 1.00 40.82 126 LEU B C 1
ATOM 3175 O O . LEU B 1 128 ? -29.842 -22.948 4.790 1.00 39.67 126 LEU B O 1
ATOM 3180 N N . PRO B 1 129 ? -30.622 -22.677 6.896 1.00 40.87 127 PRO B N 1
ATOM 3181 C CA . PRO B 1 129 ? -30.852 -24.109 7.100 1.00 39.53 127 PRO B CA 1
ATOM 3182 C C . PRO B 1 129 ? -31.674 -24.774 5.992 1.00 39.64 127 PRO B C 1
ATOM 3183 O O . PRO B 1 129 ? -31.385 -25.907 5.613 1.00 38.40 127 PRO B O 1
ATOM 3187 N N . VAL B 1 130 ? -32.677 -24.073 5.471 1.00 41.49 128 VAL B N 1
ATOM 3188 C CA . VAL B 1 130 ? -33.496 -24.606 4.383 1.00 42.14 128 VAL B CA 1
ATOM 3189 C C . VAL B 1 130 ? -32.655 -24.895 3.131 1.00 41.27 128 VAL B C 1
ATOM 3190 O O . VAL B 1 130 ? -32.939 -25.840 2.394 1.00 40.92 128 VAL B O 1
ATOM 3194 N N . ASN B 1 131 ? -31.619 -24.088 2.904 1.00 41.19 129 ASN B N 1
ATOM 3195 C CA . ASN B 1 131 ? -30.689 -24.311 1.796 1.00 40.70 129 ASN B CA 1
ATOM 3196 C C . ASN B 1 131 ? -29.646 -25.379 2.128 1.00 38.66 129 ASN B C 1
ATOM 3197 O O . ASN B 1 131 ? -29.210 -26.125 1.247 1.00 38.05 129 ASN B O 1
ATOM 3202 N N . VAL B 1 132 ? -29.246 -25.450 3.395 1.00 37.94 130 VAL B N 1
ATOM 3203 C CA . VAL B 1 132 ? -28.339 -26.502 3.846 1.00 36.23 130 VAL B CA 1
ATOM 3204 C C . VAL B 1 132 ? -29.025 -27.859 3.709 1.00 36.13 130 VAL B C 1
ATOM 3205 O O . VAL B 1 132 ? -28.408 -28.835 3.265 1.00 35.22 130 VAL B O 1
ATOM 3209 N N . GLY B 1 133 ? -30.305 -27.907 4.079 1.00 37.45 131 GLY B N 1
ATOM 3210 C CA . GLY B 1 133 ? -31.103 -29.122 3.969 1.00 37.75 131 GLY B CA 1
ATOM 3211 C C . GLY B 1 133 ? -31.278 -29.586 2.540 1.00 38.49 131 GLY B C 1
ATOM 3212 O O . GLY B 1 133 ? -30.939 -30.719 2.205 1.00 37.77 131 GLY B O 1
ATOM 3213 N N . LEU B 1 134 ? -31.803 -28.706 1.692 1.00 40.43 132 LEU B N 1
ATOM 3214 C CA . LEU B 1 134 ? -32.010 -29.021 0.276 1.00 41.64 132 LEU B CA 1
ATOM 3215 C C . LEU B 1 134 ? -30.753 -29.616 -0.359 1.00 40.72 132 LEU B C 1
ATOM 3216 O O . LEU B 1 134 ? -30.842 -30.580 -1.119 1.00 41.08 132 LEU B O 1
ATOM 3221 N N . LEU B 1 135 ? -29.591 -29.056 -0.023 1.00 39.97 133 LEU B N 1
ATOM 3222 C CA . LEU B 1 135 ? -28.302 -29.600 -0.467 1.00 39.25 133 LEU B CA 1
ATOM 3223 C C . LEU B 1 135 ? -28.152 -31.065 -0.063 1.00 38.65 133 LEU B C 1
ATOM 3224 O O . LEU B 1 135 ? -27.914 -31.924 -0.910 1.00 39.14 133 LEU B O 1
ATOM 3229 N N . HIS B 1 136 ? -28.298 -31.345 1.231 1.00 38.29 134 HIS B N 1
ATOM 3230 C CA . HIS B 1 136 ? -28.085 -32.700 1.759 1.00 37.67 134 HIS B CA 1
ATOM 3231 C C . HIS B 1 136 ? -29.182 -33.699 1.370 1.00 39.31 134 HIS B C 1
ATOM 3232 O O . HIS B 1 136 ? -28.937 -34.906 1.372 1.00 39.07 134 HIS B O 1
ATOM 3239 N N . TYR B 1 137 ? -30.372 -33.199 1.033 1.00 41.46 135 TYR B N 1
ATOM 3240 C CA . TYR B 1 137 ? -31.529 -34.052 0.723 1.00 43.47 135 TYR B CA 1
ATOM 3241 C C . TYR B 1 137 ? -31.421 -34.639 -0.687 1.00 44.60 135 TYR B C 1
ATOM 3242 O O . TYR B 1 137 ? -31.368 -33.899 -1.671 1.00 45.75 135 TYR B O 1
ATOM 3251 N N . LYS B 1 138 ? -31.387 -35.966 -0.773 1.00 44.82 136 LYS B N 1
ATOM 3252 C CA . LYS B 1 138 ? -31.293 -36.676 -2.055 1.00 46.35 136 LYS B CA 1
ATOM 3253 C C . LYS B 1 138 ? -32.578 -36.534 -2.867 1.00 48.92 136 LYS B C 1
ATOM 3254 O O . LYS B 1 138 ? -33.672 -36.780 -2.354 1.00 50.03 136 LYS B O 1
ATOM 3260 N N . GLY B 1 139 ? -32.439 -36.150 -4.134 1.00 50.06 137 GLY B N 1
ATOM 3261 C CA . GLY B 1 139 ? -33.587 -35.923 -5.014 1.00 52.87 137 GLY B CA 1
ATOM 3262 C C . GLY B 1 139 ? -34.133 -34.508 -4.909 1.00 53.14 137 GLY B C 1
ATOM 3263 O O . GLY B 1 139 ? -35.209 -34.202 -5.429 1.00 55.37 137 GLY B O 1
ATOM 3264 N N . ARG B 1 140 ? -33.387 -33.651 -4.220 1.00 50.86 138 ARG B N 1
ATOM 3265 C CA . ARG B 1 140 ? -33.730 -32.247 -4.058 1.00 51.04 138 ARG B CA 1
ATOM 3266 C C . ARG B 1 140 ? -32.449 -31.447 -4.258 1.00 49.49 138 ARG B C 1
ATOM 3267 O O . ARG B 1 140 ? -31.400 -31.802 -3.719 1.00 47.32 138 ARG B O 1
ATOM 3275 N N . GLU B 1 141 ? -32.534 -30.388 -5.055 1.00 50.88 139 GLU B N 1
ATOM 3276 C CA . GLU B 1 141 ? -31.384 -29.537 -5.340 1.00 50.01 139 GLU B CA 1
ATOM 3277 C C . GLU B 1 141 ? -31.697 -28.109 -4.893 1.00 50.12 139 GLU B C 1
ATOM 3278 O O . GLU B 1 141 ? -32.756 -27.581 -5.222 1.00 52.08 139 GLU B O 1
ATOM 3284 N N . PRO B 1 142 ? -30.781 -27.484 -4.133 1.00 48.21 140 PRO B N 1
ATOM 3285 C CA . PRO B 1 142 ? -31.041 -26.161 -3.567 1.00 48.57 140 PRO B CA 1
ATOM 3286 C C . PRO B 1 142 ? -30.863 -25.021 -4.578 1.00 50.30 140 PRO B C 1
ATOM 3287 O O . PRO B 1 142 ? -30.200 -25.211 -5.599 1.00 50.74 140 PRO B O 1
ATOM 3291 N N . PRO B 1 143 ? -31.450 -23.840 -4.297 1.00 51.53 141 PRO B N 1
ATOM 3292 C CA . PRO B 1 143 ? -31.225 -22.648 -5.130 1.00 53.38 141 PRO B CA 1
ATOM 3293 C C . PRO B 1 143 ? -29.762 -22.189 -5.168 1.00 52.36 141 PRO B C 1
ATOM 3294 O O . PRO B 1 143 ? -29.300 -21.702 -6.199 1.00 53.51 141 PRO B O 1
ATOM 3298 N N . PHE B 1 144 ? -29.057 -22.339 -4.046 1.00 50.27 142 PHE B N 1
ATOM 3299 C CA . PHE B 1 144 ? -27.639 -21.995 -3.955 1.00 49.49 142 PHE B CA 1
ATOM 3300 C C . PHE B 1 144 ? -26.849 -23.091 -3.256 1.00 47.06 142 PHE B C 1
ATOM 3301 O O . PHE B 1 144 ? -27.393 -23.854 -2.461 1.00 46.08 142 PHE B O 1
ATOM 3309 N N . THR B 1 145 ? -25.557 -23.151 -3.558 1.00 46.54 143 THR B N 1
ATOM 3310 C CA . THR B 1 145 ? -24.613 -24.005 -2.844 1.00 44.29 143 THR B CA 1
ATOM 3311 C C . THR B 1 145 ? -23.597 -23.084 -2.176 1.00 44.24 143 THR B C 1
ATOM 3312 O O . THR B 1 145 ? -23.260 -22.037 -2.730 1.00 45.97 143 THR B O 1
ATOM 3316 N N . PRO B 1 146 ? -23.110 -23.451 -0.979 1.00 42.65 144 PRO B N 1
ATOM 3317 C CA . PRO B 1 146 ? -22.039 -22.630 -0.418 1.00 42.95 144 PRO B CA 1
ATOM 3318 C C . PRO B 1 146 ? -20.884 -22.464 -1.412 1.00 43.65 144 PRO B C 1
ATOM 3319 O O . PRO B 1 146 ? -20.454 -23.438 -2.038 1.00 42.92 144 PRO B O 1
ATOM 3323 N N . CYS B 1 147 ? -20.405 -21.231 -1.550 1.00 45.27 145 CYS B N 1
ATOM 3324 C CA . CYS B 1 147 ? -19.468 -20.862 -2.611 1.00 46.59 145 CYS B CA 1
ATOM 3325 C C . CYS B 1 147 ? -18.198 -21.706 -2.621 1.00 45.35 145 CYS B C 1
ATOM 3326 O O . CYS B 1 147 ? -17.824 -22.263 -3.654 1.00 45.57 145 CYS B O 1
ATOM 3329 N N . THR B 1 148 ? -17.541 -21.797 -1.470 1.00 44.26 146 THR B N 1
ATOM 3330 C CA . THR B 1 148 ? -16.261 -22.496 -1.375 1.00 43.51 146 THR B CA 1
ATOM 3331 C C . THR B 1 148 ? -16.387 -23.963 -1.778 1.00 41.72 146 THR B C 1
ATOM 3332 O O . THR B 1 148 ? -15.543 -24.482 -2.507 1.00 42.16 146 THR B O 1
ATOM 3336 N N . ALA B 1 149 ? -17.446 -24.616 -1.306 1.00 40.15 147 ALA B N 1
ATOM 3337 C CA . ALA B 1 149 ? -17.694 -26.027 -1.607 1.00 38.61 147 ALA B CA 1
ATOM 3338 C C . ALA B 1 149 ? -18.009 -26.247 -3.083 1.00 39.64 147 ALA B C 1
ATOM 3339 O O . ALA B 1 149 ? -17.515 -27.201 -3.690 1.00 39.42 147 ALA B O 1
ATOM 3341 N N . LYS B 1 150 ? -18.828 -25.365 -3.656 1.00 40.95 148 LYS B N 1
ATOM 3342 C CA . LYS B 1 150 ? -19.117 -25.410 -5.090 1.00 42.43 148 LYS B CA 1
ATOM 3343 C C . LYS B 1 150 ? -17.828 -25.275 -5.885 1.00 43.56 148 LYS B C 1
ATOM 3344 O O . LYS B 1 150 ? -17.618 -25.999 -6.857 1.00 44.23 148 LYS B O 1
ATOM 3350 N N . GLY B 1 151 ? -16.965 -24.358 -5.449 1.00 44.05 149 GLY B N 1
ATOM 3351 C CA . GLY B 1 151 ? -15.692 -24.089 -6.116 1.00 45.43 149 GLY B CA 1
ATOM 3352 C C . GLY B 1 151 ? -14.769 -25.287 -6.128 1.00 44.30 149 GLY B C 1
ATOM 3353 O O . GLY B 1 151 ? -14.226 -25.644 -7.171 1.00 45.47 149 GLY B O 1
ATOM 3354 N N . VAL B 1 152 ? -14.603 -25.911 -4.964 1.00 42.23 150 VAL B N 1
ATOM 3355 C CA . VAL B 1 152 ? -13.763 -27.105 -4.829 1.00 41.21 150 VAL B CA 1
ATOM 3356 C C . VAL B 1 152 ? -14.166 -28.185 -5.832 1.00 41.48 150 VAL B C 1
ATOM 3357 O O . VAL B 1 152 ? -13.314 -28.754 -6.511 1.00 42.46 150 VAL B O 1
ATOM 3361 N N . ILE B 1 153 ? -15.466 -28.446 -5.940 1.00 41.03 151 ILE B N 1
ATOM 3362 C CA . ILE B 1 153 ? -15.967 -29.427 -6.898 1.00 41.61 151 ILE B CA 1
ATOM 3363 C C . ILE B 1 153 ? -15.669 -29.013 -8.338 1.00 44.35 151 ILE B C 1
ATOM 3364 O O . ILE B 1 153 ? -15.304 -29.855 -9.159 1.00 45.37 151 ILE B O 1
ATOM 3369 N N . VAL B 1 154 ? -15.803 -27.723 -8.641 1.00 45.92 152 VAL B N 1
ATOM 3370 C CA . VAL B 1 154 ? -15.543 -27.237 -9.998 1.00 48.93 152 VAL B CA 1
ATOM 3371 C C . VAL B 1 154 ? -14.067 -27.411 -10.368 1.00 50.20 152 VAL B C 1
ATOM 3372 O O . VAL B 1 154 ? -13.754 -27.813 -11.489 1.00 52.28 152 VAL B O 1
ATOM 3376 N N . LEU B 1 155 ? -13.170 -27.115 -9.429 1.00 49.43 153 LEU B N 1
ATOM 3377 C CA . LEU B 1 155 ? -11.736 -27.364 -9.628 1.00 50.51 153 LEU B CA 1
ATOM 3378 C C . LEU B 1 155 ? -11.460 -28.857 -9.816 1.00 49.96 153 LEU B C 1
ATOM 3379 O O . LEU B 1 155 ? -10.597 -29.237 -10.615 1.00 51.86 153 LEU B O 1
ATOM 3384 N N . LEU B 1 156 ? -12.189 -29.690 -9.075 1.00 47.72 154 LEU B N 1
ATOM 3385 C CA . LEU B 1 156 ? -12.110 -31.145 -9.229 1.00 47.38 154 LEU B CA 1
ATOM 3386 C C . LEU B 1 156 ? -12.519 -31.578 -10.640 1.00 49.83 154 LEU B C 1
ATOM 3387 O O . LEU B 1 156 ? -11.773 -32.297 -11.307 1.00 51.37 154 LEU B O 1
ATOM 3392 N N . LYS B 1 157 ? -13.696 -31.140 -11.088 1.00 50.56 155 LYS B N 1
ATOM 3393 C CA . LYS B 1 157 ? -14.176 -31.470 -12.438 1.00 53.26 155 LYS B CA 1
ATOM 3394 C C . LYS B 1 157 ? -13.273 -30.898 -13.534 1.00 56.26 155 LYS B C 1
ATOM 3395 O O . LYS B 1 157 ? -12.925 -31.605 -14.481 1.00 58.36 155 LYS B O 1
ATOM 3401 N N . ARG B 1 158 ? -12.901 -29.625 -13.398 1.00 56.76 156 ARG B N 1
ATOM 3402 C CA . ARG B 1 158 ? -12.108 -28.926 -14.417 1.00 59.97 156 ARG B CA 1
ATOM 3403 C C . ARG B 1 158 ? -10.726 -29.541 -14.625 1.00 60.95 156 ARG B C 1
ATOM 3404 O O . ARG B 1 158 ? -10.206 -29.541 -15.744 1.00 63.99 156 ARG B O 1
ATOM 3412 N N . CYS B 1 159 ? -10.137 -30.064 -13.551 1.00 58.58 157 CYS B N 1
ATOM 3413 C CA . CYS B 1 159 ? -8.811 -30.687 -13.622 1.00 59.40 157 CYS B CA 1
ATOM 3414 C C . CYS B 1 159 ? -8.854 -32.159 -14.059 1.00 59.56 157 CYS B C 1
ATOM 3415 O O . CYS B 1 159 ? -7.809 -32.795 -14.192 1.00 60.40 157 CYS B O 1
ATOM 3418 N N . GLY B 1 160 ? -10.054 -32.692 -14.286 1.00 58.98 158 GLY B N 1
ATOM 3419 C CA . GLY B 1 160 ? -10.220 -34.075 -14.732 1.00 59.53 158 GLY B CA 1
ATOM 3420 C C . GLY B 1 160 ? -9.946 -35.077 -13.627 1.00 56.81 158 GLY B C 1
ATOM 3421 O O . GLY B 1 160 ? -9.472 -36.185 -13.882 1.00 57.55 158 GLY B O 1
ATOM 3422 N N . ILE B 1 161 ? -10.253 -34.681 -12.396 1.00 53.80 159 ILE B N 1
ATOM 3423 C CA . ILE B 1 161 ? -10.006 -35.514 -11.229 1.00 51.37 159 ILE B CA 1
ATOM 3424 C C . ILE B 1 161 ? -11.251 -36.342 -10.922 1.00 49.99 159 ILE B C 1
ATOM 3425 O O . ILE B 1 161 ? -12.332 -35.786 -10.706 1.00 49.25 159 ILE B O 1
ATOM 3430 N N . GLU B 1 162 ? -11.095 -37.665 -10.913 1.00 49.99 160 GLU B N 1
ATOM 3431 C CA . GLU B 1 162 ? -12.217 -38.574 -10.667 1.00 49.06 160 GLU B CA 1
ATOM 3432 C C . GLU B 1 162 ? -12.673 -38.515 -9.215 1.00 45.68 160 GLU B C 1
ATOM 3433 O O . GLU B 1 162 ? -11.853 -38.522 -8.297 1.00 44.13 160 GLU B O 1
ATOM 3439 N N . MET B 1 163 ? -13.988 -38.444 -9.026 1.00 44.78 161 MET B N 1
ATOM 3440 C CA . MET B 1 163 ? -14.602 -38.518 -7.701 1.00 42.08 161 MET B CA 1
ATOM 3441 C C . MET B 1 163 ? -15.447 -39.785 -7.514 1.00 41.62 161 MET B C 1
ATOM 3442 O O . MET B 1 163 ? -15.798 -40.128 -6.391 1.00 40.00 161 MET B O 1
ATOM 3447 N N . ALA B 1 164 ? -15.776 -40.475 -8.602 1.00 43.47 162 ALA B N 1
ATOM 3448 C CA . ALA B 1 164 ? -16.607 -41.673 -8.525 1.00 43.65 162 ALA B CA 1
ATOM 3449 C C . ALA B 1 164 ? -15.775 -42.893 -8.131 1.00 43.17 162 ALA B C 1
ATOM 3450 O O . ALA B 1 164 ? -14.830 -43.259 -8.828 1.00 44.52 162 ALA B O 1
ATOM 3452 N N . GLY B 1 165 ? -16.136 -43.511 -7.008 1.00 41.25 163 GLY B N 1
ATOM 3453 C CA . GLY B 1 165 ? -15.477 -44.727 -6.530 1.00 40.98 163 GLY B CA 1
ATOM 3454 C C . GLY B 1 165 ? -14.133 -44.482 -5.871 1.00 39.41 163 GLY B C 1
ATOM 3455 O O . GLY B 1 165 ? -13.357 -45.418 -5.672 1.00 39.63 163 GLY B O 1
ATOM 3456 N N . LYS B 1 166 ? -13.865 -43.226 -5.523 1.00 37.88 164 LYS B N 1
ATOM 3457 C CA . LYS B 1 166 ? -12.586 -42.834 -4.945 1.00 36.79 164 LYS B CA 1
ATOM 3458 C C . LYS B 1 166 ? -12.731 -42.600 -3.452 1.00 34.31 164 LYS B C 1
ATOM 3459 O O . LYS B 1 166 ? -13.842 -42.411 -2.952 1.00 33.37 164 LYS B O 1
ATOM 3465 N N . ARG B 1 167 ? -11.602 -42.627 -2.748 1.00 33.49 165 ARG B N 1
ATOM 3466 C CA . ARG B 1 167 ? -11.578 -42.416 -1.298 1.00 31.62 165 ARG B CA 1
ATOM 3467 C C . ARG B 1 167 ? -11.253 -40.951 -0.993 1.00 30.72 165 ARG B C 1
ATOM 3468 O O . ARG B 1 167 ? -10.252 -40.423 -1.477 1.00 31.37 165 ARG B O 1
ATOM 3476 N N . ALA B 1 168 ? -12.111 -40.302 -0.207 1.00 29.33 166 ALA B N 1
ATOM 3477 C CA . ALA B 1 168 ? -12.004 -38.864 0.033 1.00 29.11 166 ALA B CA 1
ATOM 3478 C C . ALA B 1 168 ? -11.996 -38.512 1.514 1.00 27.97 166 ALA B C 1
ATOM 3479 O O . ALA B 1 168 ? -12.949 -38.811 2.223 1.00 27.32 166 ALA B O 1
ATOM 3481 N N . VAL B 1 169 ? -10.923 -37.862 1.966 1.00 28.14 167 VAL B N 1
ATOM 3482 C CA . VAL B 1 169 ? -10.837 -37.343 3.327 1.00 27.52 167 VAL B CA 1
ATOM 3483 C C . VAL B 1 169 ? -11.069 -35.834 3.316 1.00 27.90 167 VAL B C 1
ATOM 3484 O O . VAL B 1 169 ? -10.441 -35.118 2.538 1.00 28.92 167 VAL B O 1
ATOM 3488 N N . VAL B 1 170 ? -11.968 -35.355 4.176 1.00 27.27 168 VAL B N 1
ATOM 3489 C CA . VAL B 1 170 ? -12.208 -33.918 4.326 1.00 27.72 168 VAL B CA 1
ATOM 3490 C C . VAL B 1 170 ? -11.805 -33.476 5.726 1.00 27.87 168 VAL B C 1
ATOM 3491 O O . VAL B 1 170 ? -12.426 -33.871 6.709 1.00 27.21 168 VAL B O 1
ATOM 3495 N N . LEU B 1 171 ? -10.761 -32.657 5.806 1.00 29.16 169 LEU B N 1
ATOM 3496 C CA . LEU B 1 171 ? -10.270 -32.153 7.077 1.00 29.96 169 LEU B CA 1
ATOM 3497 C C . LEU B 1 171 ? -11.057 -30.902 7.469 1.00 30.79 169 LEU B C 1
ATOM 3498 O O . LEU B 1 171 ? -10.769 -29.793 7.008 1.00 31.84 169 LEU B O 1
ATOM 3503 N N . GLY B 1 172 ? -12.060 -31.102 8.320 1.00 30.46 170 GLY B N 1
ATOM 3504 C CA . GLY B 1 172 ? -12.920 -30.024 8.782 1.00 31.34 170 GLY B CA 1
ATOM 3505 C C . GLY B 1 172 ? -14.377 -30.324 8.501 1.00 30.49 170 GLY B C 1
ATOM 3506 O O . GLY B 1 172 ? -14.706 -30.943 7.490 1.00 29.34 170 GLY B O 1
ATOM 3507 N N . ARG B 1 173 ? -15.240 -29.864 9.402 1.00 31.37 171 ARG B N 1
ATOM 3508 C CA . ARG B 1 173 ? -16.683 -30.071 9.306 1.00 31.30 171 ARG B CA 1
ATOM 3509 C C . ARG B 1 173 ? -17.441 -28.745 9.422 1.00 32.89 171 ARG B C 1
ATOM 3510 O O . ARG B 1 173 ? -18.529 -28.696 10.000 1.00 33.32 171 ARG B O 1
ATOM 3518 N N . SER B 1 174 ? -16.872 -27.675 8.875 1.00 34.41 172 SER B N 1
ATOM 3519 C CA . SER B 1 174 ? -17.470 -26.345 9.005 1.00 36.22 172 SER B CA 1
ATOM 3520 C C . SER B 1 174 ? -18.690 -26.211 8.100 1.00 36.23 172 SER B C 1
ATOM 3521 O O . SER B 1 174 ? -18.820 -26.933 7.111 1.00 35.31 172 SER B O 1
ATOM 3524 N N . ASN B 1 175 ? -19.580 -25.286 8.450 1.00 37.77 173 ASN B N 1
ATOM 3525 C CA . ASN B 1 175 ? -20.787 -25.034 7.660 1.00 38.21 173 ASN B CA 1
ATOM 3526 C C . ASN B 1 175 ? -20.475 -24.367 6.323 1.00 38.95 173 ASN B C 1
ATOM 3527 O O . ASN B 1 175 ? -21.228 -24.522 5.357 1.00 38.87 173 ASN B O 1
ATOM 3532 N N . ILE B 1 176 ? -19.365 -23.631 6.276 1.00 39.98 174 ILE B N 1
ATOM 3533 C CA . ILE B 1 176 ? -18.971 -22.886 5.080 1.00 41.03 174 ILE B CA 1
ATOM 3534 C C . ILE B 1 176 ? -18.223 -23.741 4.053 1.00 39.93 174 ILE B C 1
ATOM 3535 O O . ILE B 1 176 ? -18.370 -23.516 2.854 1.00 40.59 174 ILE B O 1
ATOM 3540 N N . VAL B 1 177 ? -17.425 -24.707 4.514 1.00 38.54 175 VAL B N 1
ATOM 3541 C CA . VAL B 1 177 ? -16.566 -25.490 3.616 1.00 37.81 175 VAL B CA 1
ATOM 3542 C C . VAL B 1 177 ? -16.639 -26.997 3.858 1.00 35.92 175 VAL B C 1
ATOM 3543 O O . VAL B 1 177 ? -16.965 -27.756 2.947 1.00 35.47 175 VAL B O 1
ATOM 3547 N N . GLY B 1 178 ? -16.327 -27.420 5.081 1.00 35.05 176 GLY B N 1
ATOM 3548 C CA . GLY B 1 178 ? -16.085 -28.828 5.380 1.00 33.49 176 GLY B CA 1
ATOM 3549 C C . GLY B 1 178 ? -17.276 -29.741 5.190 1.00 32.43 176 GLY B C 1
ATOM 3550 O O . GLY B 1 178 ? -17.185 -30.760 4.501 1.00 31.75 176 GLY B O 1
ATOM 3551 N N . ALA B 1 179 ? -18.390 -29.385 5.819 1.00 32.50 177 ALA B N 1
ATOM 3552 C CA . ALA B 1 179 ? -19.618 -30.153 5.682 1.00 31.80 177 ALA B CA 1
ATOM 3553 C C . ALA B 1 179 ? -20.082 -30.182 4.226 1.00 32.08 177 ALA B C 1
ATOM 3554 O O . ALA B 1 179 ? -20.167 -31.258 3.633 1.00 31.86 177 ALA B O 1
ATOM 3556 N N . PRO B 1 180 ? -20.358 -29.005 3.632 1.00 32.97 178 PRO B N 1
ATOM 3557 C CA . PRO B 1 180 ? -20.934 -29.022 2.283 1.00 33.47 178 PRO B CA 1
ATOM 3558 C C . PRO B 1 180 ? -20.069 -29.736 1.244 1.00 33.20 178 PRO B C 1
ATOM 3559 O O . PRO B 1 180 ? -20.614 -30.436 0.395 1.00 33.51 178 PRO B O 1
ATOM 3563 N N . VAL B 1 181 ? -18.746 -29.571 1.315 1.00 32.90 179 VAL B N 1
ATOM 3564 C CA . VAL B 1 181 ? -17.838 -30.256 0.387 1.00 32.92 179 VAL B CA 1
ATOM 3565 C C . VAL B 1 181 ? -17.956 -31.772 0.524 1.00 31.67 179 VAL B C 1
ATOM 3566 O O . VAL B 1 181 ? -17.916 -32.497 -0.473 1.00 32.03 179 VAL B O 1
ATOM 3570 N N . ALA B 1 182 ? -18.100 -32.240 1.761 1.00 30.43 180 ALA B N 1
ATOM 3571 C CA . ALA B 1 182 ? -18.280 -33.662 2.038 1.00 29.46 180 ALA B CA 1
ATOM 3572 C C . ALA B 1 182 ? -19.570 -34.179 1.410 1.00 29.62 180 ALA B C 1
ATOM 3573 O O . ALA B 1 182 ? -19.578 -35.242 0.790 1.00 29.93 180 ALA B O 1
ATOM 3575 N N . ALA B 1 183 ? -20.653 -33.421 1.565 1.00 29.72 181 ALA B N 1
ATOM 3576 C CA . ALA B 1 183 ? -21.946 -33.781 0.976 1.00 30.35 181 ALA B CA 1
ATOM 3577 C C . ALA B 1 183 ? -21.879 -33.839 -0.551 1.00 31.55 181 ALA B C 1
ATOM 3578 O O . ALA B 1 183 ? -22.438 -34.747 -1.166 1.00 32.31 181 ALA B O 1
ATOM 3580 N N . LEU B 1 184 ? -21.191 -32.871 -1.153 1.00 31.98 182 LEU B N 1
ATOM 3581 C CA . LEU B 1 184 ? -21.071 -32.796 -2.605 1.00 33.42 182 LEU B CA 1
ATOM 3582 C C . LEU B 1 184 ? -20.146 -33.873 -3.164 1.00 33.58 182 LEU B C 1
ATOM 3583 O O . LEU B 1 184 ? -20.468 -34.500 -4.177 1.00 34.81 182 LEU B O 1
ATOM 3588 N N . LEU B 1 185 ? -18.997 -34.076 -2.517 1.00 32.56 183 LEU B N 1
ATOM 3589 C CA . LEU B 1 185 ? -18.102 -35.182 -2.871 1.00 32.60 183 LEU B CA 1
ATOM 3590 C C . LEU B 1 185 ? -18.868 -36.505 -2.871 1.00 32.66 183 LEU B C 1
ATOM 3591 O O . LEU B 1 185 ? -18.695 -37.318 -3.782 1.00 33.80 183 LEU B O 1
ATOM 3596 N N . MET B 1 186 ? -19.718 -36.710 -1.862 1.00 31.67 184 MET B N 1
ATOM 3597 C CA . MET B 1 186 ? -20.554 -37.917 -1.795 1.00 32.05 184 MET B CA 1
ATOM 3598 C C . MET B 1 186 ? -21.550 -37.975 -2.947 1.00 33.90 184 MET B C 1
ATOM 3599 O O . MET B 1 186 ? -21.754 -39.039 -3.524 1.00 34.99 184 MET B O 1
ATOM 3604 N N . LYS B 1 187 ? -22.161 -36.837 -3.277 1.00 34.73 185 LYS B N 1
ATOM 3605 C CA . LYS B 1 187 ? -23.097 -36.752 -4.407 1.00 36.99 185 LYS B CA 1
ATOM 3606 C C . LYS B 1 187 ? -22.414 -37.127 -5.724 1.00 38.50 185 LYS B C 1
ATOM 3607 O O . LYS B 1 187 ? -23.073 -37.578 -6.656 1.00 40.32 185 LYS B O 1
ATOM 3613 N N . GLU B 1 188 ? -21.092 -36.959 -5.781 1.00 38.02 186 GLU B N 1
ATOM 3614 C CA . GLU B 1 188 ? -20.285 -37.411 -6.920 1.00 39.67 186 GLU B CA 1
ATOM 3615 C C . GLU B 1 188 ? -19.751 -38.847 -6.750 1.00 39.42 186 GLU B C 1
ATOM 3616 O O . GLU B 1 188 ? -18.767 -39.227 -7.390 1.00 40.38 186 GLU B O 1
ATOM 3622 N N . ASN B 1 189 ? -20.408 -39.634 -5.897 1.00 38.41 187 ASN B N 1
ATOM 3623 C CA . ASN B 1 189 ? -20.008 -41.013 -5.579 1.00 38.13 187 ASN B CA 1
ATOM 3624 C C . ASN B 1 189 ? -18.562 -41.193 -5.096 1.00 36.90 187 ASN B C 1
ATOM 3625 O O . ASN B 1 189 ? -17.913 -42.203 -5.385 1.00 37.86 187 ASN B O 1
ATOM 3630 N N . ALA B 1 190 ? -18.074 -40.214 -4.338 1.00 34.94 188 ALA B N 1
ATOM 3631 C CA . ALA B 1 190 ? -16.866 -40.389 -3.550 1.00 33.40 188 ALA B CA 1
ATOM 3632 C C . ALA B 1 190 ? -17.262 -40.952 -2.182 1.00 31.65 188 ALA B C 1
ATOM 3633 O O . ALA B 1 190 ? -18.329 -40.629 -1.658 1.00 30.86 188 ALA B O 1
ATOM 3635 N N . THR B 1 191 ? -16.413 -41.807 -1.618 1.00 30.95 189 THR B N 1
ATOM 3636 C CA . THR B 1 191 ? -16.646 -42.361 -0.287 1.00 29.59 189 THR B CA 1
ATOM 3637 C C . THR B 1 191 ? -15.911 -41.480 0.719 1.00 28.32 189 THR B C 1
ATOM 3638 O O . THR B 1 191 ? -14.699 -41.603 0.891 1.00 28.48 189 THR B O 1
ATOM 3642 N N . VAL B 1 192 ? -16.660 -40.605 1.386 1.00 27.43 190 VAL B N 1
ATOM 3643 C CA . VAL B 1 192 ? -16.087 -39.504 2.150 1.00 26.46 190 VAL B CA 1
ATOM 3644 C C . VAL B 1 192 ? -16.028 -39.782 3.648 1.00 25.56 190 VAL B C 1
ATOM 3645 O O . VAL B 1 192 ? -17.014 -40.224 4.245 1.00 25.42 190 VAL B O 1
ATOM 3649 N N . THR B 1 193 ? -14.867 -39.505 4.242 1.00 25.09 191 THR B N 1
ATOM 3650 C CA . THR B 1 193 ? -14.707 -39.485 5.685 1.00 24.45 191 THR B CA 1
ATOM 3651 C C . THR B 1 193 ? -14.398 -38.044 6.092 1.00 24.67 191 THR B C 1
ATOM 3652 O O . THR B 1 193 ? -13.538 -37.407 5.492 1.00 25.51 191 THR B O 1
ATOM 3656 N N . ILE B 1 194 ? -15.109 -37.536 7.098 1.00 24.40 192 ILE B N 1
ATOM 3657 C CA . ILE B 1 194 ? -14.924 -36.169 7.584 1.00 24.60 192 ILE B CA 1
ATOM 3658 C C . ILE B 1 194 ? -14.133 -36.178 8.895 1.00 24.79 192 ILE B C 1
ATOM 3659 O O . ILE B 1 194 ? -14.622 -36.677 9.918 1.00 24.56 192 ILE B O 1
ATOM 3664 N N . VAL B 1 195 ? -12.918 -35.628 8.852 1.00 25.12 193 VAL B N 1
ATOM 3665 C CA . VAL B 1 195 ? -12.059 -35.500 10.032 1.00 25.64 193 VAL B CA 1
ATOM 3666 C C . VAL B 1 195 ? -12.300 -34.148 10.708 1.00 26.45 193 VAL B C 1
ATOM 3667 O O . VAL B 1 195 ? -12.625 -33.165 10.046 1.00 26.80 193 VAL B O 1
ATOM 3671 N N . HIS B 1 196 ? -12.135 -34.113 12.028 1.00 27.03 194 HIS B N 1
ATOM 3672 C CA . HIS B 1 196 ? -12.434 -32.928 12.832 1.00 28.04 194 HIS B CA 1
ATOM 3673 C C . HIS B 1 196 ? -11.726 -33.018 14.196 1.00 29.43 194 HIS B C 1
ATOM 3674 O O . HIS B 1 196 ? -10.914 -33.919 14.412 1.00 29.44 194 HIS B O 1
ATOM 3681 N N . SER B 1 197 ? -12.028 -32.091 15.106 1.00 30.89 195 SER B N 1
ATOM 3682 C CA . SER B 1 197 ? -11.342 -32.017 16.402 1.00 32.81 195 SER B CA 1
ATOM 3683 C C . SER B 1 197 ? -11.520 -33.264 17.268 1.00 32.50 195 SER B C 1
ATOM 3684 O O . SER B 1 197 ? -10.629 -33.608 18.045 1.00 33.74 195 SER B O 1
ATOM 3687 N N . GLY B 1 198 ? -12.669 -33.927 17.144 1.00 31.01 196 GLY B N 1
ATOM 3688 C CA . GLY B 1 198 ? -12.913 -35.198 17.835 1.00 30.71 196 GLY B CA 1
ATOM 3689 C C . GLY B 1 198 ? -12.043 -36.361 17.366 1.00 29.72 196 GLY B C 1
ATOM 3690 O O . GLY B 1 198 ? -11.834 -37.329 18.103 1.00 29.94 196 GLY B O 1
ATOM 3691 N N . THR B 1 199 ? -11.540 -36.268 16.137 1.00 28.72 197 THR B N 1
ATOM 3692 C CA . THR B 1 199 ? -10.699 -37.312 15.553 1.00 28.05 197 THR B CA 1
ATOM 3693 C C . THR B 1 199 ? -9.288 -37.262 16.130 1.00 29.66 197 THR B C 1
ATOM 3694 O O . THR B 1 199 ? -8.694 -36.190 16.232 1.00 30.77 197 THR B O 1
ATOM 3698 N N . SER B 1 200 ? -8.750 -38.421 16.495 1.00 29.99 198 SER B N 1
ATOM 3699 C CA . SER B 1 200 ? -7.367 -38.502 16.949 1.00 31.72 198 SER B CA 1
ATOM 3700 C C . SER B 1 200 ? -6.442 -38.310 15.752 1.00 31.54 198 SER B C 1
ATOM 3701 O O . SER B 1 200 ? -6.800 -38.648 14.632 1.00 30.28 198 SER B O 1
ATOM 3704 N N . THR B 1 201 ? -5.255 -37.770 15.997 1.00 33.46 199 THR B N 1
ATOM 3705 C CA . THR B 1 201 ? -4.295 -37.487 14.935 1.00 33.97 199 THR B CA 1
ATOM 3706 C C . THR B 1 201 ? -3.883 -38.740 14.159 1.00 33.44 199 THR B C 1
ATOM 3707 O O . THR B 1 201 ? -3.795 -38.705 12.935 1.00 32.95 199 THR B O 1
ATOM 3711 N N . GLU B 1 202 ? -3.642 -39.845 14.854 1.00 34.15 200 GLU B N 1
ATOM 3712 C CA . GLU B 1 202 ? -3.221 -41.071 14.173 1.00 34.09 200 GLU B CA 1
ATOM 3713 C C . GLU B 1 202 ? -4.369 -41.751 13.424 1.00 32.38 200 GLU B C 1
ATOM 3714 O O . GLU B 1 202 ? -4.115 -42.534 12.513 1.00 32.26 200 GLU B O 1
ATOM 3720 N N . ASP B 1 203 ? -5.615 -41.443 13.791 1.00 31.64 201 ASP B N 1
ATOM 3721 C CA . ASP B 1 203 ? -6.777 -41.819 12.972 1.00 30.29 201 ASP B CA 1
ATOM 3722 C C . ASP B 1 203 ? -6.807 -40.999 11.692 1.00 29.96 201 ASP B C 1
ATOM 3723 O O . ASP B 1 203 ? -6.948 -41.552 10.602 1.00 29.58 201 ASP B O 1
ATOM 3728 N N . MET B 1 204 ? -6.687 -39.681 11.831 1.00 30.67 202 MET B N 1
ATOM 3729 C CA . MET B 1 204 ? -6.594 -38.783 10.675 1.00 30.78 202 MET B CA 1
ATOM 3730 C C . MET B 1 204 ? -5.585 -39.329 9.669 1.00 31.41 202 MET B C 1
ATOM 3731 O O . MET B 1 204 ? -5.915 -39.544 8.502 1.00 30.98 202 MET B O 1
ATOM 3736 N N . ILE B 1 205 ? -4.367 -39.577 10.147 1.00 32.79 203 ILE B N 1
ATOM 3737 C CA . ILE B 1 205 ? -3.274 -40.050 9.300 1.00 33.91 203 ILE B CA 1
ATOM 3738 C C . ILE B 1 205 ? -3.621 -41.374 8.617 1.00 33.44 203 ILE B C 1
ATOM 3739 O O . ILE B 1 205 ? -3.283 -41.574 7.450 1.00 33.87 203 ILE B O 1
ATOM 3744 N N . ASP B 1 206 ? -4.301 -42.267 9.334 1.00 33.04 204 ASP B N 1
ATOM 3745 C CA . ASP B 1 206 ? -4.719 -43.545 8.753 1.00 32.95 204 ASP B CA 1
ATOM 3746 C C . ASP B 1 206 ? -5.781 -43.358 7.664 1.00 32.13 204 ASP B C 1
ATOM 3747 O O . ASP B 1 206 ? -5.751 -44.050 6.646 1.00 32.51 204 ASP B O 1
ATOM 3752 N N . TYR B 1 207 ? -6.718 -42.435 7.880 1.00 31.34 205 TYR B N 1
ATOM 3753 C CA . TYR B 1 207 ? -7.689 -42.085 6.846 1.00 30.77 205 TYR B CA 1
ATOM 3754 C C . TYR B 1 207 ? -6.993 -41.463 5.643 1.00 31.64 205 TYR B C 1
ATOM 3755 O O . TYR B 1 207 ? -7.340 -41.766 4.504 1.00 31.97 205 TYR B O 1
ATOM 3764 N N . LEU B 1 208 ? -6.014 -40.596 5.900 1.00 32.44 206 LEU B N 1
ATOM 3765 C CA . LEU B 1 208 ? -5.234 -39.967 4.829 1.00 33.56 206 LEU B CA 1
ATOM 3766 C C . LEU B 1 208 ? -4.407 -40.986 4.045 1.00 34.62 206 LEU B C 1
ATOM 3767 O O . LEU B 1 208 ? -4.160 -40.804 2.856 1.00 35.79 206 LEU B O 1
ATOM 3772 N N . ARG B 1 209 ? -3.979 -42.050 4.715 1.00 34.70 207 ARG B N 1
ATOM 3773 C CA . ARG B 1 209 ? -3.113 -43.054 4.100 1.00 35.99 207 ARG B CA 1
ATOM 3774 C C . ARG B 1 209 ? -3.652 -43.601 2.777 1.00 36.37 207 ARG B C 1
ATOM 3775 O O . ARG B 1 209 ? -2.883 -43.966 1.888 1.00 38.09 207 ARG B O 1
ATOM 3783 N N . THR B 1 210 ? -4.974 -43.659 2.655 1.00 35.09 208 THR B N 1
ATOM 3784 C CA . THR B 1 210 ? -5.623 -44.232 1.472 1.00 35.56 208 THR B CA 1
ATOM 3785 C C . THR B 1 210 ? -6.472 -43.225 0.676 1.00 35.32 208 THR B C 1
ATOM 3786 O O . THR B 1 210 ? -7.118 -43.595 -0.305 1.00 36.02 208 THR B O 1
ATOM 3790 N N . ALA B 1 211 ? -6.445 -41.955 1.071 1.00 34.80 209 ALA B N 1
ATOM 3791 C CA . ALA B 1 211 ? -7.302 -40.934 0.467 1.00 34.51 209 ALA B CA 1
ATOM 3792 C C . ALA B 1 211 ? -6.815 -40.503 -0.922 1.00 36.23 209 ALA B C 1
ATOM 3793 O O . ALA B 1 211 ? -5.689 -40.028 -1.076 1.00 37.50 209 ALA B O 1
ATOM 3795 N N . ASP B 1 212 ? -7.675 -40.671 -1.924 1.00 36.54 210 ASP B N 1
ATOM 3796 C CA . ASP B 1 212 ? -7.391 -40.228 -3.289 1.00 38.29 210 ASP B CA 1
ATOM 3797 C C . ASP B 1 212 ? -7.577 -38.718 -3.446 1.00 38.15 210 ASP B C 1
ATOM 3798 O O . ASP B 1 212 ? -6.927 -38.091 -4.285 1.00 39.75 210 ASP B O 1
ATOM 3803 N N . ILE B 1 213 ? -8.481 -38.152 -2.649 1.00 36.36 211 ILE B N 1
ATOM 3804 C CA . ILE B 1 213 ? -8.775 -36.723 -2.670 1.00 36.23 211 ILE B CA 1
ATOM 3805 C C . ILE B 1 213 ? -8.784 -36.208 -1.235 1.00 34.90 211 ILE B C 1
ATOM 3806 O O . ILE B 1 213 ? -9.452 -36.784 -0.378 1.00 33.59 211 ILE B O 1
ATOM 3811 N N . VAL B 1 214 ? -8.037 -35.140 -0.965 1.00 35.66 212 VAL B N 1
ATOM 3812 C CA . VAL B 1 214 ? -7.982 -34.568 0.382 1.00 34.85 212 VAL B CA 1
ATOM 3813 C C . VAL B 1 214 ? -8.328 -33.081 0.364 1.00 35.60 212 VAL B C 1
ATOM 3814 O O . VAL B 1 214 ? -7.836 -32.335 -0.479 1.00 37.27 212 VAL B O 1
ATOM 3818 N N . ILE B 1 215 ? -9.171 -32.657 1.303 1.00 34.72 213 ILE B N 1
ATOM 3819 C CA . ILE B 1 215 ? -9.597 -31.261 1.398 1.00 35.40 213 ILE B CA 1
ATOM 3820 C C . ILE B 1 215 ? -9.193 -30.678 2.752 1.00 35.76 213 ILE B C 1
ATOM 3821 O O . ILE B 1 215 ? -9.772 -31.023 3.785 1.00 34.55 213 ILE B O 1
ATOM 3826 N N . ALA B 1 216 ? -8.197 -29.794 2.740 1.00 37.72 214 ALA B N 1
ATOM 3827 C CA . ALA B 1 216 ? -7.717 -29.149 3.960 1.00 38.67 214 ALA B CA 1
ATOM 3828 C C . ALA B 1 216 ? -8.542 -27.903 4.249 1.00 39.44 214 ALA B C 1
ATOM 3829 O O . ALA B 1 216 ? -8.275 -26.841 3.694 1.00 41.18 214 ALA B O 1
ATOM 3831 N N . ALA B 1 217 ? -9.545 -28.041 5.115 1.00 38.62 215 ALA B N 1
ATOM 3832 C CA . ALA B 1 217 ? -10.450 -26.937 5.455 1.00 39.52 215 ALA B CA 1
ATOM 3833 C C . ALA B 1 217 ? -10.500 -26.652 6.957 1.00 40.22 215 ALA B C 1
ATOM 3834 O O . ALA B 1 217 ? -11.465 -26.059 7.441 1.00 40.50 215 ALA B O 1
ATOM 3836 N N . MET B 1 218 ? -9.461 -27.067 7.684 1.00 40.95 216 MET B N 1
ATOM 3837 C CA . MET B 1 218 ? -9.397 -26.874 9.135 1.00 41.81 216 MET B CA 1
ATOM 3838 C C . MET B 1 218 ? -9.155 -25.410 9.489 1.00 44.39 216 MET B C 1
ATOM 3839 O O . MET B 1 218 ? -9.694 -24.906 10.479 1.00 45.38 216 MET B O 1
ATOM 3844 N N . GLY B 1 219 ? -8.342 -24.736 8.680 1.00 46.00 217 GLY B N 1
ATOM 3845 C CA . GLY B 1 219 ? -7.957 -23.348 8.937 1.00 48.79 217 GLY B CA 1
ATOM 3846 C C . GLY B 1 219 ? -6.864 -23.191 9.984 1.00 50.85 217 GLY B C 1
ATOM 3847 O O . GLY B 1 219 ? -6.932 -22.290 10.816 1.00 52.99 217 GLY B O 1
ATOM 3848 N N . GLN B 1 220 ? -5.860 -24.066 9.946 1.00 50.53 218 GLN B N 1
ATOM 3849 C CA . GLN B 1 220 ? -4.668 -23.930 10.791 1.00 52.93 218 GLN B CA 1
ATOM 3850 C C . GLN B 1 220 ? -3.413 -23.976 9.915 1.00 53.96 218 GLN B C 1
ATOM 3851 O O . GLN B 1 220 ? -3.122 -25.011 9.314 1.00 52.44 218 GLN B O 1
ATOM 3857 N N . PRO B 1 221 ? -2.650 -22.869 9.857 1.00 56.86 219 PRO B N 1
ATOM 3858 C CA . PRO B 1 221 ? -1.561 -22.756 8.879 1.00 58.11 219 PRO B CA 1
ATOM 3859 C C . PRO B 1 221 ? -0.449 -23.792 9.058 1.00 57.85 219 PRO B C 1
ATOM 3860 O O . PRO B 1 221 ? 0.165 -23.861 10.120 1.00 59.34 219 PRO B O 1
ATOM 3864 N N . GLY B 1 222 ? -0.204 -24.586 8.019 1.00 56.11 220 GLY B N 1
ATOM 3865 C CA . GLY B 1 222 ? 0.892 -25.553 8.018 1.00 56.24 220 GLY B CA 1
ATOM 3866 C C . GLY B 1 222 ? 0.641 -26.762 8.898 1.00 53.88 220 GLY B C 1
ATOM 3867 O O . GLY B 1 222 ? 1.551 -27.249 9.565 1.00 55.17 220 GLY B O 1
ATOM 3868 N N . TYR B 1 223 ? -0.594 -27.251 8.893 1.00 50.69 221 TYR B N 1
ATOM 3869 C CA . TYR B 1 223 ? -0.974 -28.399 9.704 1.00 48.46 221 TYR B CA 1
ATOM 3870 C C . TYR B 1 223 ? -0.764 -29.703 8.943 1.00 46.52 221 TYR B C 1
ATOM 3871 O O . TYR B 1 223 ? -0.134 -30.629 9.453 1.00 46.64 221 TYR B O 1
ATOM 3880 N N . VAL B 1 224 ? -1.299 -29.768 7.726 1.00 44.97 222 VAL B N 1
ATOM 3881 C CA . VAL B 1 224 ? -1.244 -30.985 6.917 1.00 43.21 222 VAL B CA 1
ATOM 3882 C C . VAL B 1 224 ? 0.144 -31.153 6.312 1.00 45.23 222 VAL B C 1
ATOM 3883 O O . VAL B 1 224 ? 0.559 -30.359 5.466 1.00 46.72 222 VAL B O 1
ATOM 3887 N N . LYS B 1 225 ? 0.854 -32.187 6.759 1.00 45.31 223 LYS B N 1
ATOM 3888 C CA . LYS B 1 225 ? 2.197 -32.484 6.270 1.00 47.45 223 LYS B CA 1
ATOM 3889 C C . LYS B 1 225 ? 2.144 -33.438 5.085 1.00 46.53 223 LYS B C 1
ATOM 3890 O O . LYS B 1 225 ? 1.234 -34.256 4.978 1.00 44.25 223 LYS B O 1
ATOM 3896 N N . GLY B 1 226 ? 3.135 -33.329 4.205 1.00 48.73 224 GLY B N 1
ATOM 3897 C CA . GLY B 1 226 ? 3.189 -34.120 2.977 1.00 48.54 224 GLY B CA 1
ATOM 3898 C C . GLY B 1 226 ? 3.305 -35.617 3.185 1.00 47.49 224 GLY B C 1
ATOM 3899 O O . GLY B 1 226 ? 2.895 -36.397 2.327 1.00 46.83 224 GLY B O 1
ATOM 3900 N N . GLU B 1 227 ? 3.858 -36.022 4.322 1.00 47.83 225 GLU B N 1
ATOM 3901 C CA . GLU B 1 227 ? 4.031 -37.439 4.632 1.00 47.19 225 GLU B CA 1
ATOM 3902 C C . GLU B 1 227 ? 2.699 -38.201 4.766 1.00 44.31 225 GLU B C 1
ATOM 3903 O O . GLU B 1 227 ? 2.669 -39.420 4.599 1.00 43.80 225 GLU B O 1
ATOM 3909 N N . TRP B 1 228 ? 1.609 -37.485 5.049 1.00 42.73 226 TRP B N 1
ATOM 3910 C CA . TRP B 1 228 ? 0.287 -38.101 5.244 1.00 40.14 226 TRP B CA 1
ATOM 3911 C C . TRP B 1 228 ? -0.469 -38.345 3.937 1.00 39.65 226 TRP B C 1
ATOM 3912 O O . TRP B 1 228 ? -1.362 -39.195 3.874 1.00 38.14 226 TRP B O 1
ATOM 3923 N N . ILE B 1 229 ? -0.121 -37.589 2.901 1.00 41.23 227 ILE B N 1
ATOM 3924 C CA . ILE B 1 229 ? -0.889 -37.583 1.662 1.00 40.94 227 ILE B CA 1
ATOM 3925 C C . ILE B 1 229 ? -0.528 -38.772 0.785 1.00 41.76 227 ILE B C 1
ATOM 3926 O O . ILE B 1 229 ? 0.641 -39.005 0.509 1.00 43.67 227 ILE B O 1
ATOM 3931 N N . LYS B 1 230 ? -1.546 -39.512 0.352 1.00 40.80 228 LYS B N 1
ATOM 3932 C CA . LYS B 1 230 ? -1.374 -40.666 -0.529 1.00 41.83 228 LYS B CA 1
ATOM 3933 C C . LYS B 1 230 ? -0.651 -40.248 -1.795 1.00 44.30 228 LYS B C 1
ATOM 3934 O O . LYS B 1 230 ? -0.996 -39.231 -2.401 1.00 44.74 228 LYS B O 1
ATOM 3940 N N . GLU B 1 231 ? 0.342 -41.040 -2.196 1.00 46.16 229 GLU B N 1
ATOM 3941 C CA . GLU B 1 231 ? 1.109 -40.753 -3.399 1.00 48.72 229 GLU B CA 1
ATOM 3942 C C . GLU B 1 231 ? 0.193 -40.873 -4.613 1.00 48.93 229 GLU B C 1
ATOM 3943 O O . GLU B 1 231 ? -0.405 -41.923 -4.840 1.00 48.48 229 GLU B O 1
ATOM 3949 N N . GLY B 1 232 ? 0.071 -39.782 -5.368 1.00 49.87 230 GLY B N 1
ATOM 3950 C CA . GLY B 1 232 ? -0.828 -39.716 -6.521 1.00 50.32 230 GLY B CA 1
ATOM 3951 C C . GLY B 1 232 ? -2.206 -39.148 -6.212 1.00 48.00 230 GLY B C 1
ATOM 3952 O O . GLY B 1 232 ? -3.105 -39.214 -7.047 1.00 48.39 230 GLY B O 1
ATOM 3953 N N . ALA B 1 233 ? -2.379 -38.583 -5.020 1.00 46.01 231 ALA B N 1
ATOM 3954 C CA . ALA B 1 233 ? -3.657 -37.989 -4.621 1.00 44.04 231 ALA B CA 1
ATOM 3955 C C . ALA B 1 233 ? -3.752 -36.522 -5.039 1.00 44.83 231 ALA B C 1
ATOM 3956 O O . ALA B 1 233 ? -2.772 -35.927 -5.493 1.00 46.86 231 ALA B O 1
ATOM 3958 N N . ALA B 1 234 ? -4.943 -35.954 -4.871 1.00 43.41 232 ALA B N 1
ATOM 3959 C CA . ALA B 1 234 ? -5.196 -34.543 -5.150 1.00 44.16 232 ALA B CA 1
ATOM 3960 C C . ALA B 1 234 ? -5.568 -33.837 -3.851 1.00 42.40 232 ALA B C 1
ATOM 3961 O O . ALA B 1 234 ? -6.405 -34.332 -3.098 1.00 40.49 232 ALA B O 1
ATOM 3963 N N . VAL B 1 235 ? -4.948 -32.688 -3.590 1.00 43.48 233 VAL B N 1
ATOM 3964 C CA . VAL B 1 235 ? -5.134 -31.976 -2.323 1.00 42.54 233 VAL B CA 1
ATOM 3965 C C . VAL B 1 235 ? -5.591 -30.536 -2.548 1.00 43.55 233 VAL B C 1
ATOM 3966 O O . VAL B 1 235 ? -4.900 -29.763 -3.213 1.00 45.85 233 VAL B O 1
ATOM 3970 N N . VAL B 1 236 ? -6.747 -30.181 -1.989 1.00 42.12 234 VAL B N 1
ATOM 3971 C CA . VAL B 1 236 ? -7.275 -28.821 -2.097 1.00 43.08 234 VAL B CA 1
ATOM 3972 C C . VAL B 1 236 ? -7.167 -28.097 -0.755 1.00 42.92 234 VAL B C 1
ATOM 3973 O O . VAL B 1 236 ? -7.871 -28.430 0.203 1.00 41.28 234 VAL B O 1
ATOM 3977 N N . ASP B 1 237 ? -6.285 -27.103 -0.707 1.00 45.06 235 ASP B N 1
ATOM 3978 C CA . ASP B 1 237 ? -6.021 -26.330 0.499 1.00 45.62 235 ASP B CA 1
ATOM 3979 C C . ASP B 1 237 ? -6.978 -25.140 0.591 1.00 46.24 235 ASP B C 1
ATOM 3980 O O . ASP B 1 237 ? -6.697 -24.061 0.071 1.00 48.45 235 ASP B O 1
ATOM 3985 N N . VAL B 1 238 ? -8.108 -25.348 1.257 1.00 44.73 236 VAL B N 1
ATOM 3986 C CA . VAL B 1 238 ? -9.111 -24.296 1.434 1.00 45.45 236 VAL B CA 1
ATOM 3987 C C . VAL B 1 238 ? -8.706 -23.322 2.539 1.00 47.37 236 VAL B C 1
ATOM 3988 O O . VAL B 1 238 ? -9.232 -22.208 2.615 1.00 48.67 236 VAL B O 1
ATOM 3992 N N . GLY B 1 239 ? -7.767 -23.741 3.386 1.00 48.01 237 GLY B N 1
ATOM 3993 C CA . GLY B 1 239 ? -7.220 -22.879 4.430 1.00 50.28 237 GLY B CA 1
ATOM 3994 C C . GLY B 1 239 ? -6.629 -21.598 3.870 1.00 53.63 237 GLY B C 1
ATOM 3995 O O . GLY B 1 239 ? -6.011 -21.604 2.803 1.00 54.64 237 GLY B O 1
ATOM 3996 N N . THR B 1 240 ? -6.829 -20.499 4.590 1.00 55.80 238 THR B N 1
ATOM 3997 C CA . THR B 1 240 ? -6.415 -19.180 4.126 1.00 59.24 238 THR B CA 1
ATOM 3998 C C . THR B 1 240 ? -6.369 -18.209 5.306 1.00 61.62 238 THR B C 1
ATOM 3999 O O . THR B 1 240 ? -7.162 -17.267 5.384 1.00 62.66 238 THR B O 1
ATOM 4003 N N . THR B 1 241 ? -5.440 -18.461 6.227 1.00 62.83 239 THR B N 1
ATOM 4004 C CA . THR B 1 241 ? -5.250 -17.614 7.405 1.00 65.51 239 THR B CA 1
ATOM 4005 C C . THR B 1 241 ? -4.138 -16.598 7.150 1.00 69.67 239 THR B C 1
ATOM 4006 O O . THR B 1 241 ? -3.111 -16.947 6.568 1.00 70.37 239 THR B O 1
ATOM 4010 N N . PRO B 1 242 ? -4.334 -15.341 7.588 1.00 72.85 240 PRO B N 1
ATOM 4011 C CA . PRO B 1 242 ? -3.319 -14.309 7.392 1.00 77.26 240 PRO B CA 1
ATOM 4012 C C . PRO B 1 242 ? -2.156 -14.430 8.373 1.00 79.70 240 PRO B C 1
ATOM 4013 O O . PRO B 1 242 ? -2.370 -14.433 9.584 1.00 80.08 240 PRO B O 1
ATOM 4017 N N . VAL B 1 243 ? -0.940 -14.531 7.841 1.00 81.76 241 VAL B N 1
ATOM 4018 C CA . VAL B 1 243 ? 0.282 -14.527 8.646 1.00 84.86 241 VAL B CA 1
ATOM 4019 C C . VAL B 1 243 ? 1.019 -13.203 8.417 1.00 90.16 241 VAL B C 1
ATOM 4020 O O . VAL B 1 243 ? 1.122 -12.750 7.276 1.00 91.04 241 VAL B O 1
ATOM 4024 N N . PRO B 1 244 ? 1.535 -12.576 9.494 1.00 94.08 242 PRO B N 1
ATOM 4025 C CA . PRO B 1 244 ? 2.206 -11.288 9.354 1.00 99.51 242 PRO B CA 1
ATOM 4026 C C . PRO B 1 244 ? 3.735 -11.402 9.258 1.00 102.95 242 PRO B C 1
ATOM 4027 O O . PRO B 1 244 ? 4.452 -10.644 9.920 1.00 107.76 242 PRO B O 1
ATOM 4031 N N . ASP B 1 245 ? 4.230 -12.322 8.430 1.00 100.98 243 ASP B N 1
ATOM 4032 C CA . ASP B 1 245 ? 5.679 -12.547 8.316 1.00 104.06 243 ASP B CA 1
ATOM 4033 C C . ASP B 1 245 ? 6.402 -11.475 7.476 1.00 108.80 243 ASP B C 1
ATOM 4034 O O . ASP B 1 245 ? 7.290 -10.795 7.997 1.00 113.72 243 ASP B O 1
ATOM 4039 N N . PRO B 1 246 ? 6.022 -11.305 6.189 1.00 107.74 244 PRO B N 1
ATOM 4040 C CA . PRO B 1 246 ? 6.786 -10.409 5.324 1.00 112.33 244 PRO B CA 1
ATOM 4041 C C . PRO B 1 246 ? 6.255 -8.975 5.312 1.00 115.46 244 PRO B C 1
ATOM 4042 O O . PRO B 1 246 ? 5.177 -8.707 5.848 1.00 113.65 244 PRO B O 1
ATOM 4046 N N . SER B 1 247 ? 7.019 -8.077 4.689 1.00 120.34 245 SER B N 1
ATOM 4047 C CA . SER B 1 247 ? 6.653 -6.664 4.531 1.00 124.08 245 SER B CA 1
ATOM 4048 C C . SER B 1 247 ? 5.763 -6.127 5.652 1.00 123.91 245 SER B C 1
ATOM 4049 O O . SER B 1 247 ? 6.255 -5.673 6.686 1.00 127.42 245 SER B O 1
ATOM 4052 N N . GLY B 1 251 ? 1.177 -5.447 4.395 1.00 114.98 249 GLY B N 1
ATOM 4053 C CA . GLY B 1 251 ? 2.185 -6.083 5.236 1.00 115.46 249 GLY B CA 1
ATOM 4054 C C . GLY B 1 251 ? 1.698 -7.385 5.846 1.00 110.12 249 GLY B C 1
ATOM 4055 O O . GLY B 1 251 ? 1.772 -7.573 7.062 1.00 110.26 249 GLY B O 1
ATOM 4056 N N . TYR B 1 252 ? 1.197 -8.284 5.003 1.00 105.67 250 TYR B N 1
ATOM 4057 C CA . TYR B 1 252 ? 0.737 -9.598 5.460 1.00 100.67 250 TYR B CA 1
ATOM 4058 C C . TYR B 1 252 ? 0.903 -10.668 4.376 1.00 97.41 250 TYR B C 1
ATOM 4059 O O . TYR B 1 252 ? 1.194 -10.358 3.218 1.00 98.85 250 TYR B O 1
ATOM 4068 N N . ARG B 1 253 ? 0.720 -11.924 4.773 1.00 93.29 251 ARG B N 1
ATOM 4069 C CA . ARG B 1 253 ? 0.941 -13.078 3.901 1.00 90.33 251 ARG B CA 1
ATOM 4070 C C . ARG B 1 253 ? -0.168 -14.106 4.123 1.00 85.00 251 ARG B C 1
ATOM 4071 O O . ARG B 1 253 ? -0.685 -14.239 5.232 1.00 83.68 251 ARG B O 1
ATOM 4079 N N . LEU B 1 254 ? -0.527 -14.825 3.064 1.00 82.17 252 LEU B N 1
ATOM 4080 C CA . LEU B 1 254 ? -1.684 -15.717 3.089 1.00 77.57 252 LEU B CA 1
ATOM 4081 C C . LEU B 1 254 ? -1.241 -17.178 2.991 1.00 74.73 252 LEU B C 1
ATOM 4082 O O . LEU B 1 254 ? -1.162 -17.742 1.900 1.00 73.84 252 LEU B O 1
ATOM 4087 N N . VAL B 1 255 ? -0.948 -17.775 4.146 1.00 73.59 253 VAL B N 1
ATOM 4088 C CA . VAL B 1 255 ? -0.472 -19.157 4.227 1.00 71.16 253 VAL B CA 1
ATOM 4089 C C . VAL B 1 255 ? -1.643 -20.095 4.485 1.00 66.79 253 VAL B C 1
ATOM 4090 O O . VAL B 1 255 ? -2.563 -19.750 5.227 1.00 66.05 253 VAL B O 1
ATOM 4094 N N . GLY B 1 256 ? -1.596 -21.282 3.882 1.00 64.20 254 GLY B N 1
ATOM 4095 C CA . GLY B 1 256 ? -2.683 -22.257 3.977 1.00 60.21 254 GLY B CA 1
ATOM 4096 C C . GLY B 1 256 ? -2.405 -23.418 4.914 1.00 58.29 254 GLY B C 1
ATOM 4097 O O . GLY B 1 256 ? -1.362 -23.467 5.569 1.00 59.90 254 GLY B O 1
ATOM 4098 N N . ASP B 1 257 ? -3.352 -24.356 4.961 1.00 54.97 255 ASP B N 1
ATOM 4099 C CA . ASP B 1 257 ? -3.282 -25.530 5.841 1.00 52.88 255 ASP B CA 1
ATOM 4100 C C . ASP B 1 257 ? -2.233 -26.556 5.422 1.00 52.72 255 ASP B C 1
ATOM 4101 O O . ASP B 1 257 ? -1.661 -27.245 6.268 1.00 52.61 255 ASP B O 1
ATOM 4106 N N . VAL B 1 258 ? -1.997 -26.672 4.119 1.00 52.70 256 VAL B N 1
ATOM 4107 C CA . VAL B 1 258 ? -1.095 -27.683 3.595 1.00 52.65 256 VAL B CA 1
ATOM 4108 C C . VAL B 1 258 ? 0.347 -27.178 3.596 1.00 55.81 256 VAL B C 1
ATOM 4109 O O . VAL B 1 258 ? 0.611 -26.018 3.272 1.00 57.99 256 VAL B O 1
ATOM 4113 N N . CYS B 1 259 ? 1.271 -28.053 3.983 1.00 56.09 257 CYS B N 1
ATOM 4114 C CA . CYS B 1 259 ? 2.692 -27.792 3.825 1.00 59.15 257 CYS B CA 1
ATOM 4115 C C . CYS B 1 259 ? 3.035 -28.063 2.361 1.00 59.89 257 CYS B C 1
ATOM 4116 O O . CYS B 1 259 ? 3.384 -29.186 1.981 1.00 59.21 257 CYS B O 1
ATOM 4119 N N . PHE B 1 260 ? 2.924 -27.011 1.553 1.00 61.47 258 PHE B N 1
ATOM 4120 C CA . PHE B 1 260 ? 2.957 -27.110 0.091 1.00 62.22 258 PHE B CA 1
ATOM 4121 C C . PHE B 1 260 ? 4.160 -27.879 -0.466 1.00 64.03 258 PHE B C 1
ATOM 4122 O O . PHE B 1 260 ? 3.986 -28.824 -1.236 1.00 63.04 258 PHE B O 1
ATOM 4130 N N . GLU B 1 261 ? 5.368 -27.471 -0.082 1.00 66.96 259 GLU B N 1
ATOM 4131 C CA . GLU B 1 261 ? 6.591 -28.088 -0.610 1.00 69.22 259 GLU B CA 1
ATOM 4132 C C . GLU B 1 261 ? 6.729 -29.570 -0.231 1.00 67.24 259 GLU B C 1
ATOM 4133 O O . GLU B 1 261 ? 7.337 -30.344 -0.969 1.00 68.29 259 GLU B O 1
ATOM 4139 N N . GLU B 1 262 ? 6.161 -29.957 0.910 1.00 64.66 260 GLU B N 1
ATOM 4140 C CA . GLU B 1 262 ? 6.154 -31.358 1.337 1.00 62.68 260 GLU B CA 1
ATOM 4141 C C . GLU B 1 262 ? 5.109 -32.157 0.561 1.00 60.03 260 GLU B C 1
ATOM 4142 O O . GLU B 1 262 ? 5.403 -33.231 0.037 1.00 59.91 260 GLU B O 1
ATOM 4148 N N . ALA B 1 263 ? 3.889 -31.627 0.501 1.00 58.15 261 ALA B N 1
ATOM 4149 C CA . ALA B 1 263 ? 2.774 -32.295 -0.179 1.00 55.85 261 ALA B CA 1
ATOM 4150 C C . ALA B 1 263 ? 2.949 -32.351 -1.701 1.00 57.50 261 ALA B C 1
ATOM 4151 O O . ALA B 1 263 ? 2.509 -33.303 -2.346 1.00 56.52 261 ALA B O 1
ATOM 4153 N N . ALA B 1 264 ? 3.588 -31.332 -2.269 1.00 60.41 262 ALA B N 1
ATOM 4154 C CA . ALA B 1 264 ? 3.818 -31.272 -3.713 1.00 62.58 262 ALA B CA 1
ATOM 4155 C C . ALA B 1 264 ? 4.718 -32.410 -4.202 1.00 64.06 262 ALA B C 1
ATOM 4156 O O . ALA B 1 264 ? 4.595 -32.863 -5.343 1.00 64.88 262 ALA B O 1
ATOM 4158 N N . ALA B 1 265 ? 5.614 -32.873 -3.332 1.00 64.67 263 ALA B N 1
ATOM 4159 C CA . ALA B 1 265 ? 6.540 -33.955 -3.666 1.00 66.23 263 ALA B CA 1
ATOM 4160 C C . ALA B 1 265 ? 5.864 -35.326 -3.759 1.00 64.01 263 ALA B C 1
ATOM 4161 O O . ALA B 1 265 ? 6.492 -36.290 -4.194 1.00 65.38 263 ALA B O 1
ATOM 4163 N N . ARG B 1 266 ? 4.600 -35.419 -3.344 1.00 61.04 264 ARG B N 1
ATOM 4164 C CA . ARG B 1 266 ? 3.879 -36.696 -3.342 1.00 59.02 264 ARG B CA 1
ATOM 4165 C C . ARG B 1 266 ? 2.515 -36.660 -4.043 1.00 57.39 264 ARG B C 1
ATOM 4166 O O . ARG B 1 266 ? 2.140 -37.630 -4.705 1.00 57.30 264 ARG B O 1
ATOM 4174 N N . ALA B 1 267 ? 1.773 -35.563 -3.889 1.00 56.36 265 ALA B N 1
ATOM 4175 C CA . ALA B 1 267 ? 0.437 -35.446 -4.484 1.00 54.87 265 ALA B CA 1
ATOM 4176 C C . ALA B 1 267 ? 0.516 -35.181 -5.987 1.00 57.16 265 ALA B C 1
ATOM 4177 O O . ALA B 1 267 ? 1.399 -34.461 -6.449 1.00 59.62 265 ALA B O 1
ATOM 4179 N N . ALA B 1 268 ? -0.409 -35.767 -6.744 1.00 56.50 266 ALA B N 1
ATOM 4180 C CA . ALA B 1 268 ? -0.480 -35.542 -8.189 1.00 58.89 266 ALA B CA 1
ATOM 4181 C C . ALA B 1 268 ? -1.024 -34.147 -8.506 1.00 59.32 266 ALA B C 1
ATOM 4182 O O . ALA B 1 268 ? -0.682 -33.562 -9.537 1.00 61.89 266 ALA B O 1
ATOM 4184 N N . TRP B 1 269 ? -1.882 -33.632 -7.625 1.00 56.88 267 TRP B N 1
ATOM 4185 C CA . TRP B 1 269 ? -2.400 -32.266 -7.728 1.00 57.21 267 TRP B CA 1
ATOM 4186 C C . TRP B 1 269 ? -2.329 -31.582 -6.368 1.00 55.61 267 TRP B C 1
ATOM 4187 O O . TRP B 1 269 ? -2.352 -32.246 -5.333 1.00 53.62 267 TRP B O 1
ATOM 4198 N N . ILE B 1 270 ? -2.250 -30.255 -6.375 1.00 56.76 268 ILE B N 1
ATOM 4199 C CA . ILE B 1 270 ? -2.235 -29.481 -5.137 1.00 55.73 268 ILE B CA 1
ATOM 4200 C C . ILE B 1 270 ? -2.640 -28.023 -5.391 1.00 56.98 268 ILE B C 1
ATOM 4201 O O . ILE B 1 270 ? -2.044 -27.348 -6.228 1.00 59.84 268 ILE B O 1
ATOM 4206 N N . SER B 1 271 ? -3.662 -27.552 -4.678 1.00 55.07 269 SER B N 1
ATOM 4207 C CA . SER B 1 271 ? -4.095 -26.154 -4.766 1.00 56.20 269 SER B CA 1
ATOM 4208 C C . SER B 1 271 ? -3.261 -25.281 -3.830 1.00 57.39 269 SER B C 1
ATOM 4209 O O . SER B 1 271 ? -3.239 -25.521 -2.621 1.00 56.00 269 SER B O 1
ATOM 4212 N N . PRO B 1 272 ? -2.586 -24.255 -4.377 1.00 60.31 270 PRO B N 1
ATOM 4213 C CA . PRO B 1 272 ? -1.755 -23.390 -3.549 1.00 62.07 270 PRO B CA 1
ATOM 4214 C C . PRO B 1 272 ? -2.565 -22.336 -2.808 1.00 61.67 270 PRO B C 1
ATOM 4215 O O . PRO B 1 272 ? -3.761 -22.180 -3.054 1.00 60.36 270 PRO B O 1
ATOM 4219 N N . VAL B 1 273 ? -1.900 -21.630 -1.900 1.00 63.11 271 VAL B N 1
ATOM 4220 C CA . VAL B 1 273 ? -2.493 -20.509 -1.180 1.00 63.53 271 VAL B CA 1
ATOM 4221 C C . VAL B 1 273 ? -1.404 -19.452 -1.034 1.00 67.38 271 VAL B C 1
ATOM 4222 O O . VAL B 1 273 ? -0.357 -19.733 -0.449 1.00 68.39 271 VAL B O 1
ATOM 4226 N N . PRO B 1 274 ? -1.627 -18.239 -1.579 1.00 69.80 272 PRO B N 1
ATOM 4227 C CA . PRO B 1 274 ? -2.820 -17.746 -2.273 1.00 69.21 272 PRO B CA 1
ATOM 4228 C C . PRO B 1 274 ? -2.968 -18.282 -3.703 1.00 68.96 272 PRO B C 1
ATOM 4229 O O . PRO B 1 274 ? -2.159 -19.095 -4.154 1.00 69.10 272 PRO B O 1
ATOM 4233 N N . GLY B 1 275 ? -4.006 -17.822 -4.398 1.00 68.82 273 GLY B N 1
ATOM 4234 C CA . GLY B 1 275 ? -4.239 -18.185 -5.793 1.00 69.13 273 GLY B CA 1
ATOM 4235 C C . GLY B 1 275 ? -4.822 -19.573 -5.979 1.00 65.81 273 GLY B C 1
ATOM 4236 O O . GLY B 1 275 ? -4.561 -20.226 -6.991 1.00 66.33 273 GLY B O 1
ATOM 4237 N N . GLY B 1 276 ? -5.618 -20.020 -5.008 1.00 62.72 274 GLY B N 1
ATOM 4238 C CA . GLY B 1 276 ? -6.255 -21.336 -5.056 1.00 59.56 274 GLY B CA 1
ATOM 4239 C C . GLY B 1 276 ? -7.768 -21.228 -5.018 1.00 57.76 274 GLY B C 1
ATOM 4240 O O . GLY B 1 276 ? -8.386 -20.739 -5.963 1.00 59.09 274 GLY B O 1
ATOM 4241 N N . VAL B 1 277 ? -8.365 -21.669 -3.916 1.00 55.03 275 VAL B N 1
ATOM 4242 C CA . VAL B 1 277 ? -9.822 -21.690 -3.790 1.00 53.27 275 VAL B CA 1
ATOM 4243 C C . VAL B 1 277 ? -10.391 -20.314 -3.439 1.00 54.49 275 VAL B C 1
ATOM 4244 O O . VAL B 1 277 ? -11.607 -20.125 -3.464 1.00 53.88 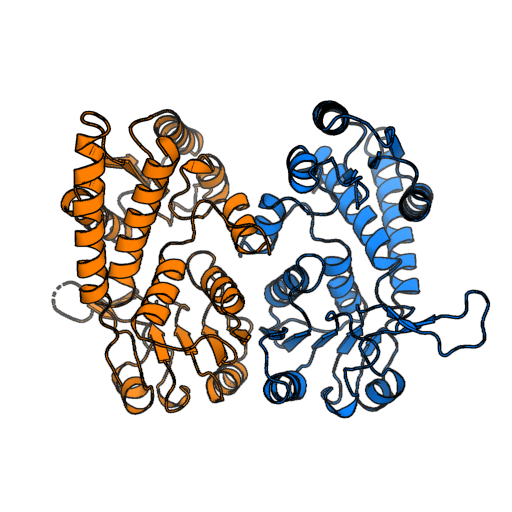275 VAL B O 1
ATOM 4248 N N . GLY B 1 278 ? -9.519 -19.368 -3.094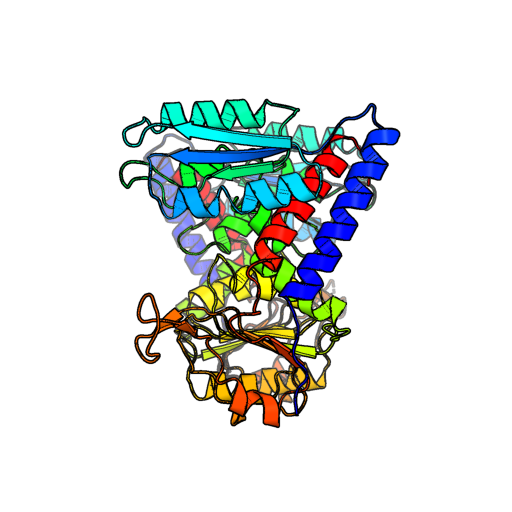 1.00 56.43 276 GLY B N 1
ATOM 4249 C CA . GLY B 1 278 ? -9.933 -18.007 -2.763 1.00 58.11 276 GLY B CA 1
ATOM 4250 C C . GLY B 1 278 ? -10.642 -17.298 -3.903 1.00 59.60 276 GLY B C 1
ATOM 4251 O O . GLY B 1 278 ? -11.771 -16.829 -3.735 1.00 59.21 276 GLY B O 1
ATOM 4252 N N . PRO B 1 279 ? -9.980 -17.201 -5.070 1.00 61.47 277 PRO B N 1
ATOM 4253 C CA . PRO B 1 279 ? -10.639 -16.612 -6.241 1.00 63.15 277 PRO B CA 1
ATOM 4254 C C . PRO B 1 279 ? -11.813 -17.443 -6.774 1.00 60.89 277 PRO B C 1
ATOM 4255 O O . PRO B 1 279 ? -12.712 -16.891 -7.407 1.00 62.02 277 PRO B O 1
ATOM 4259 N N . MET B 1 280 ? -11.805 -18.750 -6.520 1.00 57.95 278 MET B N 1
ATOM 4260 C CA . MET B 1 280 ? -12.941 -19.601 -6.878 1.00 55.89 278 MET B CA 1
ATOM 4261 C C . MET B 1 280 ? -14.182 -19.238 -6.069 1.00 54.42 278 MET B C 1
ATOM 4262 O O . MET B 1 280 ? -15.269 -19.099 -6.626 1.00 54.72 278 MET B O 1
ATOM 4267 N N . THR B 1 281 ? -14.013 -19.076 -4.759 1.00 53.00 279 THR B N 1
ATOM 4268 C CA . THR B 1 281 ? -15.132 -18.750 -3.875 1.00 51.86 279 THR B CA 1
ATOM 4269 C C . THR B 1 281 ? -15.773 -17.411 -4.241 1.00 53.98 279 THR B C 1
ATOM 4270 O O . THR B 1 281 ? -16.981 -17.242 -4.099 1.00 53.60 279 THR B O 1
ATOM 4274 N N . ILE B 1 282 ? -14.969 -16.468 -4.722 1.00 56.45 280 ILE B N 1
ATOM 4275 C CA . ILE B 1 282 ? -15.493 -15.192 -5.212 1.00 58.96 280 ILE B CA 1
ATOM 4276 C C . ILE B 1 282 ? -16.265 -15.401 -6.516 1.00 59.42 280 ILE B C 1
ATOM 4277 O O . ILE B 1 282 ? -17.359 -14.866 -6.690 1.00 60.08 280 ILE B O 1
ATOM 4282 N N . ALA B 1 283 ? -15.690 -16.191 -7.419 1.00 59.16 281 ALA B N 1
ATOM 4283 C CA . ALA B 1 283 ? -16.324 -16.499 -8.699 1.00 59.95 281 ALA B CA 1
ATOM 4284 C C . ALA B 1 283 ? -17.666 -17.201 -8.512 1.00 57.91 281 ALA B C 1
ATOM 4285 O O . ALA B 1 283 ? -18.635 -16.890 -9.205 1.00 59.13 281 ALA B O 1
ATOM 4287 N N . MET B 1 284 ? -17.715 -18.142 -7.571 1.00 55.00 282 MET B N 1
ATOM 4288 C CA . MET B 1 284 ? -18.936 -18.901 -7.297 1.00 53.08 282 MET B CA 1
ATOM 4289 C C . MET B 1 284 ? -20.009 -18.026 -6.664 1.00 53.33 282 MET B C 1
ATOM 4290 O O . MET B 1 284 ? -21.197 -18.229 -6.908 1.00 53.28 282 MET B O 1
ATOM 4295 N N . LEU B 1 285 ? -19.591 -17.057 -5.853 1.00 53.84 283 LEU B N 1
ATOM 4296 C CA . LEU B 1 285 ? -20.523 -16.104 -5.260 1.00 54.72 283 LEU B CA 1
ATOM 4297 C C . LEU B 1 285 ? -21.180 -15.269 -6.354 1.00 57.37 283 LEU B C 1
ATOM 4298 O O . LEU B 1 285 ? -22.382 -15.009 -6.310 1.00 57.84 283 LEU B O 1
ATOM 4303 N N . LEU B 1 286 ? -20.381 -14.861 -7.336 1.00 59.29 284 LEU B N 1
ATOM 4304 C CA . LEU B 1 286 ? -20.892 -14.139 -8.495 1.00 62.07 284 LEU B CA 1
ATOM 4305 C C . LEU B 1 286 ? -21.783 -15.040 -9.350 1.00 61.54 284 LEU B C 1
ATOM 4306 O O . LEU B 1 286 ? -22.844 -14.609 -9.808 1.00 63.06 284 LEU B O 1
ATOM 4311 N N . GLU B 1 287 ? -21.359 -16.285 -9.560 1.00 59.62 285 GLU B N 1
ATOM 4312 C CA . GLU B 1 287 ? -22.148 -17.234 -10.348 1.00 59.39 285 GLU B CA 1
ATOM 4313 C C . GLU B 1 287 ? -23.472 -17.542 -9.661 1.00 57.98 285 GLU B C 1
ATOM 4314 O O . GLU B 1 287 ? -24.505 -17.643 -10.326 1.00 59.31 285 GLU B O 1
ATOM 4320 N N . ASN B 1 288 ? -23.435 -17.695 -8.337 1.00 55.57 286 ASN B N 1
ATOM 4321 C CA . ASN B 1 288 ? -24.652 -17.799 -7.538 1.00 54.58 286 ASN B CA 1
ATOM 4322 C C . ASN B 1 288 ? -25.554 -16.592 -7.778 1.00 57.10 286 ASN B C 1
ATOM 4323 O O . ASN B 1 288 ? -26.728 -16.746 -8.109 1.00 57.84 286 ASN B O 1
ATOM 4328 N N . THR B 1 289 ? -24.991 -15.395 -7.628 1.00 58.73 287 THR B N 1
ATOM 4329 C CA . THR B 1 289 ? -25.730 -14.152 -7.859 1.00 61.48 287 THR B CA 1
ATOM 4330 C C . THR B 1 289 ? -26.283 -14.089 -9.280 1.00 63.95 287 THR B C 1
ATOM 4331 O O . THR B 1 289 ? -27.429 -13.689 -9.487 1.00 65.47 287 THR B O 1
ATOM 4335 N N . LEU B 1 290 ? -25.466 -14.488 -10.251 1.00 64.64 288 LEU B N 1
ATOM 4336 C CA . LEU B 1 290 ? -25.894 -14.526 -11.648 1.00 67.33 288 LEU B CA 1
ATOM 4337 C C . LEU B 1 290 ? -27.050 -15.502 -11.825 1.00 66.79 288 LEU B C 1
ATOM 4338 O O . LEU B 1 290 ? -28.015 -15.207 -12.530 1.00 69.02 288 LEU B O 1
ATOM 4343 N N . GLU B 1 291 ? -26.948 -16.659 -11.173 1.00 64.13 289 GLU B N 1
ATOM 4344 C CA . GLU B 1 291 ? -28.010 -17.662 -11.221 1.00 63.68 289 GLU B CA 1
ATOM 4345 C C . GLU B 1 291 ? -29.242 -17.174 -10.452 1.00 63.98 289 GLU B C 1
ATOM 4346 O O . GLU B 1 291 ? -30.371 -17.517 -10.801 1.00 65.05 289 GLU B O 1
ATOM 4352 N N . ALA B 1 292 ? -29.013 -16.371 -9.413 1.00 63.47 290 ALA B N 1
ATOM 4353 C CA . ALA B 1 292 ? -30.092 -15.741 -8.649 1.00 64.22 290 ALA B CA 1
ATOM 4354 C C . ALA B 1 292 ? -30.901 -14.785 -9.517 1.00 67.87 290 ALA B C 1
ATOM 4355 O O . ALA B 1 292 ? -32.132 -14.775 -9.459 1.00 68.95 290 ALA B O 1
ATOM 4357 N N . PHE B 1 293 ? -30.195 -13.980 -10.308 1.00 70.06 291 PHE B N 1
ATOM 4358 C CA . PHE B 1 293 ? -30.820 -13.040 -11.236 1.00 73.87 291 PHE B CA 1
ATOM 4359 C C . PHE B 1 293 ? -31.523 -13.776 -12.374 1.00 75.44 291 PHE B C 1
ATOM 4360 O O . PHE B 1 293 ? -32.623 -13.398 -12.773 1.00 77.93 291 PHE B O 1
ATOM 4368 N N . LYS B 1 294 ? -30.883 -14.824 -12.893 1.00 74.41 292 LYS B N 1
ATOM 4369 C CA . LYS B 1 294 ? -31.466 -15.635 -13.964 1.00 75.99 292 LYS B CA 1
AT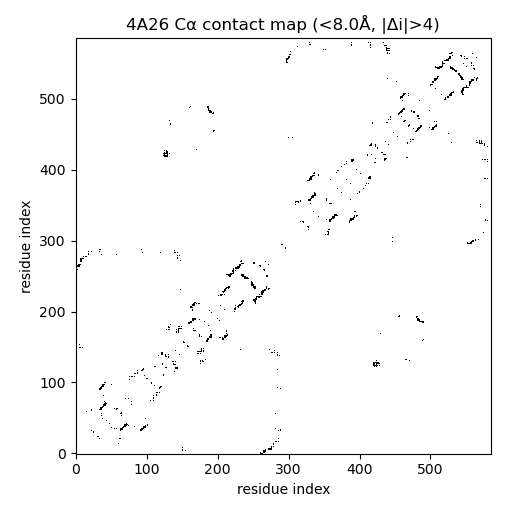OM 4370 C C . LYS B 1 294 ? -32.752 -16.328 -13.517 1.00 75.52 292 LYS B C 1
ATOM 4371 O O . LYS B 1 294 ? -33.648 -16.555 -14.328 1.00 78.02 292 LYS B O 1
ATOM 4377 N N . ALA B 1 295 ? -32.834 -16.663 -12.231 1.00 72.76 293 ALA B N 1
ATOM 4378 C CA . ALA B 1 295 ? -34.045 -17.248 -11.654 1.00 72.40 293 ALA B CA 1
ATOM 4379 C C . ALA B 1 295 ? -35.172 -16.222 -11.598 1.00 75.15 293 ALA B C 1
ATOM 4380 O O . ALA B 1 295 ? -36.329 -16.544 -11.872 1.00 76.83 293 ALA B O 1
ATOM 4382 N N . ALA B 1 296 ? -34.825 -14.987 -11.246 1.00 75.89 294 ALA B N 1
ATOM 4383 C CA . ALA B 1 296 ? -35.803 -13.907 -11.140 1.00 78.69 294 ALA B CA 1
ATOM 4384 C C . ALA B 1 296 ? -36.474 -13.580 -12.480 1.00 82.57 294 ALA B C 1
ATOM 4385 O O . ALA B 1 296 ? -37.600 -13.084 -12.500 1.00 84.94 294 ALA B O 1
ATOM 4387 N N . LEU B 1 297 ? -35.782 -13.860 -13.586 1.00 83.44 295 LEU B N 1
ATOM 4388 C CA . LEU B 1 297 ? -36.289 -13.565 -14.929 1.00 87.36 295 LEU B CA 1
ATOM 4389 C C . LEU B 1 297 ? -36.227 -14.770 -15.887 1.00 87.68 295 LEU B C 1
ATOM 4390 O O . LEU B 1 297 ? -36.312 -14.596 -17.104 1.00 90.84 295 LEU B O 1
ATOM 4395 N N . GLY B 1 298 ? -36.090 -15.981 -15.346 1.00 84.68 296 GLY B N 1
ATOM 4396 C CA . GLY B 1 298 ? -35.917 -17.182 -16.168 1.00 84.86 296 GLY B CA 1
ATOM 4397 C C . GLY B 1 298 ? -37.160 -17.569 -16.946 1.00 88.09 296 GLY B C 1
ATOM 4398 O O . GLY B 1 298 ? -38.277 -17.461 -16.444 1.00 88.66 296 GLY B O 1
#

Radius of gyration: 25.53 Å; Cα contacts (8 Å, |Δi|>4): 1282; chains: 2; bounding box: 67×72×61 Å

Organism: Leishmania major (NCBI:txid5664)

CATH classification: 3.40.50.720 (+1 more: 3.40.50.10860)

InterPro domains:
  IPR000672 Tetrahydrofolate dehydrogenase/cyclohydrolase [MF_01576] (4-295)
  IPR000672 Tetrahydrofolate dehydrogenase/cyclohydrolase [PR00085] (36-58)
  IPR000672 Tetrahydrofolate dehydrogenase/cyclohydrolase [PR00085] (77-104)
  IPR000672 Tetrahydrofolate dehydrogenase/cyclohydrolase [PR00085] (112-133)
  IPR000672 Tetrahydrofolate dehydrogenase/cyclohydrolase [PR00085] (159-179)
  IPR000672 Tetrahydrofolate dehydrogenase/cyclohydrolase [PR00085] (210-239)
  IPR000672 Tetrahydrofolate dehydrogenase/cyclohydrolase [PR00085] (251-267)
  IPR000672 Tetrahydrofolate dehydrogenase/cyclohydrolase [PR00085] (268-286)
  IPR020630 Tetrahydrofolate dehydrogenase/cyclohydrolase, catalytic domain [PF00763] (7-123)
  IPR020631 Tetrahydrofolate dehydrogenase/cyclohydrolase, NAD(P)-binding domain [PF02882] (144-293)
  IPR020631 Tetrahydrofolate dehydrogenase/cyclohydrolase, NAD(P)-binding domain [cd01080] (118-292)
  IPR020867 Tetrahydrofolate dehydrogenase/cyclohydrolase, conserved site [PS00767] (272-280)
  IPR036291 NAD(P)-binding domain superfamily [SSF51735] (127-291)
  IPR046346 Aminoacid dehydrogenase-like, N-terminal domain superfamily [SSF53223] (4-123)

Solvent-accessible surface area: 25510 Å² total; per-residue (Å²): 142,13,113,91,0,71,0,131,51,25,0,43,42,5,56,62,67,0,116,93,94,2,53,58,15,120,155,130,64,78,41,132,29,0,0,0,0,0,0,3,10,1,107,124,102,69,4,57,116,114,5,109,102,33,27,144,8,0,69,99,1,38,13,36,53,61,68,35,93,18,81,101,127,23,60,34,111,65,0,5,81,36,0,58,144,11,7,94,29,109,90,0,18,0,1,3,7,17,58,75,12,28,211,111,12,77,57,70,122,0,11,77,82,5,64,67,102,14,1,0,38,5,43,6,4,30,1,19,0,17,11,30,21,114,68,49,116,17,55,3,17,19,7,22,0,38,0,0,9,22,0,0,103,106,26,63,21,120,11,64,42,64,30,0,4,0,0,1,33,49,29,118,18,0,14,7,0,4,9,11,0,27,95,50,52,0,1,7,1,21,4,6,97,19,17,42,96,121,23,12,66,40,17,0,143,21,0,37,1,0,0,0,16,73,39,102,51,30,51,0,73,1,130,45,0,76,133,47,1,5,0,0,4,15,5,68,34,81,26,122,117,17,129,137,182,101,34,98,106,87,41,4,0,9,20,65,136,79,0,14,83,90,7,43,70,2,0,29,23,104,14,7,15,38,51,0,38,32,0,0,4,0,33,1,0,3,70,8,2,49,70,72,44,64,43,144,66,101,99,1,64,0,126,47,35,0,46,63,21,54,58,117,7,108,99,68,7,55,49,28,115,137,124,89,54,67,137,32,0,0,10,0,11,0,4,7,5,105,126,173,93,9,60,80,92,8,97,72,35,76,136,8,0,66,80,2,36,15,25,52,58,66,37,72,21,72,125,126,29,65,26,122,61,0,19,89,37,0,57,136,7,10,109,36,114,75,0,23,0,0,4,5,22,67,66,8,19,213,110,9,66,52,50,116,0,8,74,73,4,64,70,108,11,1,0,32,1,20,8,2,36,1,14,0,19,7,31,35,103,67,62,132,30,73,5,18,5,3,9,0,50,0,0,14,35,0,0,114,187,23,67,21,116,10,68,34,68,27,1,5,0,0,7,32,34,37,98,11,0,10,4,0,4,6,31,0,26,78,61,49,0,2,7,1,20,1,12,110,22,12,50,71,140,23,6,44,53,14,0,114,44,0,35,1,0,0,0,13,58,34,87,72,35,61,1,95,2,110,19,0,70,134,51,0,3,0,0,5,16,4,42,34,73,40,113,118,56,136,84,113,119,41,33,4,0,10,27,68,155,87,0,26,88,81,3,44,51,0,1,24,29,88,23,2,5,34,27,0,33,31,0,0,5,0,50,0,0,2,78,10,4,74,83,63,48,101

GO terms:
  GO:0005829 cytosol (C, IDA)
  GO:0004487 methylenetetrahydrofolate dehydrogenase (NAD+) activity (F, IDA)